Protein AF-A0AAW1N6E1-F1 (afdb_monomer_lite)

Sequence (497 aa):
MKSKTLNSHNKKETKKPHMIPLLSLAVIASFSLALWTISILDWEDRVTIYRGLLLSAYGAVFFTSSYSLINHVTQRTNYGLKLCKKYKLSTADVLDTSNKIVSAVQALLSCLTGIIIICYSCPRNLLKTSHYISEAYAWFGASYFMYDIWSMYQVYYHATQSNMQQNGEYDIWSMYQVYYHATQSNMQQNGELKIKKTKDKESAGKFWYYIKTNPVIVGHHLFIGLFGFSVIVYLRGGLGDCVFGYVYLMEASTPFVSLRGILARMNLKTSRLYVANGLLMLAVFFLCRIAMFPYVMYLYAAATDLDYVSALISLPRGCKATMAILVLPQVYWFYLMMKGATKILKFRMVSSTTTPLRVIARERRIILARCITDRANLFSELYEKHKTRLQIVLVNIGTHLPHIVDVKWDTDYIVKTSGIDEVGGPIFRITLFVENFNDTKQENEIDKIDFSCTCQELQDLVYRLKEAARHCQKIAEDLVYRLKEAARHCQKIAVGH

pLDDT: mean 74.98, std 19.35, range [26.73, 97.69]

Structure (mmCIF, N/CA/C/O backbone):
data_AF-A0AAW1N6E1-F1
#
_entry.id   AF-A0AAW1N6E1-F1
#
loop_
_atom_site.group_PDB
_atom_site.id
_atom_site.type_symbol
_atom_site.label_atom_id
_atom_site.label_alt_id
_atom_site.label_comp_id
_atom_site.label_asym_id
_atom_site.label_entity_id
_atom_site.label_seq_id
_atom_site.pdbx_PDB_ins_code
_atom_site.Cartn_x
_atom_site.Cartn_y
_atom_site.Cartn_z
_atom_site.occupancy
_atom_site.B_iso_or_equiv
_atom_site.auth_seq_id
_atom_site.auth_comp_id
_atom_site.auth_asym_id
_atom_site.auth_atom_id
_atom_site.pdbx_PDB_model_num
ATOM 1 N N . MET A 1 1 ? -4.036 -0.907 53.930 1.00 34.44 1 MET A N 1
ATOM 2 C CA . MET A 1 1 ? -2.744 -0.254 53.594 1.00 34.44 1 MET A CA 1
ATOM 3 C C . MET A 1 1 ? -2.036 -0.877 52.364 1.00 34.44 1 MET A C 1
ATOM 5 O O . MET A 1 1 ? -0.816 -0.886 52.300 1.00 34.44 1 MET A O 1
ATOM 9 N N . LYS A 1 2 ? -2.776 -1.339 51.336 1.00 31.19 2 LYS A N 1
ATOM 10 C CA . LYS A 1 2 ? -2.249 -1.990 50.108 1.00 31.19 2 LYS A CA 1
ATOM 11 C C . LYS A 1 2 ? -2.831 -1.360 48.820 1.00 31.19 2 LYS A C 1
ATOM 13 O O . LYS A 1 2 ? -3.234 -2.048 47.899 1.00 31.19 2 LYS A O 1
ATOM 18 N N . SER A 1 3 ? -2.907 -0.026 48.772 1.00 29.36 3 SER A N 1
ATOM 19 C CA . SER A 1 3 ? -3.454 0.732 47.622 1.00 29.36 3 SER A CA 1
ATOM 20 C C . SER A 1 3 ? -2.514 1.844 47.120 1.00 29.36 3 SER A C 1
ATOM 22 O O . SER A 1 3 ? -2.945 2.769 46.433 1.00 29.36 3 SER A O 1
ATOM 24 N N . LYS A 1 4 ? -1.221 1.803 47.475 1.00 28.48 4 LYS A N 1
ATOM 25 C CA . LYS A 1 4 ? -0.250 2.854 47.103 1.00 28.48 4 LYS A CA 1
ATOM 26 C C . LYS A 1 4 ? 0.906 2.390 46.208 1.00 28.48 4 LYS A C 1
ATOM 28 O O . LYS A 1 4 ? 1.623 3.239 45.692 1.00 28.48 4 LYS A O 1
ATOM 33 N N . THR A 1 5 ? 1.055 1.094 45.937 1.00 30.64 5 THR A N 1
ATOM 34 C CA . THR A 1 5 ? 2.189 0.556 45.159 1.00 30.64 5 THR A CA 1
ATOM 35 C C . THR A 1 5 ? 1.916 0.340 43.666 1.00 30.64 5 THR A C 1
ATOM 37 O O . THR A 1 5 ? 2.871 0.271 42.903 1.00 30.64 5 THR A O 1
ATOM 40 N N . LEU A 1 6 ? 0.658 0.334 43.203 1.00 32.00 6 LEU A N 1
ATOM 41 C CA . LEU A 1 6 ? 0.345 0.187 41.766 1.00 32.00 6 LEU A CA 1
ATOM 42 C C . LEU A 1 6 ? 0.338 1.521 40.986 1.00 32.00 6 LEU A C 1
ATOM 44 O O . LEU A 1 6 ? 0.323 1.527 39.760 1.00 32.00 6 LEU A O 1
ATOM 48 N N . ASN A 1 7 ? 0.392 2.660 41.686 1.00 28.31 7 ASN A N 1
ATOM 49 C CA . ASN A 1 7 ? 0.353 3.999 41.080 1.00 28.31 7 ASN A CA 1
ATOM 50 C C . ASN A 1 7 ? 1.732 4.659 40.903 1.00 28.31 7 ASN A C 1
ATOM 52 O O . ASN A 1 7 ? 1.802 5.751 40.342 1.00 28.31 7 ASN A O 1
ATOM 56 N N . SER A 1 8 ? 2.831 4.040 41.353 1.00 26.73 8 SER A N 1
ATOM 57 C CA . SER A 1 8 ? 4.178 4.608 41.171 1.00 26.73 8 SER A CA 1
ATOM 58 C C . SER A 1 8 ? 4.825 4.205 39.842 1.00 26.73 8 SER A C 1
ATOM 60 O O . SER A 1 8 ? 5.627 4.975 39.312 1.00 26.73 8 SER A O 1
ATOM 62 N N . HIS A 1 9 ? 4.438 3.067 39.249 1.00 28.62 9 HIS A N 1
ATOM 63 C CA . HIS A 1 9 ? 5.037 2.614 37.990 1.00 28.62 9 HIS A CA 1
ATOM 64 C C . HIS A 1 9 ? 4.453 3.309 36.749 1.00 28.62 9 HIS A C 1
ATOM 66 O O . HIS A 1 9 ? 5.203 3.617 35.826 1.00 28.62 9 HIS A O 1
ATOM 72 N N . ASN A 1 10 ? 3.168 3.687 36.776 1.00 32.19 10 ASN A N 1
ATOM 73 C CA . ASN A 1 10 ? 2.524 4.475 35.710 1.00 32.19 10 ASN A CA 1
ATOM 74 C C . ASN A 1 10 ? 2.802 5.989 35.787 1.00 32.19 10 ASN A C 1
ATOM 76 O O . ASN A 1 10 ? 2.516 6.716 34.839 1.00 32.19 10 ASN A O 1
ATOM 80 N N . LYS A 1 11 ? 3.386 6.488 36.886 1.00 27.08 11 LYS A N 1
ATOM 81 C CA . LYS A 1 11 ? 3.707 7.919 37.061 1.00 27.08 11 LYS A CA 1
ATOM 82 C C . LYS A 1 11 ? 5.102 8.321 36.566 1.00 27.08 11 LYS A C 1
ATOM 84 O O . LYS A 1 11 ? 5.419 9.507 36.573 1.00 27.08 11 LYS A O 1
ATOM 89 N N . LYS A 1 12 ? 5.940 7.367 36.134 1.00 28.39 12 LYS A N 1
ATOM 90 C CA . LYS A 1 12 ? 7.288 7.654 35.599 1.00 28.39 12 LYS A CA 1
ATOM 91 C C . LYS A 1 12 ? 7.353 7.825 34.075 1.00 28.39 12 LYS A C 1
ATOM 93 O O . LYS A 1 12 ? 8.326 8.393 33.596 1.00 28.39 12 LYS A O 1
ATOM 98 N N . GLU A 1 13 ? 6.322 7.449 33.315 1.00 37.06 13 GLU A N 1
ATOM 99 C CA . GLU A 1 13 ? 6.255 7.743 31.865 1.00 37.06 13 GLU A CA 1
ATOM 100 C C . GLU A 1 13 ? 5.520 9.050 31.524 1.00 37.06 13 GLU A C 1
ATOM 102 O O . GLU A 1 13 ? 5.548 9.534 30.385 1.00 37.06 13 GLU A O 1
ATOM 107 N N . THR A 1 14 ? 4.904 9.681 32.520 1.00 38.25 14 THR A N 1
ATOM 108 C CA . THR A 1 14 ? 4.248 10.982 32.399 1.00 38.25 14 THR A CA 1
ATOM 109 C C . THR A 1 14 ? 5.269 12.110 32.568 1.00 38.25 14 THR A C 1
ATOM 111 O O . THR A 1 14 ? 5.311 12.721 33.630 1.00 38.25 14 THR A O 1
ATOM 114 N N . LYS A 1 15 ? 6.125 12.332 31.553 1.00 38.97 15 LYS A N 1
ATOM 115 C CA . LYS A 1 15 ? 6.832 13.598 31.204 1.00 38.97 15 LYS A CA 1
ATOM 116 C C . LYS A 1 15 ? 8.021 13.320 30.260 1.00 38.97 15 LYS A C 1
ATOM 118 O O . LYS A 1 15 ? 9.174 13.319 30.668 1.00 38.97 15 LYS A O 1
ATOM 123 N N . LYS A 1 16 ? 7.757 13.151 28.963 1.00 48.53 16 LYS A N 1
ATOM 124 C CA . LYS A 1 16 ? 8.719 13.553 27.917 1.00 48.53 16 LYS A CA 1
ATOM 125 C C . LYS A 1 16 ? 7.979 14.383 26.863 1.00 48.53 16 LYS A C 1
ATOM 127 O O . LYS A 1 16 ? 7.584 13.838 25.834 1.00 48.53 16 LYS A O 1
ATOM 132 N N . PRO A 1 17 ? 7.743 15.684 27.123 1.00 51.78 17 PRO A N 1
ATOM 133 C CA . PRO A 1 17 ? 7.100 16.598 26.171 1.00 51.78 17 PRO A CA 1
ATOM 134 C C . PRO A 1 17 ? 7.901 16.808 24.867 1.00 51.78 17 PRO A C 1
ATOM 136 O O . PRO A 1 17 ? 7.392 17.415 23.933 1.00 51.78 17 PRO A O 1
ATOM 139 N N . HIS A 1 18 ? 9.116 16.254 24.761 1.00 62.38 18 HIS A N 1
ATOM 140 C CA . HIS A 1 18 ? 10.031 16.446 23.631 1.00 62.38 18 HIS A CA 1
ATOM 141 C C . HIS A 1 18 ? 9.981 15.356 22.540 1.00 62.38 18 HIS A C 1
ATOM 143 O O . HIS A 1 18 ? 10.676 15.483 21.538 1.00 62.38 18 HIS A O 1
ATOM 149 N N . MET A 1 19 ? 9.180 14.290 22.684 1.00 83.56 19 MET A N 1
ATOM 150 C CA . MET A 1 19 ? 9.214 13.172 21.718 1.00 83.56 19 MET A CA 1
ATOM 151 C C . MET A 1 19 ? 8.565 13.494 20.365 1.00 83.56 19 MET A C 1
ATOM 153 O O . MET A 1 19 ? 9.080 13.073 19.339 1.00 83.56 19 MET A O 1
ATOM 157 N N . ILE A 1 20 ? 7.459 14.245 20.340 1.00 88.75 20 ILE A N 1
ATOM 158 C CA . ILE A 1 20 ? 6.781 14.625 19.085 1.00 88.75 20 ILE A CA 1
ATOM 159 C C . ILE A 1 20 ? 7.682 15.503 18.199 1.00 88.75 20 ILE A C 1
ATOM 161 O O . ILE A 1 20 ? 7.894 15.118 17.054 1.00 88.75 20 ILE A O 1
ATOM 165 N N . PRO A 1 21 ? 8.257 16.627 18.681 1.00 92.38 21 PRO A N 1
ATOM 166 C CA . PRO A 1 21 ? 9.131 17.448 17.842 1.00 92.38 21 PRO A CA 1
ATOM 167 C C . PRO A 1 21 ? 10.388 16.695 17.388 1.00 92.38 21 PRO A C 1
ATOM 169 O O . PRO A 1 21 ? 10.804 16.864 16.247 1.00 92.38 21 PRO A O 1
ATOM 172 N N . LEU A 1 22 ? 10.948 15.814 18.228 1.00 93.31 22 LEU A N 1
ATOM 173 C CA . LEU A 1 22 ? 12.079 14.964 17.847 1.00 93.31 22 LEU A CA 1
ATOM 174 C C . LEU A 1 22 ? 11.717 13.993 16.711 1.00 93.31 22 LEU A C 1
ATOM 176 O O . LEU A 1 22 ? 12.474 13.862 15.756 1.00 93.31 22 LEU A O 1
ATOM 180 N N . LEU A 1 23 ? 10.560 13.333 16.796 1.00 94.25 23 LEU A N 1
ATOM 181 C CA . LEU A 1 23 ? 10.088 12.417 15.755 1.00 94.25 23 LEU A CA 1
ATOM 182 C C . LEU A 1 23 ? 9.748 13.162 14.459 1.00 94.25 23 LEU A C 1
ATOM 184 O O . LEU A 1 23 ? 10.099 12.688 13.384 1.00 94.25 23 LEU A O 1
ATOM 188 N N . SER A 1 24 ? 9.134 14.345 14.546 1.00 94.38 24 SER A N 1
ATOM 189 C CA . SER A 1 24 ? 8.905 15.206 13.380 1.00 94.38 24 SER A CA 1
ATOM 190 C C . SER A 1 24 ? 10.219 15.603 12.710 1.00 94.38 24 SER A C 1
ATOM 192 O O . SER A 1 24 ? 10.336 15.510 11.490 1.00 94.38 24 SER A O 1
ATOM 194 N N . LEU A 1 25 ? 11.227 15.988 13.502 1.00 96.00 25 LEU A N 1
ATOM 195 C CA . LEU A 1 25 ? 12.557 16.298 12.989 1.00 96.00 25 LEU A CA 1
ATOM 196 C C . LEU A 1 25 ? 13.197 15.072 12.331 1.00 96.00 25 LEU A C 1
ATOM 198 O O . LEU A 1 25 ? 13.748 15.206 11.248 1.00 96.00 25 LEU A O 1
ATOM 202 N N . ALA A 1 26 ? 13.088 13.884 12.932 1.00 96.19 26 ALA A N 1
ATOM 203 C CA . ALA A 1 26 ? 13.631 12.652 12.362 1.00 96.19 26 ALA A CA 1
ATOM 204 C C . ALA A 1 26 ? 12.989 12.301 11.009 1.00 96.19 26 ALA A C 1
ATOM 206 O O . ALA A 1 26 ? 13.700 11.936 10.075 1.00 96.19 26 ALA A O 1
ATOM 207 N N . VAL A 1 27 ? 11.667 12.460 10.873 1.00 96.88 27 VAL A N 1
ATOM 208 C CA . VAL A 1 27 ? 10.945 12.244 9.605 1.00 96.88 27 VAL A CA 1
ATOM 209 C C . VAL A 1 27 ? 11.418 13.227 8.533 1.00 96.88 27 VAL A C 1
ATOM 211 O O . VAL A 1 27 ? 11.771 12.808 7.434 1.00 96.88 27 VAL A O 1
ATOM 214 N N . ILE A 1 28 ? 11.478 14.522 8.854 1.00 96.81 28 ILE A N 1
ATOM 215 C CA . ILE A 1 28 ? 11.897 15.553 7.894 1.00 96.81 28 ILE A CA 1
ATOM 216 C C . ILE A 1 28 ? 13.371 15.372 7.523 1.00 96.81 28 ILE A C 1
ATOM 218 O O . ILE A 1 28 ? 13.709 15.362 6.345 1.00 96.81 28 ILE A O 1
ATOM 222 N N . ALA A 1 29 ? 14.249 15.187 8.510 1.00 97.31 29 ALA A N 1
ATOM 223 C CA . ALA A 1 29 ? 15.683 15.053 8.290 1.00 97.31 29 ALA A CA 1
ATOM 224 C C . ALA A 1 29 ? 16.021 13.809 7.462 1.00 97.31 29 ALA A C 1
ATOM 226 O O . ALA A 1 29 ? 16.778 13.916 6.504 1.00 97.31 29 ALA A O 1
ATOM 227 N N . SER A 1 30 ? 15.441 12.647 7.783 1.00 97.50 30 SER A N 1
ATOM 228 C CA . SER A 1 30 ? 15.689 11.414 7.019 1.00 97.50 30 SER A CA 1
ATOM 229 C C . SER A 1 30 ? 15.229 11.531 5.565 1.00 97.50 30 SER A C 1
ATOM 231 O O . SER A 1 30 ? 15.962 11.127 4.666 1.00 97.50 30 SER A O 1
ATOM 233 N N . PHE A 1 31 ? 14.069 12.144 5.310 1.00 96.88 31 PHE A N 1
ATOM 234 C CA . PHE A 1 31 ? 13.586 12.363 3.947 1.00 96.88 31 PHE A CA 1
ATOM 235 C C . PHE A 1 31 ? 14.439 13.385 3.179 1.00 96.88 31 PHE A C 1
ATOM 237 O O . PHE A 1 31 ? 14.839 13.128 2.045 1.00 96.88 31 PHE A O 1
ATOM 244 N N . SER A 1 32 ? 14.788 14.513 3.804 1.00 96.69 32 SER A N 1
ATOM 245 C CA . SER A 1 32 ? 15.644 15.535 3.189 1.00 96.69 32 SER A CA 1
ATOM 246 C C . SER A 1 32 ? 17.049 15.014 2.886 1.00 96.69 32 SER A C 1
ATOM 248 O O . SER A 1 32 ? 17.581 15.290 1.814 1.00 96.69 32 SER A O 1
ATOM 250 N N . LEU A 1 33 ? 17.644 14.223 3.786 1.00 96.62 33 LEU A N 1
ATOM 251 C CA . LEU A 1 33 ? 18.942 13.583 3.556 1.00 96.62 33 LEU A CA 1
ATOM 252 C C . LEU A 1 33 ? 18.878 12.555 2.422 1.00 96.62 33 LEU A C 1
ATOM 254 O O . LEU A 1 33 ? 19.814 12.476 1.627 1.00 96.62 33 LEU A O 1
ATOM 258 N N . ALA A 1 34 ? 17.774 11.811 2.299 1.00 96.00 34 ALA A N 1
ATOM 259 C CA . ALA A 1 34 ? 17.569 10.905 1.174 1.00 96.00 34 ALA A CA 1
ATOM 260 C C . ALA A 1 34 ? 17.526 11.666 -0.164 1.00 96.00 34 ALA A C 1
ATOM 262 O O . ALA A 1 34 ? 18.226 11.278 -1.097 1.00 96.00 34 ALA A O 1
ATOM 263 N N . LEU A 1 35 ? 16.787 12.782 -0.237 1.00 95.19 35 LEU A N 1
ATOM 264 C CA . LEU A 1 35 ? 16.742 13.645 -1.426 1.00 95.19 35 LEU A CA 1
ATOM 265 C C . LEU A 1 35 ? 18.104 14.274 -1.748 1.00 95.19 35 LEU A C 1
ATOM 267 O O . LEU A 1 35 ? 18.510 14.313 -2.906 1.00 95.19 35 LEU A O 1
ATOM 271 N N . TRP A 1 36 ? 18.836 14.721 -0.729 1.00 95.25 36 TRP A N 1
ATOM 272 C CA . TRP A 1 36 ? 20.176 15.284 -0.897 1.00 95.25 36 TRP A CA 1
ATOM 273 C C . TRP A 1 36 ? 21.192 14.246 -1.394 1.00 95.25 36 TRP A C 1
ATOM 275 O O . TRP A 1 36 ? 22.023 14.537 -2.247 1.00 95.25 36 TRP A O 1
ATOM 285 N N . THR A 1 37 ? 21.088 12.998 -0.932 1.00 93.50 37 THR A N 1
ATOM 286 C CA . THR A 1 37 ? 21.975 11.901 -1.364 1.00 93.50 37 THR A CA 1
ATOM 287 C C . THR A 1 37 ? 21.857 11.616 -2.865 1.00 93.50 37 THR A C 1
ATOM 289 O O . THR A 1 37 ? 22.822 11.167 -3.487 1.00 93.50 37 THR A O 1
ATOM 292 N N . ILE A 1 38 ? 20.686 11.878 -3.453 1.00 93.94 38 ILE A N 1
ATOM 293 C CA . ILE A 1 38 ? 20.410 11.632 -4.874 1.00 93.94 38 ILE A CA 1
ATOM 294 C C . ILE A 1 38 ? 20.464 12.891 -5.741 1.00 93.94 38 ILE A C 1
ATOM 296 O O . ILE A 1 38 ? 20.442 12.765 -6.957 1.00 93.94 38 ILE A O 1
ATOM 300 N N . SER A 1 39 ? 20.566 14.093 -5.165 1.00 90.88 39 SER A N 1
ATOM 301 C CA . SER A 1 39 ? 20.558 15.343 -5.942 1.00 90.88 39 SER A CA 1
ATOM 302 C C . SER A 1 39 ? 21.818 15.560 -6.782 1.00 90.88 39 SER A C 1
ATOM 304 O O . SER A 1 39 ? 21.849 16.465 -7.606 1.00 90.88 39 SER A O 1
ATOM 306 N N . ILE A 1 40 ? 22.867 14.774 -6.535 1.00 88.81 40 ILE A N 1
ATOM 307 C CA . ILE A 1 40 ? 24.144 14.822 -7.259 1.00 88.81 40 ILE A CA 1
ATOM 308 C C . ILE A 1 40 ? 24.218 13.800 -8.408 1.00 88.81 40 ILE A C 1
ATOM 310 O O . ILE A 1 40 ? 25.267 13.666 -9.026 1.00 88.81 40 ILE A O 1
ATOM 314 N N . LEU A 1 41 ? 23.160 13.012 -8.623 1.00 89.31 41 LEU A N 1
ATOM 315 C CA . LEU A 1 41 ? 23.089 12.023 -9.699 1.00 89.31 41 LEU A CA 1
ATOM 316 C C . LEU A 1 41 ? 22.550 12.673 -10.971 1.00 89.31 41 LEU A C 1
ATOM 318 O O . LEU A 1 41 ? 21.547 13.389 -10.920 1.00 89.31 41 LEU A O 1
ATOM 322 N N . ASP A 1 42 ? 23.165 12.354 -12.104 1.00 87.38 42 ASP A N 1
ATOM 323 C CA . ASP A 1 42 ? 22.588 12.637 -13.410 1.00 87.38 42 ASP A CA 1
ATOM 324 C C . ASP A 1 42 ? 21.428 11.676 -13.704 1.00 87.38 42 ASP A C 1
ATOM 326 O O . ASP A 1 42 ? 21.286 10.608 -13.104 1.00 87.38 42 ASP A O 1
ATOM 330 N N . TRP A 1 43 ? 20.558 12.060 -14.639 1.00 83.25 43 TRP A N 1
ATOM 331 C CA . TRP A 1 43 ? 19.275 11.393 -14.885 1.00 83.25 43 TRP A CA 1
ATOM 332 C C . TRP A 1 43 ? 19.379 9.876 -15.086 1.00 83.25 43 TRP A C 1
ATOM 334 O O . TRP A 1 43 ? 18.572 9.142 -14.515 1.00 83.25 43 TRP A O 1
ATOM 344 N N . GLU A 1 44 ? 20.375 9.402 -15.837 1.00 83.81 44 GLU A N 1
ATOM 345 C CA . GLU A 1 44 ? 20.553 7.980 -16.170 1.00 83.81 44 GLU A CA 1
ATOM 346 C C . GLU A 1 44 ? 21.579 7.257 -15.275 1.00 83.81 44 GLU A C 1
ATOM 348 O O . GLU A 1 44 ? 21.840 6.066 -15.476 1.00 83.81 44 GLU A O 1
ATOM 353 N N . ASP A 1 45 ? 22.124 7.936 -14.259 1.00 86.94 45 ASP A N 1
ATOM 354 C CA . ASP A 1 45 ? 23.122 7.356 -13.362 1.00 86.94 45 ASP A CA 1
ATOM 355 C C . ASP A 1 45 ? 22.578 6.166 -12.563 1.00 86.94 45 ASP A C 1
ATOM 357 O O . ASP A 1 45 ? 21.394 6.065 -12.215 1.00 86.94 45 ASP A O 1
ATOM 361 N N . ARG A 1 46 ? 23.496 5.262 -12.212 1.00 87.19 46 ARG A N 1
ATOM 362 C CA . ARG A 1 46 ? 23.228 4.135 -11.314 1.00 87.19 46 ARG A CA 1
ATOM 363 C C . ARG A 1 46 ? 23.459 4.550 -9.870 1.00 87.19 46 ARG A C 1
ATOM 365 O O . ARG A 1 46 ? 24.405 5.273 -9.547 1.00 87.19 46 ARG A O 1
ATOM 372 N N . VAL A 1 47 ? 22.631 4.035 -8.970 1.00 90.06 47 VAL A N 1
ATOM 373 C CA . VAL A 1 47 ? 22.817 4.258 -7.539 1.00 90.06 47 VAL A CA 1
ATOM 374 C C . VAL A 1 47 ? 23.876 3.282 -7.043 1.00 90.06 47 VAL A C 1
ATOM 376 O O . VAL A 1 47 ? 23.697 2.066 -7.064 1.00 90.06 47 VAL A O 1
ATOM 379 N N . THR A 1 48 ? 25.006 3.812 -6.577 1.00 91.44 48 THR A N 1
ATOM 380 C CA . THR A 1 48 ? 26.062 2.978 -5.992 1.00 91.44 48 THR A CA 1
ATOM 381 C C . THR A 1 48 ? 25.547 2.243 -4.755 1.00 91.44 48 THR A C 1
ATOM 383 O O . THR A 1 48 ? 24.710 2.766 -4.019 1.00 91.44 48 THR A O 1
ATOM 386 N N . ILE A 1 49 ? 26.091 1.054 -4.469 1.00 90.94 49 ILE A N 1
ATOM 387 C CA . ILE A 1 49 ? 25.687 0.246 -3.301 1.00 90.94 49 ILE A CA 1
ATOM 388 C C . ILE A 1 49 ? 25.788 1.062 -2.004 1.00 90.94 49 ILE A C 1
ATOM 390 O O . ILE A 1 49 ? 24.894 0.998 -1.168 1.00 90.94 49 ILE A O 1
ATOM 394 N N . TYR A 1 50 ? 26.832 1.884 -1.855 1.00 93.19 50 TYR A N 1
ATOM 395 C CA . TYR A 1 50 ? 26.994 2.757 -0.691 1.00 93.19 50 TYR A CA 1
ATOM 396 C C . TYR A 1 50 ? 25.836 3.758 -0.537 1.00 93.19 50 TYR A C 1
ATOM 398 O O . TYR A 1 50 ? 25.234 3.845 0.534 1.00 93.19 50 TYR A O 1
ATOM 406 N N . ARG A 1 51 ? 25.474 4.478 -1.612 1.00 93.81 51 ARG A N 1
ATOM 407 C CA . ARG A 1 51 ? 24.323 5.400 -1.600 1.00 93.81 51 ARG A CA 1
ATOM 408 C C . ARG A 1 51 ? 23.012 4.644 -1.378 1.00 93.81 51 ARG A C 1
ATOM 410 O O . ARG A 1 51 ? 22.168 5.116 -0.628 1.00 93.81 51 ARG A O 1
ATOM 417 N N . GLY A 1 52 ? 22.870 3.458 -1.965 1.00 93.81 52 GLY A N 1
ATOM 418 C CA . GLY A 1 52 ? 21.725 2.572 -1.762 1.00 93.81 52 GLY A CA 1
ATOM 419 C C . GLY A 1 52 ? 21.533 2.166 -0.298 1.00 93.81 52 GLY A C 1
ATOM 420 O O . GLY A 1 52 ? 20.444 2.321 0.249 1.00 93.81 52 GLY A O 1
ATOM 421 N N . LEU A 1 53 ? 22.602 1.740 0.379 1.00 94.44 53 LEU A N 1
ATOM 422 C CA . LEU A 1 53 ? 22.562 1.395 1.804 1.00 94.44 53 LEU A CA 1
ATOM 423 C C . LEU A 1 53 ? 22.205 2.602 2.683 1.00 94.44 53 LEU A C 1
ATOM 425 O O . LEU A 1 53 ? 21.414 2.460 3.618 1.00 94.44 53 LEU A O 1
ATOM 429 N N . LEU A 1 54 ? 22.726 3.794 2.367 1.00 96.31 54 LEU A N 1
ATOM 430 C CA . LEU A 1 54 ? 22.324 5.034 3.041 1.00 96.31 54 LEU A CA 1
ATOM 431 C C . LEU A 1 54 ? 20.835 5.330 2.835 1.00 96.31 54 LEU A C 1
ATOM 433 O O . LEU A 1 54 ? 20.131 5.612 3.802 1.00 96.31 54 LEU A O 1
ATOM 437 N N . LEU A 1 55 ? 20.330 5.204 1.605 1.00 96.31 55 LEU A N 1
ATOM 438 C CA . LEU A 1 55 ? 18.911 5.387 1.291 1.00 96.31 55 LEU A CA 1
ATOM 439 C C . LEU A 1 55 ? 18.021 4.401 2.055 1.00 96.31 55 LEU A C 1
ATOM 441 O O . LEU A 1 55 ? 16.998 4.816 2.599 1.00 96.31 55 LEU A O 1
ATOM 445 N N . SER A 1 56 ? 18.417 3.131 2.171 1.00 95.56 56 SER A N 1
ATOM 446 C CA . SER A 1 56 ? 17.706 2.159 3.009 1.00 95.56 56 SER A CA 1
ATOM 447 C C . SER A 1 56 ? 17.731 2.527 4.491 1.00 95.56 56 SER A C 1
ATOM 449 O O . SER A 1 56 ? 16.713 2.375 5.166 1.00 95.56 56 SER A O 1
ATOM 451 N N . ALA A 1 57 ? 18.854 3.035 5.009 1.00 96.56 57 ALA A N 1
ATOM 452 C CA . ALA A 1 57 ? 18.948 3.494 6.394 1.00 96.56 57 ALA A CA 1
ATOM 453 C C . ALA A 1 57 ? 18.037 4.707 6.650 1.00 96.56 57 ALA A C 1
ATOM 455 O O . ALA A 1 57 ? 17.290 4.725 7.632 1.00 96.56 57 ALA A O 1
ATOM 456 N N . TYR A 1 58 ? 18.032 5.690 5.744 1.00 97.50 58 TYR A N 1
ATOM 457 C CA . TYR A 1 58 ? 17.128 6.838 5.813 1.00 97.50 58 TYR A CA 1
ATOM 458 C C . TYR A 1 58 ? 15.662 6.417 5.708 1.00 97.50 58 TYR A C 1
ATOM 460 O O . TYR A 1 58 ? 14.848 6.886 6.499 1.00 97.50 58 TYR A O 1
ATOM 468 N N . GLY A 1 59 ? 15.328 5.488 4.809 1.00 97.06 59 GLY A N 1
ATOM 469 C CA . GLY A 1 59 ? 13.989 4.908 4.712 1.00 97.06 59 GLY A CA 1
ATOM 470 C C . GLY A 1 59 ? 13.559 4.221 6.011 1.00 97.06 59 GLY A C 1
ATOM 471 O O . GLY A 1 59 ? 12.470 4.489 6.522 1.00 97.06 59 GLY A O 1
ATOM 472 N N . ALA A 1 60 ? 14.435 3.415 6.620 1.00 96.19 60 ALA A N 1
ATOM 473 C CA . ALA A 1 60 ? 14.136 2.726 7.873 1.00 96.19 60 ALA A CA 1
ATOM 474 C C . ALA A 1 60 ? 13.815 3.716 9.003 1.00 96.19 60 ALA A C 1
ATOM 476 O O . ALA A 1 60 ? 12.834 3.531 9.729 1.00 96.19 60 ALA A O 1
ATOM 477 N N . VAL A 1 61 ? 14.592 4.799 9.119 1.00 96.94 61 VAL A N 1
ATOM 478 C CA . VAL A 1 61 ? 14.321 5.890 10.069 1.00 96.94 61 VAL A CA 1
ATOM 479 C C . VAL A 1 61 ? 13.016 6.604 9.720 1.00 96.94 61 VAL A C 1
ATOM 481 O O . VAL A 1 61 ? 12.206 6.847 10.614 1.00 96.94 61 VAL A O 1
ATOM 484 N N . PHE A 1 62 ? 12.775 6.897 8.443 1.00 97.69 62 PHE A N 1
ATOM 485 C CA . PHE A 1 62 ? 11.587 7.602 7.970 1.00 97.69 62 PHE A CA 1
ATOM 486 C C . PHE A 1 62 ? 10.292 6.852 8.310 1.00 97.69 62 PHE A C 1
ATOM 488 O O . PHE A 1 62 ? 9.405 7.426 8.947 1.00 97.69 62 PHE A O 1
ATOM 495 N N . PHE A 1 63 ? 10.174 5.570 7.947 1.00 96.81 63 PHE A N 1
ATOM 496 C CA . PHE A 1 63 ? 8.941 4.800 8.157 1.00 96.81 63 PHE A CA 1
ATOM 497 C C . PHE A 1 63 ? 8.682 4.507 9.642 1.00 96.81 63 PHE A C 1
ATOM 499 O O . PHE A 1 63 ? 7.569 4.720 10.132 1.00 96.81 63 PHE A O 1
ATOM 506 N N . THR A 1 64 ? 9.713 4.108 10.396 1.00 95.44 64 THR A N 1
ATOM 507 C CA . THR A 1 64 ? 9.579 3.825 11.839 1.00 95.44 64 THR A CA 1
ATOM 508 C C . THR A 1 64 ? 9.278 5.087 12.653 1.00 95.44 64 THR A C 1
ATOM 510 O O . THR A 1 64 ? 8.432 5.055 13.559 1.00 95.44 64 THR A O 1
ATOM 513 N N . SER A 1 65 ? 9.902 6.220 12.309 1.00 95.81 65 SER A N 1
ATOM 514 C CA . SER A 1 65 ? 9.631 7.512 12.951 1.00 95.81 65 SER A CA 1
ATOM 515 C C . SER A 1 65 ? 8.254 8.044 12.575 1.00 95.81 65 SER A C 1
ATOM 517 O O . SER A 1 65 ? 7.555 8.536 13.455 1.00 95.81 65 SER A O 1
ATOM 519 N N . SER A 1 66 ? 7.814 7.884 11.322 1.00 96.31 66 SER A N 1
ATOM 520 C CA . SER A 1 66 ? 6.468 8.283 10.879 1.00 96.31 66 SER A CA 1
ATOM 521 C C . SER A 1 66 ? 5.383 7.527 11.642 1.00 96.31 66 SER A C 1
ATOM 523 O O . SER A 1 66 ? 4.468 8.134 12.196 1.00 96.31 66 SER A O 1
ATOM 525 N N . TYR A 1 67 ? 5.523 6.206 11.758 1.00 95.19 67 TYR A N 1
ATOM 526 C CA . TYR A 1 67 ? 4.619 5.373 12.549 1.00 95.19 67 TYR A CA 1
ATOM 527 C C . TYR A 1 67 ? 4.557 5.809 14.012 1.00 95.19 67 TYR A C 1
ATOM 529 O O . TYR A 1 67 ? 3.479 6.004 14.579 1.00 95.19 67 TYR A O 1
ATOM 537 N N . SER A 1 68 ? 5.729 5.990 14.623 1.00 93.88 68 SER A N 1
ATOM 538 C CA . SER A 1 68 ? 5.844 6.409 16.018 1.00 93.88 68 SER A CA 1
ATOM 539 C C . SER A 1 68 ? 5.252 7.802 16.225 1.00 93.88 68 SER A C 1
ATOM 541 O O . SER A 1 68 ? 4.531 8.021 17.196 1.00 93.88 68 SER A O 1
ATOM 543 N N . LEU A 1 69 ? 5.489 8.728 15.295 1.00 94.50 69 LEU A N 1
ATOM 544 C CA . LEU A 1 69 ? 4.951 10.083 15.320 1.00 94.50 69 LEU A CA 1
ATOM 545 C C . LEU A 1 69 ? 3.423 10.062 15.298 1.00 94.50 69 LEU A C 1
ATOM 547 O O . LEU A 1 69 ? 2.803 10.662 16.173 1.00 94.50 69 LEU A O 1
ATOM 551 N N . ILE A 1 70 ? 2.813 9.330 14.361 1.00 93.94 70 ILE A N 1
ATOM 552 C CA . ILE A 1 70 ? 1.351 9.229 14.245 1.00 93.94 70 ILE A CA 1
ATOM 553 C C . ILE A 1 70 ? 0.751 8.615 15.516 1.00 93.94 70 ILE A C 1
ATOM 555 O O . ILE A 1 70 ? -0.235 9.135 16.049 1.00 93.94 70 ILE A O 1
ATOM 559 N N . ASN A 1 71 ? 1.375 7.568 16.062 1.00 92.12 71 ASN A N 1
ATOM 560 C CA . ASN A 1 71 ? 0.952 6.955 17.321 1.00 92.12 71 ASN A CA 1
ATOM 561 C C . ASN A 1 71 ? 1.041 7.932 18.499 1.00 92.12 71 ASN A C 1
ATOM 563 O O . ASN A 1 71 ? 0.077 8.085 19.250 1.00 92.12 71 ASN A O 1
ATOM 567 N N . HIS A 1 72 ? 2.165 8.636 18.649 1.00 90.44 72 HIS A N 1
ATOM 568 C CA . HIS A 1 72 ? 2.356 9.614 19.717 1.00 90.44 72 HIS A CA 1
ATOM 569 C C . HIS A 1 72 ? 1.397 10.797 19.593 1.00 90.44 72 HIS A C 1
ATOM 571 O O . HIS A 1 72 ? 0.826 11.223 20.596 1.00 90.44 72 HIS A O 1
ATOM 577 N N . VAL A 1 73 ? 1.173 11.304 18.381 1.00 90.94 73 VAL A N 1
ATOM 578 C CA . VAL A 1 73 ? 0.201 12.370 18.127 1.00 90.94 73 VAL A CA 1
ATOM 579 C C . VAL A 1 73 ? -1.200 11.896 18.507 1.00 90.94 73 VAL A C 1
ATOM 581 O O . VAL A 1 73 ? -1.895 12.578 19.260 1.00 90.94 73 VAL A O 1
ATOM 584 N N . THR A 1 74 ? -1.597 10.698 18.081 1.00 89.50 74 THR A N 1
ATOM 585 C CA . THR A 1 74 ? -2.940 10.159 18.336 1.00 89.50 74 THR A CA 1
ATOM 586 C C . THR A 1 74 ? -3.174 9.845 19.817 1.00 89.50 74 THR A C 1
ATOM 588 O O . THR A 1 74 ? -4.247 10.123 20.346 1.00 89.50 74 THR A O 1
ATOM 591 N N . GLN A 1 75 ? -2.175 9.312 20.523 1.00 87.06 75 GLN A N 1
ATOM 592 C CA . GLN A 1 75 ? -2.336 8.859 21.909 1.00 87.06 75 GLN A CA 1
ATOM 593 C C . GLN A 1 75 ? -1.969 9.911 22.963 1.00 87.06 75 GLN A C 1
ATOM 595 O O . GLN A 1 75 ? -2.420 9.799 24.100 1.00 87.06 75 GLN A O 1
ATOM 600 N N . ARG A 1 76 ? -1.147 10.920 22.637 1.00 85.50 76 ARG A N 1
ATOM 601 C CA . ARG A 1 76 ? -0.650 11.895 23.630 1.00 85.50 76 ARG A CA 1
ATOM 602 C C . ARG A 1 76 ? -1.146 13.321 23.438 1.00 85.50 76 ARG A C 1
ATOM 604 O O . ARG A 1 76 ? -1.009 14.117 24.363 1.00 85.50 76 ARG A O 1
ATOM 611 N N . THR A 1 77 ? -1.723 13.668 22.289 1.00 88.19 77 THR A N 1
ATOM 612 C CA . THR A 1 77 ? -2.312 15.004 22.110 1.00 88.19 77 THR A CA 1
ATOM 613 C C . THR A 1 77 ? -3.764 15.035 22.570 1.00 88.19 77 THR A C 1
ATOM 615 O O . THR A 1 77 ? -4.504 14.058 22.444 1.00 88.19 77 THR A O 1
ATOM 618 N N . ASN A 1 78 ? -4.212 16.196 23.053 1.00 85.62 78 ASN A N 1
ATOM 619 C CA . ASN A 1 78 ? -5.610 16.402 23.439 1.00 85.62 78 ASN A CA 1
ATOM 620 C C . ASN A 1 78 ? -6.574 16.158 22.268 1.00 85.62 78 ASN A C 1
ATOM 622 O O . ASN A 1 78 ? -7.675 15.649 22.470 1.00 85.62 78 ASN A O 1
ATOM 626 N N . TYR A 1 79 ? -6.164 16.506 21.045 1.00 85.94 79 TYR A N 1
ATOM 627 C CA . TYR A 1 79 ? -6.953 16.260 19.841 1.00 85.94 79 TYR A CA 1
ATOM 628 C C . TYR A 1 79 ? -7.060 14.762 19.531 1.00 85.94 79 TYR A C 1
ATOM 630 O O . TYR A 1 79 ? -8.168 14.254 19.358 1.00 85.94 79 TYR A O 1
ATOM 638 N N . GLY A 1 80 ? -5.935 14.041 19.542 1.00 86.69 80 GLY A N 1
ATOM 639 C CA . GLY A 1 80 ? -5.907 12.597 19.317 1.00 86.69 80 GLY A CA 1
ATOM 640 C C . GLY A 1 80 ? -6.725 11.827 20.357 1.00 86.69 80 GLY A C 1
ATOM 641 O O . GLY A 1 80 ? -7.576 11.013 20.005 1.00 86.69 80 GLY A O 1
ATOM 642 N N . LEU A 1 81 ? -6.597 12.181 21.637 1.00 87.62 81 LEU A N 1
ATOM 643 C CA . LEU A 1 81 ? -7.399 11.585 22.709 1.00 87.62 81 LEU A CA 1
ATOM 644 C C . LEU A 1 81 ? -8.902 11.858 22.546 1.00 87.62 81 LEU A C 1
ATOM 646 O O . LEU A 1 81 ? -9.719 10.967 22.793 1.00 87.62 81 LEU A O 1
ATOM 650 N N . LYS A 1 82 ? -9.289 13.065 22.107 1.00 89.75 82 LYS A N 1
ATOM 651 C CA . LYS A 1 82 ? -10.688 13.377 21.765 1.00 89.75 82 LYS A CA 1
ATOM 652 C C . LYS A 1 82 ? -11.179 12.520 20.597 1.00 89.75 82 LYS A C 1
ATOM 654 O O . LYS A 1 82 ? -12.303 12.026 20.654 1.00 89.75 82 LYS A O 1
ATOM 659 N N . LEU A 1 83 ? -10.349 12.312 19.575 1.00 89.00 83 LEU A N 1
ATOM 660 C CA . LEU A 1 83 ? -10.668 11.471 18.421 1.00 89.00 83 LEU A CA 1
ATOM 661 C C . LEU A 1 83 ? -10.888 10.007 18.834 1.00 89.00 83 LEU A C 1
ATOM 663 O O . LEU A 1 83 ? -11.926 9.432 18.505 1.00 89.00 83 LEU A O 1
ATOM 667 N N . CYS A 1 84 ? -9.968 9.438 19.618 1.00 88.88 84 CYS A N 1
ATOM 668 C CA . CYS A 1 84 ? -10.069 8.068 20.124 1.00 88.88 84 CYS A CA 1
ATOM 669 C C . CYS A 1 84 ? -11.334 7.865 20.962 1.00 88.88 84 CYS A C 1
ATOM 671 O O . CYS A 1 84 ? -12.045 6.879 20.772 1.00 88.88 84 CYS A O 1
ATOM 673 N N . LYS A 1 85 ? -11.670 8.828 21.832 1.00 89.06 85 LYS A N 1
ATOM 674 C CA . LYS A 1 85 ? -12.910 8.793 22.622 1.00 89.06 85 LYS A CA 1
ATOM 675 C C . LYS A 1 85 ? -14.159 8.903 21.746 1.00 89.06 85 LYS A C 1
ATOM 677 O O . LYS A 1 85 ? -15.101 8.144 21.946 1.00 89.06 85 LYS A O 1
ATOM 682 N N . LYS A 1 86 ? -14.164 9.811 20.762 1.00 89.62 86 LYS A N 1
ATOM 683 C CA . LYS A 1 86 ? -15.302 10.034 19.854 1.00 89.62 86 LYS A CA 1
ATOM 684 C C . LYS A 1 86 ? -15.663 8.776 19.064 1.00 89.62 86 LYS A C 1
ATOM 686 O O . LYS A 1 86 ? -16.844 8.480 18.912 1.00 89.62 86 LYS A O 1
ATOM 691 N N . TYR A 1 87 ? -14.661 8.046 18.580 1.00 86.94 87 TYR A N 1
ATOM 692 C CA . TYR A 1 87 ? -14.858 6.862 17.740 1.00 86.94 87 TYR A CA 1
ATOM 693 C C . TYR A 1 87 ? -14.684 5.528 18.480 1.00 86.94 87 TYR A C 1
ATOM 695 O O . TYR A 1 87 ? -14.773 4.481 17.845 1.00 86.94 87 TYR A O 1
ATOM 703 N N . LYS A 1 88 ? -14.492 5.558 19.809 1.00 85.00 88 LYS A N 1
ATOM 704 C CA . LYS A 1 88 ? -14.279 4.381 20.674 1.00 85.00 88 LYS A CA 1
ATOM 705 C C . LYS A 1 88 ? -13.172 3.450 20.155 1.00 85.00 88 LYS A C 1
ATOM 707 O O . LYS A 1 88 ? -13.349 2.237 20.111 1.00 85.00 88 LYS A O 1
ATOM 712 N N . LEU A 1 89 ? -12.049 4.030 19.736 1.00 83.56 89 LEU A N 1
ATOM 713 C CA . LEU A 1 89 ? -10.932 3.279 19.157 1.00 83.56 89 LEU A CA 1
ATOM 714 C C . LEU A 1 89 ? -10.140 2.556 20.253 1.00 83.56 89 LEU A C 1
ATOM 716 O O . LEU A 1 89 ? -9.762 3.176 21.250 1.00 83.56 89 LEU A O 1
ATOM 720 N N . SER A 1 90 ? -9.864 1.266 20.051 1.00 82.38 90 SER A N 1
ATOM 721 C CA . SER A 1 90 ? -8.931 0.510 20.892 1.00 82.38 90 SER A CA 1
ATOM 722 C C . SER A 1 90 ? -7.474 0.855 20.558 1.00 82.38 90 SER A C 1
ATOM 724 O O . SER A 1 90 ? -7.180 1.440 19.513 1.00 82.38 90 SER A O 1
ATOM 726 N N . THR A 1 91 ? -6.531 0.448 21.413 1.00 83.56 91 THR A N 1
ATOM 727 C CA . THR A 1 91 ? -5.094 0.584 21.118 1.00 83.56 91 THR A CA 1
ATOM 728 C C . THR A 1 91 ? -4.727 -0.118 19.810 1.00 83.56 91 THR A C 1
ATOM 730 O O . THR A 1 91 ? -4.000 0.452 19.002 1.00 83.56 91 THR A O 1
ATOM 733 N N . ALA A 1 92 ? -5.279 -1.308 19.558 1.00 78.62 92 ALA A N 1
ATOM 734 C CA . ALA A 1 92 ? -5.053 -2.040 18.317 1.00 78.62 92 ALA A CA 1
ATOM 735 C C . ALA A 1 92 ? -5.591 -1.284 17.090 1.00 78.62 92 ALA A C 1
ATOM 737 O O . ALA A 1 92 ? -4.916 -1.232 16.066 1.00 78.62 92 ALA A O 1
ATOM 738 N N . ASP A 1 93 ? -6.756 -0.634 17.202 1.00 84.75 93 ASP A N 1
ATOM 739 C CA . ASP A 1 93 ? -7.318 0.168 16.106 1.00 84.75 93 ASP A CA 1
ATOM 740 C C . ASP A 1 93 ? -6.470 1.413 15.808 1.00 84.75 93 ASP A C 1
ATOM 742 O O . ASP A 1 93 ? -6.350 1.814 14.649 1.00 84.75 93 ASP A O 1
ATOM 746 N N . VAL A 1 94 ? -5.859 2.024 16.831 1.00 89.00 94 VAL A N 1
ATOM 747 C CA . VAL A 1 94 ? -4.932 3.153 16.650 1.00 89.00 94 VAL A CA 1
ATOM 748 C C . VAL A 1 94 ? -3.666 2.700 15.927 1.00 89.00 94 VAL A C 1
ATOM 750 O O . VAL A 1 94 ? -3.273 3.344 14.959 1.00 89.00 94 VAL A O 1
ATOM 753 N N . LEU A 1 95 ? -3.061 1.582 16.340 1.00 87.62 95 LEU A N 1
ATOM 754 C CA . LEU A 1 95 ? -1.876 1.031 15.671 1.00 87.62 95 LEU A CA 1
ATOM 755 C C . LEU A 1 95 ? -2.187 0.639 14.216 1.00 87.62 95 LEU A C 1
ATOM 757 O O . LEU A 1 95 ? -1.409 0.952 13.318 1.00 87.62 95 LEU A O 1
ATOM 761 N N . ASP A 1 96 ? -3.355 0.033 13.966 1.00 86.81 96 ASP A N 1
ATOM 762 C CA . ASP A 1 96 ? -3.822 -0.329 12.620 1.00 86.81 96 ASP A CA 1
ATOM 763 C C . ASP A 1 96 ? -4.031 0.908 11.736 1.00 86.81 96 ASP A C 1
ATOM 765 O O . ASP A 1 96 ? -3.673 0.918 10.556 1.00 86.81 96 ASP A O 1
ATOM 769 N N . THR A 1 97 ? -4.581 1.975 12.320 1.00 89.12 97 THR A N 1
ATOM 770 C CA . THR A 1 97 ? -4.777 3.264 11.648 1.00 89.12 97 THR A CA 1
ATOM 771 C C . THR A 1 97 ? -3.439 3.904 11.301 1.00 89.12 97 THR A C 1
ATOM 773 O O . THR A 1 97 ? -3.242 4.316 10.159 1.00 89.12 97 THR A O 1
ATOM 776 N N . SER A 1 98 ? -2.497 3.938 12.245 1.00 93.25 98 SER A N 1
ATOM 777 C CA . SER A 1 98 ? -1.146 4.450 12.011 1.00 93.25 98 SER A CA 1
ATOM 778 C C . SER A 1 98 ? -0.429 3.670 10.916 1.00 93.25 98 SER A C 1
ATOM 780 O O . SER A 1 98 ? 0.161 4.288 10.033 1.00 93.25 98 SER A O 1
ATOM 782 N N . ASN A 1 99 ? -0.537 2.336 10.915 1.00 91.19 99 ASN A N 1
ATOM 783 C CA . ASN A 1 99 ? 0.062 1.514 9.866 1.00 91.19 99 ASN A CA 1
ATOM 784 C C . ASN A 1 99 ? -0.494 1.864 8.479 1.00 91.19 99 ASN A C 1
ATOM 786 O O . ASN A 1 99 ? 0.251 2.110 7.536 1.00 91.19 99 ASN A O 1
ATOM 790 N N . LYS A 1 100 ? -1.822 1.978 8.367 1.00 92.12 100 LYS A N 1
ATOM 791 C CA . LYS A 1 100 ? -2.503 2.338 7.113 1.00 92.12 100 LYS A CA 1
ATOM 792 C C . LYS A 1 100 ? -2.138 3.733 6.608 1.00 92.12 100 LYS A C 1
ATOM 794 O O . LYS A 1 100 ? -2.078 3.935 5.398 1.00 92.12 100 LYS A O 1
ATOM 799 N N . ILE A 1 101 ? -1.886 4.685 7.508 1.00 95.31 101 ILE A N 1
ATOM 800 C CA . ILE A 1 101 ? -1.417 6.026 7.133 1.00 95.31 101 ILE A CA 1
ATOM 801 C C . ILE A 1 101 ? 0.007 5.956 6.573 1.00 95.31 101 ILE A C 1
ATOM 803 O O . ILE A 1 101 ? 0.253 6.516 5.508 1.00 95.31 101 ILE A O 1
ATOM 807 N N . VAL A 1 102 ? 0.931 5.248 7.233 1.00 95.81 102 VAL A N 1
ATOM 808 C CA . VAL A 1 102 ? 2.310 5.093 6.729 1.00 95.81 102 VAL A CA 1
ATOM 809 C C . VAL A 1 102 ? 2.327 4.351 5.391 1.00 95.81 102 VAL A C 1
ATOM 811 O O . VAL A 1 102 ? 3.010 4.785 4.467 1.00 95.81 102 VAL A O 1
ATOM 814 N N . SER A 1 103 ? 1.507 3.309 5.247 1.00 93.81 103 SER A N 1
ATOM 815 C CA . SER A 1 103 ? 1.295 2.601 3.979 1.00 93.81 103 SER A CA 1
ATOM 816 C C . SER A 1 103 ? 0.784 3.529 2.869 1.00 93.81 103 SER A C 1
ATOM 818 O O . SER A 1 103 ? 1.305 3.522 1.757 1.00 93.81 103 SER A O 1
ATOM 820 N N . ALA A 1 104 ? -0.172 4.417 3.168 1.00 95.50 104 ALA A N 1
ATOM 821 C CA . ALA A 1 104 ? -0.638 5.410 2.200 1.00 95.50 104 ALA A CA 1
ATOM 822 C C . ALA A 1 104 ? 0.468 6.404 1.795 1.00 95.50 104 ALA A C 1
ATOM 824 O O . ALA A 1 104 ? 0.559 6.762 0.624 1.00 95.50 104 ALA A O 1
ATOM 825 N N . VAL A 1 105 ? 1.325 6.829 2.732 1.00 96.50 105 VAL A N 1
ATOM 826 C CA . VAL A 1 105 ? 2.484 7.692 2.431 1.00 96.50 105 VAL A CA 1
ATOM 827 C C . VAL A 1 105 ? 3.484 6.968 1.532 1.00 96.50 105 VAL A C 1
ATOM 829 O O . VAL A 1 105 ? 3.911 7.535 0.528 1.00 96.50 105 VAL A O 1
ATOM 832 N N . GLN A 1 106 ? 3.826 5.714 1.842 1.00 95.75 106 GLN A N 1
ATOM 833 C CA . GLN A 1 106 ? 4.708 4.906 0.997 1.00 95.75 106 GLN A CA 1
ATOM 834 C C . GLN A 1 106 ? 4.149 4.784 -0.421 1.00 95.75 106 GLN A C 1
ATOM 836 O O . GLN A 1 106 ? 4.880 5.015 -1.385 1.00 95.75 106 GLN A O 1
ATOM 841 N N . ALA A 1 107 ? 2.857 4.492 -0.543 1.00 95.38 107 ALA A N 1
ATOM 842 C CA . ALA A 1 107 ? 2.193 4.353 -1.824 1.00 95.38 107 ALA A CA 1
ATOM 843 C C . ALA A 1 107 ? 2.220 5.644 -2.653 1.00 95.38 107 ALA A C 1
ATOM 845 O O . ALA A 1 107 ? 2.478 5.596 -3.854 1.00 95.38 107 ALA A O 1
ATOM 846 N N . LEU A 1 108 ? 2.015 6.806 -2.024 1.00 96.62 108 LEU A N 1
ATOM 847 C CA . LEU A 1 108 ? 2.116 8.101 -2.703 1.00 96.62 108 LEU A CA 1
ATOM 848 C C . LEU A 1 108 ? 3.537 8.371 -3.214 1.00 96.62 108 LEU A C 1
ATOM 850 O O . LEU A 1 108 ? 3.689 8.834 -4.343 1.00 96.62 108 LEU A O 1
ATOM 854 N N . LEU A 1 109 ? 4.567 8.038 -2.428 1.00 96.69 109 LEU A N 1
ATOM 855 C CA . LEU A 1 109 ? 5.963 8.155 -2.863 1.00 96.69 109 LEU A CA 1
ATOM 856 C C . LEU A 1 109 ? 6.268 7.211 -4.036 1.00 96.69 109 LEU A C 1
ATOM 858 O O . LEU A 1 109 ? 6.869 7.641 -5.015 1.00 96.69 109 LEU A O 1
ATOM 862 N N . SER A 1 110 ? 5.788 5.963 -3.977 1.00 95.50 110 SER A N 1
ATOM 863 C CA . SER A 1 110 ? 5.895 4.993 -5.079 1.00 95.50 110 SER A CA 1
ATOM 864 C C . SER A 1 110 ? 5.263 5.541 -6.353 1.00 95.50 110 SER A C 1
ATOM 866 O O . SER A 1 110 ? 5.882 5.545 -7.412 1.00 95.50 110 SER A O 1
ATOM 868 N N . CYS A 1 111 ? 4.043 6.071 -6.252 1.00 96.12 111 CYS A N 1
ATOM 869 C CA . CYS A 1 111 ? 3.334 6.626 -7.400 1.00 96.12 111 CYS A CA 1
ATOM 870 C C . CYS A 1 111 ? 4.061 7.822 -7.998 1.00 96.12 111 CYS A C 1
ATOM 872 O O . CYS A 1 111 ? 4.168 7.913 -9.216 1.00 96.12 111 CYS A O 1
ATOM 874 N N . LEU A 1 112 ? 4.577 8.722 -7.158 1.00 96.62 112 LEU A N 1
ATOM 875 C CA . LEU A 1 112 ? 5.343 9.873 -7.618 1.00 96.62 112 LEU A CA 1
ATOM 876 C C . LEU A 1 112 ? 6.590 9.427 -8.392 1.00 96.62 112 LEU A C 1
ATOM 878 O O . LEU A 1 112 ? 6.814 9.903 -9.503 1.00 96.62 112 LEU A O 1
ATOM 882 N N . THR A 1 113 ? 7.342 8.465 -7.854 1.00 95.44 113 THR A N 1
ATOM 883 C CA . THR A 1 113 ? 8.473 7.840 -8.550 1.00 95.44 113 THR A CA 1
ATOM 884 C C . THR A 1 113 ? 8.040 7.241 -9.890 1.00 95.44 113 THR A C 1
ATOM 886 O O . THR A 1 113 ? 8.672 7.507 -10.910 1.00 95.44 113 THR A O 1
ATOM 889 N N . GLY A 1 114 ? 6.934 6.492 -9.919 1.00 95.25 114 GLY A N 1
ATOM 890 C CA . GLY A 1 114 ? 6.392 5.902 -11.143 1.00 95.25 114 GLY A CA 1
ATOM 891 C C . GLY A 1 114 ? 6.039 6.941 -12.209 1.00 95.25 114 GLY A C 1
ATOM 892 O O . GLY A 1 114 ? 6.431 6.789 -13.364 1.00 95.25 114 GLY A O 1
ATOM 893 N N . ILE A 1 115 ? 5.370 8.031 -11.822 1.00 96.12 115 ILE A N 1
ATOM 894 C CA . ILE A 1 115 ? 5.012 9.136 -12.725 1.00 96.12 115 ILE A CA 1
ATOM 895 C C . ILE A 1 115 ? 6.268 9.798 -13.296 1.00 96.12 115 ILE A C 1
ATOM 897 O O . ILE A 1 115 ? 6.340 10.006 -14.504 1.00 96.12 115 ILE A O 1
ATOM 901 N N . ILE A 1 116 ? 7.269 10.092 -12.459 1.00 94.81 116 ILE A N 1
ATOM 902 C CA . ILE A 1 116 ? 8.530 10.705 -12.904 1.00 94.81 116 ILE A CA 1
ATOM 903 C C . ILE A 1 116 ? 9.217 9.812 -13.945 1.00 94.81 116 ILE A C 1
ATOM 905 O O . ILE A 1 116 ? 9.589 10.284 -15.020 1.00 94.81 116 ILE A O 1
ATOM 909 N N . ILE A 1 117 ? 9.319 8.510 -13.664 1.00 93.31 117 ILE A N 1
ATOM 910 C CA . ILE A 1 117 ? 9.922 7.535 -14.577 1.00 93.31 117 ILE A CA 1
ATOM 911 C C . ILE A 1 117 ? 9.150 7.455 -15.892 1.00 93.31 117 ILE A C 1
ATOM 913 O O . ILE A 1 117 ? 9.778 7.449 -16.948 1.00 93.31 117 ILE A O 1
ATOM 917 N N . ILE A 1 118 ? 7.815 7.395 -15.848 1.00 93.38 118 ILE A N 1
ATOM 918 C CA . ILE A 1 118 ? 6.974 7.285 -17.046 1.00 93.38 118 ILE A CA 1
ATOM 919 C C . ILE A 1 118 ? 7.120 8.530 -17.920 1.00 93.38 118 ILE A C 1
ATOM 921 O O . ILE A 1 118 ? 7.390 8.407 -19.113 1.00 93.38 118 ILE A O 1
ATOM 925 N N . CYS A 1 119 ? 6.996 9.721 -17.330 1.00 93.50 119 CYS A N 1
ATOM 926 C CA . CYS A 1 119 ? 7.110 10.989 -18.048 1.00 93.50 119 CYS A CA 1
ATOM 927 C C . CYS A 1 119 ? 8.500 11.188 -18.664 1.00 93.50 119 CYS A C 1
ATOM 929 O O . CYS A 1 119 ? 8.623 11.809 -19.716 1.00 93.50 119 CYS A O 1
ATOM 931 N N . TYR A 1 120 ? 9.548 10.663 -18.025 1.00 91.25 120 TYR A N 1
ATOM 932 C CA . TYR A 1 120 ? 10.913 10.786 -18.523 1.00 91.25 120 TYR A CA 1
ATOM 933 C C . TYR A 1 120 ? 11.284 9.692 -19.537 1.00 91.25 120 TYR A C 1
ATOM 935 O O . TYR A 1 120 ? 11.797 9.986 -20.616 1.00 91.25 120 TYR A O 1
ATOM 943 N N . SER A 1 121 ? 11.039 8.427 -19.208 1.00 89.88 121 SER A N 1
ATOM 944 C CA . SER A 1 121 ? 11.619 7.284 -19.925 1.00 89.88 121 SER A CA 1
ATOM 945 C C . SER A 1 121 ? 10.775 6.852 -21.120 1.00 89.88 121 SER A C 1
ATOM 947 O O . SER A 1 121 ? 11.322 6.557 -22.181 1.00 89.88 121 SER A O 1
ATOM 949 N N . CYS A 1 122 ? 9.444 6.842 -20.978 1.00 88.44 122 CYS A N 1
ATOM 950 C CA . CYS A 1 122 ? 8.556 6.309 -22.011 1.00 88.44 122 CYS A CA 1
ATOM 951 C C . CYS A 1 122 ? 8.580 7.110 -23.331 1.00 88.44 122 CYS A C 1
ATOM 953 O O . CYS A 1 122 ? 8.597 6.466 -24.378 1.00 88.44 122 CYS A O 1
ATOM 955 N N . PRO A 1 123 ? 8.630 8.463 -23.338 1.00 88.38 123 PRO A N 1
ATOM 956 C CA . PRO A 1 123 ? 8.698 9.233 -24.586 1.00 88.38 123 PRO A CA 1
ATOM 957 C C . PRO A 1 123 ? 10.045 9.141 -25.311 1.00 88.38 123 PRO A C 1
ATOM 959 O O . PRO A 1 123 ? 10.109 9.415 -26.503 1.00 88.38 123 PRO A O 1
ATOM 962 N N . ARG A 1 124 ? 11.127 8.813 -24.593 1.00 88.12 124 ARG A N 1
ATOM 963 C CA . ARG A 1 124 ? 12.487 8.764 -25.149 1.00 88.12 124 ARG A CA 1
ATOM 964 C C . ARG A 1 124 ? 12.763 7.411 -25.784 1.00 88.12 124 ARG A C 1
ATOM 966 O O . ARG A 1 124 ? 12.907 7.296 -26.995 1.00 88.12 124 ARG A O 1
ATOM 973 N N . ASN A 1 125 ? 12.835 6.379 -24.955 1.00 85.44 125 ASN A N 1
ATOM 974 C CA . ASN A 1 125 ? 12.973 5.009 -25.407 1.00 85.44 125 ASN A CA 1
ATOM 975 C C . ASN A 1 125 ? 12.451 4.077 -24.318 1.00 85.44 125 ASN A C 1
ATOM 977 O O . ASN A 1 125 ? 13.110 3.857 -23.300 1.00 85.44 125 ASN A O 1
ATOM 981 N N . LEU A 1 126 ? 11.282 3.489 -24.568 1.00 84.81 126 LEU A N 1
ATOM 982 C CA . LEU A 1 126 ? 10.620 2.580 -23.636 1.00 84.81 126 LEU A CA 1
ATOM 983 C C . LEU A 1 126 ? 11.518 1.412 -23.198 1.00 84.81 126 LEU A C 1
ATOM 985 O O . LEU A 1 126 ? 11.431 0.982 -22.050 1.00 84.81 126 LEU A O 1
ATOM 989 N N . LEU A 1 127 ? 12.376 0.913 -24.095 1.00 83.94 127 LEU A N 1
ATOM 990 C CA . LEU A 1 127 ? 13.174 -0.298 -23.893 1.00 83.94 127 LEU A CA 1
ATOM 991 C C . LEU A 1 127 ? 14.560 -0.046 -23.299 1.00 83.94 127 LEU A C 1
ATOM 993 O O . LEU A 1 127 ? 15.169 -1.005 -22.833 1.00 83.94 127 LEU A O 1
ATOM 997 N N . LYS A 1 128 ? 15.076 1.189 -23.336 1.00 84.44 128 LYS A N 1
ATOM 998 C CA . LYS A 1 128 ? 16.474 1.486 -22.965 1.00 84.44 128 LYS A CA 1
ATOM 999 C C . LYS A 1 128 ? 16.646 2.664 -22.009 1.00 84.44 128 LYS A C 1
ATOM 1001 O O . LYS A 1 128 ? 17.591 2.660 -21.225 1.00 84.44 128 LYS A O 1
ATOM 1006 N N . THR A 1 129 ? 15.771 3.670 -22.056 1.00 87.25 129 THR A N 1
ATOM 1007 C CA . THR A 1 129 ? 15.939 4.860 -21.213 1.00 87.25 129 THR A CA 1
ATOM 1008 C C . THR A 1 129 ? 15.703 4.504 -19.755 1.00 87.25 129 THR A C 1
ATOM 1010 O O . THR A 1 129 ? 14.695 3.889 -19.395 1.00 87.25 129 THR A O 1
ATOM 1013 N N . SER A 1 130 ? 16.656 4.908 -18.927 1.00 87.56 130 SER A N 1
ATOM 1014 C CA . SER A 1 130 ? 16.675 4.632 -17.498 1.00 87.56 130 SER A CA 1
ATOM 1015 C C . SER A 1 130 ? 16.573 5.939 -16.715 1.00 87.56 130 SER A C 1
ATOM 1017 O O . SER A 1 130 ? 16.912 7.000 -17.226 1.00 87.56 130 SER A O 1
ATOM 1019 N N . HIS A 1 131 ? 16.144 5.870 -15.460 1.00 90.06 131 HIS A N 1
ATOM 1020 C CA . HIS A 1 131 ? 16.173 6.998 -14.541 1.00 90.06 131 HIS A CA 1
ATOM 1021 C C . HIS A 1 131 ? 16.667 6.550 -13.161 1.00 90.06 131 HIS A C 1
ATOM 1023 O O . HIS A 1 131 ? 16.190 5.549 -12.617 1.00 90.06 131 HIS A O 1
ATOM 1029 N N . TYR A 1 132 ? 17.604 7.289 -12.557 1.00 91.00 132 TYR A N 1
ATOM 1030 C CA . TYR A 1 132 ? 18.175 6.966 -11.237 1.00 91.00 132 TYR A CA 1
ATOM 1031 C C . TYR A 1 132 ? 17.119 6.823 -10.125 1.00 91.00 132 TYR A C 1
ATOM 1033 O O . TYR A 1 132 ? 17.314 6.073 -9.168 1.00 91.00 132 TYR A O 1
ATOM 1041 N N . ILE A 1 133 ? 15.980 7.523 -10.239 1.00 92.19 133 ILE A N 1
ATOM 1042 C CA . ILE A 1 133 ? 14.935 7.554 -9.209 1.00 92.19 133 ILE A CA 1
ATOM 1043 C C . ILE A 1 133 ? 14.263 6.188 -9.023 1.00 92.19 133 ILE A C 1
ATOM 1045 O O . ILE A 1 133 ? 13.786 5.887 -7.931 1.00 92.19 133 ILE A O 1
ATOM 1049 N N . SER A 1 134 ? 14.283 5.343 -10.061 1.00 90.94 134 SER A N 1
ATOM 1050 C CA . SER A 1 134 ? 13.799 3.960 -10.011 1.00 90.94 134 SER A CA 1
ATOM 1051 C C . SER A 1 134 ? 14.593 3.137 -8.993 1.00 90.94 134 SER A C 1
ATOM 1053 O O . SER A 1 134 ? 14.003 2.539 -8.091 1.00 90.94 134 SER A O 1
ATOM 1055 N N . GLU A 1 135 ? 15.928 3.182 -9.062 1.00 91.31 135 GLU A N 1
ATOM 1056 C CA . GLU A 1 135 ? 16.814 2.513 -8.102 1.00 91.31 135 GLU A CA 1
ATOM 1057 C C . GLU A 1 135 ? 16.818 3.207 -6.741 1.00 91.31 135 GLU A C 1
ATOM 1059 O O . GLU A 1 135 ? 16.754 2.543 -5.706 1.00 91.31 135 GLU A O 1
ATOM 1064 N N . ALA A 1 136 ? 16.874 4.541 -6.722 1.00 93.69 136 ALA A N 1
ATOM 1065 C C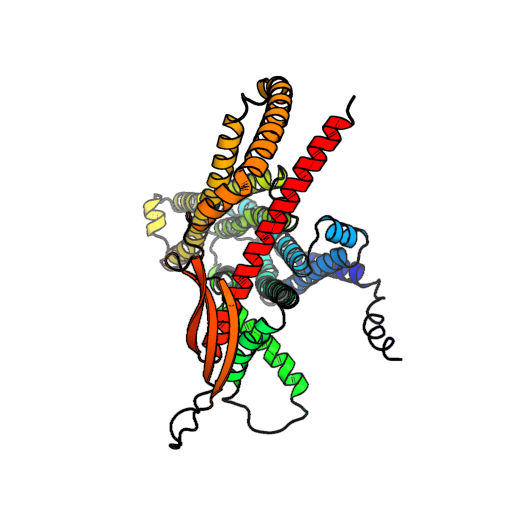A . ALA A 1 136 ? 16.934 5.300 -5.478 1.00 93.69 136 ALA A CA 1
ATOM 1066 C C . ALA A 1 136 ? 15.713 5.018 -4.595 1.00 93.69 136 ALA A C 1
ATOM 1068 O O . ALA A 1 136 ? 15.845 4.768 -3.394 1.00 93.69 136 ALA A O 1
ATOM 1069 N N . TYR A 1 137 ? 14.522 4.998 -5.199 1.00 94.75 137 TYR A N 1
ATOM 1070 C CA . TYR A 1 137 ? 13.305 4.656 -4.481 1.00 94.75 137 TYR A CA 1
ATOM 1071 C C . TYR A 1 137 ? 13.234 3.168 -4.127 1.00 94.75 137 TYR A C 1
ATOM 1073 O O . TYR A 1 137 ? 12.763 2.857 -3.039 1.00 94.75 137 TYR A O 1
ATOM 1081 N N . ALA A 1 138 ? 13.736 2.252 -4.964 1.00 92.88 138 ALA A N 1
ATOM 1082 C CA . ALA A 1 138 ? 13.802 0.834 -4.601 1.00 92.88 138 ALA A CA 1
ATOM 1083 C C . ALA A 1 138 ? 14.627 0.620 -3.319 1.00 92.88 138 ALA A C 1
ATOM 1085 O O . ALA A 1 138 ? 14.175 -0.068 -2.406 1.00 92.88 138 ALA A O 1
ATOM 1086 N N . TRP A 1 139 ? 15.790 1.271 -3.202 1.00 94.25 139 TRP A N 1
ATOM 1087 C CA . TRP A 1 139 ? 16.620 1.235 -1.992 1.00 94.25 139 TRP A CA 1
ATOM 1088 C C . TRP A 1 139 ? 15.944 1.889 -0.784 1.00 94.25 139 TRP A C 1
ATOM 1090 O O . TRP A 1 139 ? 15.932 1.313 0.307 1.00 94.25 139 TRP A O 1
ATOM 1100 N N . PHE A 1 140 ? 15.349 3.070 -0.958 1.00 95.50 140 PHE A N 1
ATOM 1101 C CA . PHE A 1 140 ? 14.630 3.755 0.118 1.00 95.50 140 PHE A CA 1
ATOM 1102 C C . PHE A 1 140 ? 13.417 2.937 0.603 1.00 95.50 140 PHE A C 1
ATOM 1104 O O . PHE A 1 140 ? 13.253 2.679 1.798 1.00 95.50 140 PHE A O 1
ATOM 1111 N N . GLY A 1 141 ? 12.594 2.474 -0.338 1.00 92.75 141 GLY A N 1
ATOM 1112 C CA . GLY A 1 141 ? 11.366 1.714 -0.127 1.00 92.75 141 GLY A CA 1
ATOM 1113 C C . GLY A 1 141 ? 11.580 0.278 0.349 1.00 92.75 141 GLY A C 1
ATOM 1114 O O . GLY A 1 141 ? 10.704 -0.255 1.020 1.00 92.75 141 GLY A O 1
ATOM 1115 N N . ALA A 1 142 ? 12.738 -0.346 0.110 1.00 91.44 142 ALA A N 1
ATOM 1116 C CA . ALA A 1 142 ? 13.034 -1.693 0.617 1.00 91.44 142 ALA A CA 1
ATOM 1117 C C . ALA A 1 142 ? 12.839 -1.800 2.142 1.00 91.44 142 ALA A C 1
ATOM 1119 O O . ALA A 1 142 ? 12.299 -2.783 2.654 1.00 91.44 142 ALA A O 1
ATOM 1120 N N . SER A 1 143 ? 13.210 -0.744 2.870 1.00 93.12 143 SER A N 1
ATOM 1121 C CA . SER A 1 143 ? 13.049 -0.665 4.325 1.00 93.12 143 SER A CA 1
ATOM 1122 C C . SER A 1 143 ? 11.583 -0.658 4.789 1.00 93.12 143 SER A C 1
ATOM 1124 O O . SER A 1 143 ? 11.289 -1.149 5.882 1.00 93.12 143 SER A O 1
ATOM 1126 N N . TYR A 1 144 ? 10.654 -0.169 3.956 1.00 94.19 144 TYR A N 1
ATOM 1127 C CA . TYR A 1 144 ? 9.222 -0.166 4.255 1.00 94.19 144 TYR A CA 1
ATOM 1128 C C . TYR A 1 144 ? 8.686 -1.584 4.419 1.00 94.19 144 TYR A C 1
ATOM 1130 O O . TYR A 1 144 ? 7.973 -1.842 5.379 1.00 94.19 144 TYR A O 1
ATOM 1138 N N . PHE A 1 145 ? 9.052 -2.518 3.536 1.00 90.25 145 PHE A N 1
ATOM 1139 C CA . PHE A 1 145 ? 8.512 -3.882 3.580 1.00 90.25 145 PHE A CA 1
ATOM 1140 C C . PHE A 1 145 ? 8.881 -4.611 4.877 1.00 90.25 145 PHE A C 1
ATOM 1142 O O . PHE A 1 145 ? 8.070 -5.358 5.421 1.00 90.25 145 PHE A O 1
ATOM 1149 N N . MET A 1 146 ? 10.079 -4.354 5.413 1.00 87.50 146 MET A N 1
ATOM 1150 C CA . MET A 1 146 ? 10.489 -4.881 6.719 1.00 87.50 146 MET A CA 1
ATOM 1151 C C . MET A 1 146 ? 9.733 -4.202 7.865 1.00 87.50 146 MET A C 1
ATOM 1153 O O . MET A 1 146 ? 9.262 -4.872 8.786 1.00 87.50 146 MET A O 1
ATOM 1157 N N . TYR A 1 147 ? 9.590 -2.875 7.795 1.00 92.12 147 TYR A N 1
ATOM 1158 C CA . TYR A 1 147 ? 8.800 -2.105 8.751 1.00 92.12 147 TYR A CA 1
ATOM 1159 C C . TYR A 1 147 ? 7.331 -2.568 8.793 1.00 92.12 147 TYR A C 1
ATOM 1161 O O . TYR A 1 147 ? 6.797 -2.737 9.887 1.00 92.12 147 TYR A O 1
ATOM 1169 N N . ASP A 1 148 ? 6.703 -2.812 7.641 1.00 90.94 148 ASP A N 1
ATOM 1170 C CA . ASP A 1 148 ? 5.274 -3.130 7.531 1.00 90.94 148 ASP A CA 1
ATOM 1171 C C . ASP A 1 148 ? 4.964 -4.516 8.119 1.00 90.94 148 ASP A C 1
ATOM 1173 O O . ASP A 1 148 ? 3.997 -4.695 8.854 1.00 90.94 148 ASP A O 1
ATOM 1177 N N . ILE A 1 149 ? 5.852 -5.501 7.923 1.00 88.31 149 ILE A N 1
ATOM 1178 C CA . ILE A 1 149 ? 5.739 -6.807 8.598 1.00 88.31 149 ILE A CA 1
ATOM 1179 C C . ILE A 1 149 ? 5.783 -6.629 10.123 1.00 88.31 149 ILE A C 1
ATOM 1181 O O . ILE A 1 149 ? 4.988 -7.231 10.853 1.00 88.31 149 ILE A O 1
ATOM 1185 N N . TRP A 1 150 ? 6.697 -5.790 10.621 1.00 90.88 150 TRP A N 1
ATOM 1186 C CA . TRP A 1 150 ? 6.810 -5.518 12.051 1.00 90.88 150 TRP A CA 1
ATOM 1187 C C . TRP A 1 150 ? 5.579 -4.786 12.605 1.00 90.88 150 TRP A C 1
ATOM 1189 O O . TRP A 1 150 ? 5.042 -5.196 13.636 1.00 90.88 150 TRP A O 1
ATOM 1199 N N . SER A 1 151 ? 5.099 -3.732 11.944 1.00 89.19 151 SER A N 1
ATOM 1200 C CA . SER A 1 151 ? 3.940 -2.955 12.399 1.00 89.19 151 SER A CA 1
ATOM 1201 C C . SER A 1 151 ? 2.647 -3.772 12.334 1.00 89.19 151 SER A C 1
ATOM 1203 O O . SER A 1 151 ? 1.852 -3.729 13.275 1.00 89.19 151 SER A O 1
ATOM 1205 N N . MET A 1 152 ? 2.453 -4.588 11.295 1.00 86.31 152 MET A N 1
ATOM 1206 C CA . MET A 1 152 ? 1.335 -5.527 11.206 1.00 86.31 152 MET A CA 1
ATOM 1207 C C . MET A 1 152 ? 1.359 -6.561 12.336 1.00 86.31 152 MET A C 1
ATOM 1209 O O . MET A 1 152 ? 0.310 -6.863 12.914 1.00 86.31 152 MET A O 1
ATOM 1213 N N . TYR A 1 153 ? 2.542 -7.060 12.709 1.00 86.81 153 TYR A N 1
ATOM 1214 C CA . TYR A 1 153 ? 2.690 -7.919 13.883 1.00 86.81 153 TYR A CA 1
ATOM 1215 C C . TYR A 1 153 ? 2.312 -7.190 15.181 1.00 86.81 153 TYR A C 1
ATOM 1217 O O . TYR A 1 153 ? 1.601 -7.762 16.008 1.00 86.81 153 TYR A O 1
ATOM 1225 N N . GLN A 1 154 ? 2.703 -5.920 15.357 1.00 85.56 154 GLN A N 1
ATOM 1226 C CA . GLN A 1 154 ? 2.291 -5.130 16.530 1.00 85.56 154 GLN A CA 1
ATOM 1227 C C . GLN A 1 154 ? 0.763 -5.000 16.623 1.00 85.56 154 GLN A C 1
ATOM 1229 O O . GLN A 1 154 ? 0.191 -5.155 17.704 1.00 85.56 154 GLN A O 1
ATOM 1234 N N . VAL A 1 155 ? 0.084 -4.770 15.494 1.00 84.06 155 VAL A N 1
ATOM 1235 C CA . VAL A 1 155 ? -1.387 -4.728 15.436 1.00 84.06 155 VAL A CA 1
ATOM 1236 C C . VAL A 1 155 ? -1.987 -6.076 15.834 1.00 84.06 155 VAL A C 1
ATOM 1238 O O . VAL A 1 155 ? -2.883 -6.113 16.677 1.00 84.06 155 VAL A O 1
ATOM 1241 N N . TYR A 1 156 ? -1.480 -7.179 15.274 1.00 81.69 156 TYR A N 1
ATOM 1242 C CA . TYR A 1 156 ? -1.931 -8.533 15.604 1.00 81.69 156 TYR A CA 1
ATOM 1243 C C . TYR A 1 156 ? -1.763 -8.841 17.096 1.00 81.69 156 TYR A C 1
ATOM 1245 O O . TYR A 1 156 ? -2.705 -9.299 17.747 1.00 81.69 156 TYR A O 1
ATOM 1253 N N . TYR A 1 157 ? -0.591 -8.539 17.654 1.00 82.81 157 TYR A N 1
ATOM 1254 C CA . TYR A 1 157 ? -0.273 -8.777 19.056 1.00 82.81 157 TYR A CA 1
ATOM 1255 C C . TYR A 1 157 ? -1.239 -8.030 19.986 1.00 82.81 157 TYR A C 1
ATOM 1257 O O . TYR A 1 157 ? -1.865 -8.637 20.857 1.00 82.81 157 TYR A O 1
ATOM 1265 N N . HIS A 1 158 ? -1.432 -6.727 19.761 1.00 79.50 158 HIS A N 1
ATOM 1266 C CA . HIS A 1 158 ? -2.314 -5.916 20.599 1.00 79.50 158 HIS A CA 1
ATOM 1267 C C . HIS A 1 158 ? -3.800 -6.240 20.409 1.00 79.50 158 HIS A C 1
ATOM 1269 O O . HIS A 1 158 ? -4.544 -6.194 21.387 1.00 79.50 158 HIS A O 1
ATOM 1275 N N . ALA A 1 159 ? -4.234 -6.596 19.196 1.00 74.25 159 ALA A N 1
ATOM 1276 C CA . ALA A 1 159 ? -5.605 -7.041 18.942 1.00 74.25 159 ALA A CA 1
ATOM 1277 C C . ALA A 1 159 ? -5.907 -8.357 19.672 1.00 74.25 159 ALA A C 1
ATOM 1279 O O . ALA A 1 159 ? -6.949 -8.500 20.315 1.00 74.25 159 ALA A O 1
ATOM 1280 N N . THR A 1 160 ? -4.959 -9.295 19.627 1.00 72.31 160 THR A N 1
ATOM 1281 C CA . THR A 1 160 ? -5.051 -10.571 20.343 1.00 72.31 160 THR A CA 1
ATOM 1282 C C . THR A 1 160 ? -5.112 -10.325 21.849 1.00 72.31 160 THR A C 1
ATOM 1284 O O . THR A 1 160 ? -6.000 -10.840 22.522 1.00 72.31 160 THR A O 1
ATOM 1287 N N . GLN A 1 161 ? -4.261 -9.443 22.378 1.00 70.94 161 GLN A N 1
ATOM 1288 C CA . GLN A 1 161 ? -4.247 -9.128 23.805 1.00 70.94 161 GLN A CA 1
ATOM 1289 C C . GLN A 1 161 ? -5.524 -8.418 24.288 1.00 70.94 161 GLN A C 1
ATOM 1291 O O . GLN A 1 161 ? -6.006 -8.712 25.383 1.00 70.94 161 GLN A O 1
ATOM 1296 N N . SER A 1 162 ? -6.115 -7.527 23.483 1.00 67.44 162 SER A N 1
ATOM 1297 C CA . SER A 1 162 ? -7.409 -6.918 23.823 1.00 67.44 162 SER A CA 1
ATOM 1298 C C . SER A 1 162 ? -8.551 -7.933 23.823 1.00 67.44 162 SER A C 1
ATOM 1300 O O . SER A 1 162 ? -9.420 -7.869 24.691 1.00 67.44 162 SER A O 1
ATOM 1302 N N . ASN A 1 163 ? -8.529 -8.896 22.896 1.00 60.81 163 ASN A N 1
ATOM 1303 C CA . ASN A 1 163 ? -9.514 -9.976 22.858 1.00 60.81 163 ASN A CA 1
ATOM 1304 C C . ASN A 1 163 ? -9.353 -10.917 24.064 1.00 60.81 163 ASN A C 1
ATOM 1306 O O . ASN A 1 163 ? -10.350 -11.298 24.670 1.00 60.81 163 ASN A O 1
ATOM 1310 N N . MET A 1 164 ? -8.113 -11.211 24.475 1.00 61.00 164 MET A N 1
ATOM 1311 C CA . MET A 1 164 ? -7.805 -11.996 25.679 1.00 61.00 164 MET A CA 1
ATOM 1312 C C . MET A 1 164 ? -8.329 -11.327 26.958 1.00 61.00 164 MET A C 1
ATOM 1314 O O . MET A 1 164 ? -8.926 -11.985 27.805 1.00 61.00 164 MET A O 1
ATOM 1318 N N . GLN A 1 165 ? -8.164 -10.006 27.097 1.00 58.09 165 GLN A N 1
ATOM 1319 C CA . GLN A 1 165 ? -8.680 -9.268 28.258 1.00 58.09 165 GLN A CA 1
ATOM 1320 C C . GLN A 1 165 ? -10.213 -9.232 28.320 1.00 58.09 165 GLN A C 1
ATOM 1322 O O . GLN A 1 165 ? -10.767 -9.165 29.414 1.00 58.09 165 GLN A O 1
ATOM 1327 N N . GLN A 1 166 ? -10.901 -9.281 27.174 1.00 53.44 166 GLN A N 1
ATOM 1328 C CA . GLN A 1 166 ? -12.367 -9.323 27.124 1.00 53.44 166 GLN A CA 1
ATOM 1329 C C . GLN A 1 166 ? -12.945 -10.734 27.312 1.00 53.44 166 GLN A C 1
ATOM 1331 O O . GLN A 1 166 ? -14.031 -10.861 27.872 1.00 53.44 166 GLN A O 1
ATOM 1336 N N . ASN A 1 167 ? -12.235 -11.784 26.882 1.00 47.62 167 ASN A N 1
ATOM 1337 C CA . ASN A 1 167 ? -12.727 -13.169 26.899 1.00 47.62 167 ASN A CA 1
ATOM 1338 C C . ASN A 1 167 ? -12.233 -14.016 28.093 1.00 47.62 167 ASN A C 1
ATOM 1340 O O . ASN A 1 167 ? -12.695 -15.146 28.262 1.00 47.62 167 ASN A O 1
ATOM 1344 N N . GLY A 1 168 ? -11.356 -13.475 28.947 1.00 50.03 168 GLY A N 1
ATOM 1345 C CA . GLY A 1 168 ? -10.818 -14.150 30.133 1.00 50.03 168 GLY A CA 1
ATOM 1346 C C . GLY A 1 168 ? -9.632 -15.083 29.842 1.00 50.03 168 GLY A C 1
ATOM 1347 O O . GLY A 1 168 ? -9.386 -15.477 28.706 1.00 50.03 168 GLY A O 1
ATOM 1348 N N . GLU A 1 169 ? -8.908 -15.452 30.905 1.00 44.84 169 GLU A N 1
ATOM 1349 C CA . GLU A 1 169 ? -7.621 -16.187 30.962 1.00 44.84 169 GLU A CA 1
ATOM 1350 C C . GLU A 1 169 ? -7.575 -17.546 30.218 1.00 44.84 169 GLU A C 1
ATOM 1352 O O . GLU A 1 169 ? -6.510 -18.127 30.036 1.00 44.84 169 GLU A O 1
ATOM 1357 N N . TYR A 1 170 ? -8.711 -18.040 29.721 1.00 46.50 170 TYR A N 1
ATOM 1358 C CA . TYR A 1 170 ? -8.842 -19.332 29.038 1.00 46.50 170 TYR A CA 1
ATOM 1359 C C . TYR A 1 170 ? -8.109 -19.418 27.688 1.00 46.50 170 TYR A C 1
ATOM 1361 O O . TYR A 1 170 ? -7.658 -20.497 27.317 1.00 46.50 170 TYR A O 1
ATOM 1369 N N . ASP A 1 171 ? -7.942 -18.301 26.972 1.00 49.31 171 ASP A N 1
ATOM 1370 C CA . ASP A 1 171 ? -7.245 -18.273 25.669 1.00 49.31 171 ASP A CA 1
ATOM 1371 C C . ASP A 1 171 ? -5.705 -18.295 25.821 1.00 49.31 171 ASP A C 1
ATOM 1373 O O . ASP A 1 171 ? -4.952 -18.489 24.868 1.00 49.31 171 ASP A O 1
ATOM 1377 N N . ILE A 1 172 ? -5.215 -18.099 27.053 1.00 47.94 172 ILE A N 1
ATOM 1378 C CA . ILE A 1 172 ? -3.789 -18.168 27.388 1.00 47.94 172 ILE A CA 1
ATOM 1379 C C . ILE A 1 172 ? -3.340 -19.631 27.448 1.00 47.94 172 ILE A C 1
ATOM 1381 O O . ILE A 1 172 ? -2.290 -19.947 26.899 1.00 47.94 172 ILE A O 1
ATOM 1385 N N . TRP A 1 173 ? -4.129 -20.529 28.048 1.00 45.97 173 TRP A N 1
ATOM 1386 C CA . TRP A 1 173 ? -3.752 -21.938 28.243 1.00 45.97 173 TRP A CA 1
ATOM 1387 C C . TRP A 1 173 ? -3.586 -22.712 26.928 1.00 45.97 173 TRP A C 1
ATOM 1389 O O . TRP A 1 173 ? -2.621 -23.457 26.783 1.00 45.97 173 TRP A O 1
ATOM 1399 N N . SER A 1 174 ? -4.450 -22.470 25.939 1.00 49.50 174 SER A N 1
ATOM 1400 C CA . SER A 1 174 ? -4.399 -23.108 24.614 1.00 49.50 174 SER A CA 1
ATOM 1401 C C . SER A 1 174 ? -3.154 -22.699 23.812 1.00 49.50 174 SER A C 1
ATOM 1403 O O . SER A 1 174 ? -2.454 -23.548 23.260 1.00 49.50 174 SER A O 1
ATOM 1405 N N . MET A 1 175 ? -2.815 -21.406 23.796 1.00 51.56 175 MET A N 1
ATOM 1406 C CA . MET A 1 175 ? -1.593 -20.907 23.154 1.00 51.56 175 MET A CA 1
ATOM 1407 C C . MET A 1 175 ? -0.327 -21.317 23.930 1.00 51.56 175 MET A C 1
ATOM 1409 O O . MET A 1 175 ? 0.678 -21.688 23.317 1.00 51.56 175 MET A O 1
ATOM 1413 N N . TYR A 1 176 ? -0.364 -21.276 25.270 1.00 48.28 176 TYR A N 1
ATOM 1414 C CA . TYR A 1 176 ? 0.754 -21.705 26.117 1.00 48.28 176 TYR A CA 1
ATOM 1415 C C . TYR A 1 176 ? 1.022 -23.206 25.994 1.00 48.28 176 TYR A C 1
ATOM 1417 O O . TYR A 1 176 ? 2.190 -23.567 25.926 1.00 48.28 176 TYR A O 1
ATOM 1425 N N . GLN A 1 177 ? 0.005 -24.070 25.898 1.00 47.22 177 GLN A N 1
ATOM 1426 C CA . GLN A 1 177 ? 0.185 -25.518 25.724 1.00 47.22 177 GLN A CA 1
ATOM 1427 C C . GLN A 1 177 ? 0.896 -25.864 24.414 1.00 47.22 177 GLN A C 1
ATOM 1429 O O . GLN A 1 177 ? 1.855 -26.632 24.432 1.00 47.22 177 GLN A O 1
ATOM 1434 N N . VAL A 1 178 ? 0.499 -25.257 23.291 1.00 50.38 178 VAL A N 1
ATOM 1435 C CA . VAL A 1 178 ? 1.153 -25.498 21.990 1.00 50.38 178 VAL A CA 1
ATOM 1436 C C . VAL A 1 178 ? 2.622 -25.054 22.016 1.00 50.38 178 VAL A C 1
ATOM 1438 O O . VAL A 1 178 ? 3.495 -25.740 21.484 1.00 50.38 178 VAL A O 1
ATOM 1441 N N . TYR A 1 179 ? 2.923 -23.931 22.676 1.00 42.06 179 TYR A N 1
ATOM 1442 C CA . TYR A 1 179 ? 4.292 -23.429 22.818 1.00 42.06 179 TYR A CA 1
ATOM 1443 C C . TYR A 1 179 ? 5.135 -24.238 23.828 1.00 42.06 179 TYR A C 1
ATOM 1445 O O . TYR A 1 179 ? 6.304 -24.522 23.552 1.00 42.06 179 TYR A O 1
ATOM 1453 N N . TYR A 1 180 ? 4.563 -24.653 24.967 1.00 39.75 180 TYR A N 1
ATOM 1454 C CA . TYR A 1 180 ? 5.244 -25.455 25.997 1.00 39.75 180 TYR A CA 1
ATOM 1455 C C . TYR A 1 180 ? 5.554 -26.879 25.520 1.00 39.75 180 TYR A C 1
ATOM 1457 O O . TYR A 1 180 ? 6.664 -27.358 25.750 1.00 39.75 180 TYR A O 1
ATOM 1465 N N . HIS A 1 181 ? 4.642 -27.532 24.790 1.00 40.84 181 HIS A N 1
ATOM 1466 C CA . HIS A 1 181 ? 4.913 -28.850 24.202 1.00 40.84 181 HIS A CA 1
ATOM 1467 C C . HIS A 1 181 ? 6.027 -28.794 23.144 1.00 40.84 181 HIS A C 1
ATOM 1469 O O . HIS A 1 181 ? 6.868 -29.686 23.089 1.00 40.84 181 HIS A O 1
ATOM 1475 N N . ALA A 1 182 ? 6.112 -27.712 22.361 1.00 39.62 182 ALA A N 1
ATOM 1476 C CA . ALA A 1 182 ? 7.183 -27.528 21.379 1.00 39.62 182 ALA A CA 1
ATOM 1477 C C . ALA A 1 182 ? 8.562 -27.222 22.005 1.00 39.62 182 ALA A C 1
ATOM 1479 O O . ALA A 1 182 ? 9.586 -27.390 21.344 1.00 39.62 182 ALA A O 1
ATOM 1480 N N . THR A 1 183 ? 8.612 -26.763 23.263 1.00 36.22 183 THR A N 1
ATOM 1481 C CA . THR A 1 183 ? 9.857 -26.372 23.956 1.00 36.22 183 THR A CA 1
ATOM 1482 C C . THR A 1 183 ? 10.324 -27.360 25.030 1.00 36.22 183 THR A C 1
ATOM 1484 O O . THR A 1 183 ? 11.475 -27.267 25.466 1.00 36.22 183 THR A O 1
ATOM 1487 N N . GLN A 1 184 ? 9.502 -28.346 25.409 1.00 37.06 184 GLN A N 1
ATOM 1488 C CA . GLN A 1 184 ? 9.885 -29.407 26.350 1.00 37.06 184 GLN A CA 1
ATOM 1489 C C . GLN A 1 184 ? 10.953 -30.373 25.811 1.00 37.06 184 GLN A C 1
ATOM 1491 O O . GLN A 1 184 ? 11.621 -31.027 26.605 1.00 37.06 184 GLN A O 1
ATOM 1496 N N . SER A 1 185 ? 11.209 -30.403 24.501 1.00 33.78 185 SER A N 1
ATOM 1497 C CA . SER A 1 185 ? 12.269 -31.240 23.919 1.00 33.78 185 SER A CA 1
ATOM 1498 C C . SER A 1 185 ? 13.697 -30.725 24.161 1.00 33.78 185 SER A C 1
ATOM 1500 O O . SER A 1 185 ? 14.639 -31.363 23.704 1.00 33.78 185 SER A O 1
ATOM 1502 N N . ASN A 1 186 ? 13.902 -29.582 24.842 1.00 37.97 186 ASN A N 1
ATOM 1503 C CA . ASN A 1 186 ? 15.227 -28.942 24.864 1.00 37.97 186 ASN A CA 1
ATOM 1504 C C . ASN A 1 186 ? 15.625 -28.146 26.125 1.00 37.97 186 ASN A C 1
ATOM 1506 O O . ASN A 1 186 ? 16.496 -27.276 26.051 1.00 37.97 186 ASN A O 1
ATOM 1510 N N . MET A 1 187 ? 15.040 -28.396 27.302 1.00 33.25 187 MET A N 1
ATOM 1511 C CA . MET A 1 187 ? 15.525 -27.748 28.534 1.00 33.25 187 MET A CA 1
ATOM 1512 C C . MET A 1 187 ? 15.529 -28.666 29.756 1.00 33.25 187 MET A C 1
ATOM 1514 O O . MET A 1 187 ? 14.663 -28.570 30.620 1.00 33.25 187 MET A O 1
ATOM 1518 N N . GLN A 1 188 ? 16.608 -29.434 29.901 1.00 35.62 188 GLN A N 1
ATOM 1519 C CA . GLN A 1 188 ? 17.170 -29.722 31.219 1.00 35.62 188 GLN A CA 1
ATOM 1520 C C . GLN A 1 188 ? 18.347 -28.773 31.506 1.00 35.62 188 GLN A C 1
ATOM 1522 O O . GLN A 1 188 ? 19.127 -28.426 30.627 1.00 35.62 188 GLN A O 1
ATOM 1527 N N . GLN A 1 189 ? 18.420 -28.371 32.776 1.00 33.47 189 GLN A N 1
ATOM 1528 C CA . GLN A 1 189 ? 19.478 -27.649 33.494 1.00 33.47 189 GLN A CA 1
ATOM 1529 C C . GLN A 1 189 ? 19.522 -26.105 33.532 1.00 33.47 189 GLN A C 1
ATOM 1531 O O . GLN A 1 189 ? 19.454 -25.377 32.540 1.00 33.47 189 GLN A O 1
ATOM 1536 N N . ASN A 1 190 ? 19.666 -25.683 34.792 1.00 33.34 190 ASN A N 1
ATOM 1537 C CA . ASN A 1 190 ? 20.082 -24.440 35.436 1.00 33.34 190 ASN A CA 1
ATOM 1538 C C . ASN A 1 190 ? 19.276 -23.146 35.265 1.00 33.34 190 ASN A C 1
ATOM 1540 O O . ASN A 1 190 ? 18.908 -22.710 34.170 1.00 33.34 190 ASN A O 1
ATOM 1544 N N . GLY A 1 191 ? 18.969 -22.590 36.442 1.00 42.94 191 GLY A N 1
ATOM 1545 C CA . GLY A 1 191 ? 18.051 -21.500 36.717 1.00 42.94 191 GLY A CA 1
ATOM 1546 C C . GLY A 1 191 ? 18.722 -20.141 36.904 1.00 42.94 191 GLY A C 1
ATOM 1547 O O . GLY A 1 191 ? 19.932 -19.977 36.800 1.00 42.94 191 GLY A O 1
ATOM 1548 N N . GLU A 1 192 ? 17.848 -19.164 37.118 1.00 39.22 192 GLU A N 1
ATOM 1549 C CA . GLU A 1 192 ? 18.077 -17.752 37.458 1.00 39.22 192 GLU A CA 1
ATOM 1550 C C . GLU A 1 192 ? 18.618 -16.803 36.374 1.00 39.22 192 GLU A C 1
ATOM 1552 O O . GLU A 1 192 ? 18.122 -15.682 36.294 1.00 39.22 192 GLU A O 1
ATOM 1557 N N . LEU A 1 193 ? 19.427 -17.235 35.395 1.00 37.69 193 LEU A N 1
ATOM 1558 C CA . LEU A 1 193 ? 19.675 -16.411 34.184 1.00 37.69 193 LEU A CA 1
ATOM 1559 C C . LEU A 1 193 ? 18.554 -16.507 33.121 1.00 37.69 193 LEU A C 1
ATOM 1561 O O . LEU A 1 193 ? 18.587 -15.834 32.085 1.00 37.69 193 LEU A O 1
ATOM 1565 N N . LYS A 1 194 ? 17.548 -17.361 33.350 1.00 39.09 194 LYS A N 1
ATOM 1566 C CA . LYS A 1 194 ? 16.542 -17.744 32.345 1.00 39.09 194 LYS A CA 1
ATOM 1567 C C . LYS A 1 194 ? 15.346 -16.806 32.219 1.00 39.09 194 LYS A C 1
ATOM 1569 O O . LYS A 1 194 ? 14.703 -16.864 31.178 1.00 39.09 194 LYS A O 1
ATOM 1574 N N . ILE A 1 195 ? 15.051 -15.927 33.180 1.00 42.56 195 ILE A N 1
ATOM 1575 C CA . ILE A 1 195 ? 13.806 -15.123 33.158 1.00 42.56 195 ILE A CA 1
ATOM 1576 C C . ILE A 1 195 ? 13.819 -14.061 32.040 1.00 42.56 195 ILE A C 1
ATOM 1578 O O . ILE A 1 195 ? 12.802 -13.808 31.396 1.00 42.56 195 ILE A O 1
ATOM 1582 N N . LYS A 1 196 ? 14.988 -13.483 31.727 1.00 33.91 196 LYS A N 1
ATOM 1583 C CA . LYS A 1 196 ? 15.120 -12.532 30.608 1.00 33.91 196 LYS A CA 1
ATOM 1584 C C . LYS A 1 196 ? 15.113 -13.253 29.250 1.00 33.91 196 LYS A C 1
ATOM 1586 O O . LYS A 1 196 ? 14.370 -12.870 28.356 1.00 33.91 196 LYS A O 1
ATOM 1591 N N . LYS A 1 197 ? 15.832 -14.383 29.148 1.00 37.88 197 LYS A N 1
ATOM 1592 C CA . LYS A 1 197 ? 15.844 -15.246 27.949 1.00 37.88 197 LYS A CA 1
ATOM 1593 C C . LYS A 1 197 ? 14.488 -15.901 27.646 1.00 37.88 197 LYS A C 1
ATOM 1595 O O . LYS A 1 197 ? 14.222 -16.192 26.485 1.00 37.88 197 LYS A O 1
ATOM 1600 N N . THR A 1 198 ? 13.639 -16.154 28.645 1.00 44.97 198 THR A N 1
ATOM 1601 C CA . THR A 1 198 ? 12.304 -16.751 28.438 1.00 44.97 198 THR A CA 1
ATOM 1602 C C . THR A 1 198 ? 11.304 -15.751 27.877 1.00 44.97 198 THR A C 1
ATOM 1604 O O . THR A 1 198 ? 10.596 -16.120 26.948 1.00 44.97 198 THR A O 1
ATOM 1607 N N . LYS A 1 199 ? 11.304 -14.485 28.321 1.00 44.28 199 LYS A N 1
ATOM 1608 C CA . LYS A 1 199 ? 10.456 -13.438 27.714 1.00 44.28 199 LYS A CA 1
ATOM 1609 C C . LYS A 1 199 ? 10.811 -13.153 26.254 1.00 44.28 199 LYS A C 1
ATOM 1611 O O . LYS A 1 199 ? 9.913 -13.029 25.423 1.00 44.28 199 LYS A O 1
ATOM 1616 N N . ASP A 1 200 ? 12.102 -13.105 25.928 1.00 47.69 200 ASP A N 1
ATOM 1617 C CA . ASP A 1 200 ? 12.550 -12.876 24.549 1.00 47.69 200 ASP A CA 1
ATOM 1618 C C . ASP A 1 200 ? 12.223 -14.079 23.646 1.00 47.69 200 ASP A C 1
ATOM 1620 O O . ASP A 1 200 ? 11.763 -13.900 22.517 1.00 47.69 200 ASP A O 1
ATOM 1624 N N . LYS A 1 201 ? 12.364 -15.313 24.161 1.00 45.84 201 LYS A N 1
ATOM 1625 C CA . LYS A 1 201 ? 11.943 -16.535 23.452 1.00 45.84 201 LYS A CA 1
ATOM 1626 C C . LYS A 1 201 ? 10.422 -16.625 23.273 1.00 45.84 201 LYS A C 1
ATOM 1628 O O . LYS A 1 201 ? 9.976 -17.008 22.198 1.00 45.84 201 LYS A O 1
ATOM 1633 N N . GLU A 1 202 ? 9.635 -16.231 24.273 1.00 57.53 202 GLU A N 1
ATOM 1634 C CA . GLU A 1 202 ? 8.166 -16.200 24.205 1.00 57.53 202 GLU A CA 1
ATOM 1635 C C . GLU A 1 202 ? 7.674 -15.188 23.154 1.00 57.53 202 GLU A C 1
ATOM 1637 O O . GLU A 1 202 ? 6.794 -15.494 22.349 1.00 57.53 202 GLU A O 1
ATOM 1642 N N . SER A 1 203 ? 8.285 -13.998 23.110 1.00 57.44 203 SER A N 1
ATOM 1643 C CA . SER A 1 203 ? 8.003 -12.982 22.087 1.00 57.44 203 SER A CA 1
ATOM 1644 C C . SER A 1 203 ? 8.384 -13.464 20.682 1.00 57.44 203 SER A C 1
ATOM 1646 O O . SER A 1 203 ? 7.601 -13.321 19.740 1.00 57.44 203 SER A O 1
ATOM 1648 N N . ALA A 1 204 ? 9.546 -14.114 20.543 1.00 61.84 204 ALA A N 1
ATOM 1649 C CA . ALA A 1 204 ? 9.969 -14.710 19.279 1.00 61.84 204 ALA A CA 1
ATOM 1650 C C . ALA A 1 204 ? 9.005 -15.822 18.824 1.00 61.84 204 ALA A C 1
ATOM 1652 O O . ALA A 1 204 ? 8.631 -15.868 17.654 1.00 61.84 204 ALA A O 1
ATOM 1653 N N . GLY A 1 205 ? 8.537 -16.674 19.743 1.00 73.25 205 GLY A N 1
ATOM 1654 C CA . GLY A 1 205 ? 7.550 -17.721 19.463 1.00 73.25 205 GLY A CA 1
ATOM 1655 C C . GLY A 1 205 ? 6.234 -17.174 18.901 1.00 73.25 205 GLY A C 1
ATOM 1656 O O . GLY A 1 205 ? 5.727 -17.688 17.902 1.00 73.25 205 GLY A O 1
ATOM 1657 N N . LYS A 1 206 ? 5.720 -16.080 19.481 1.00 78.19 206 LYS A N 1
ATOM 1658 C CA . LYS A 1 206 ? 4.502 -15.394 19.006 1.00 78.19 206 LYS A CA 1
ATOM 1659 C C . LYS A 1 206 ? 4.669 -14.807 17.603 1.00 78.19 206 LYS A C 1
ATOM 1661 O O . LYS A 1 206 ? 3.749 -14.888 16.790 1.00 78.19 206 LYS A O 1
ATOM 1666 N N . PHE A 1 207 ? 5.842 -14.258 17.295 1.00 79.69 207 PHE A N 1
ATOM 1667 C CA . PHE A 1 207 ? 6.150 -13.736 15.963 1.00 79.69 207 PHE A CA 1
ATOM 1668 C C . PHE A 1 207 ? 6.187 -14.839 14.895 1.00 79.69 207 PHE A C 1
ATOM 1670 O O . PHE A 1 207 ? 5.553 -14.713 13.847 1.00 79.69 207 PHE A O 1
ATOM 1677 N N . TRP A 1 208 ? 6.855 -15.962 15.172 1.00 78.75 208 TRP A N 1
ATOM 1678 C CA . TRP A 1 208 ? 6.878 -17.104 14.251 1.00 78.75 208 TRP A CA 1
ATOM 1679 C C . TRP A 1 208 ? 5.491 -17.712 14.037 1.00 78.75 208 TRP A C 1
ATOM 1681 O O . TRP A 1 208 ? 5.152 -18.096 12.916 1.00 78.75 208 TRP A O 1
ATOM 1691 N N . TYR A 1 209 ? 4.668 -17.757 15.088 1.00 75.88 209 TYR A N 1
ATOM 1692 C CA . TYR A 1 209 ? 3.271 -18.166 14.975 1.00 75.88 209 TYR A CA 1
ATOM 1693 C C . TYR A 1 209 ? 2.479 -17.232 14.048 1.00 75.88 209 TYR A C 1
ATOM 1695 O O . TYR A 1 209 ? 1.764 -17.703 13.162 1.00 75.88 209 TYR A O 1
ATOM 1703 N N . TYR A 1 210 ? 2.656 -15.914 14.184 1.00 78.75 210 TYR A N 1
ATOM 1704 C CA . TYR A 1 210 ? 2.036 -14.927 13.296 1.00 78.75 210 TYR A CA 1
ATOM 1705 C C . TYR A 1 210 ? 2.421 -15.142 11.824 1.00 78.75 210 TYR A C 1
ATOM 1707 O O . TYR A 1 210 ? 1.530 -15.170 10.970 1.00 78.75 210 TYR A O 1
ATOM 1715 N N . ILE A 1 211 ? 3.713 -15.360 11.537 1.00 83.19 211 ILE A N 1
ATOM 1716 C CA . ILE A 1 211 ? 4.207 -15.631 10.176 1.00 83.19 211 ILE A CA 1
ATOM 1717 C C . ILE A 1 211 ? 3.543 -16.882 9.591 1.00 83.19 211 ILE A C 1
ATOM 1719 O O . ILE A 1 211 ? 3.051 -16.843 8.465 1.00 83.19 211 ILE A O 1
ATOM 1723 N N . LYS A 1 212 ? 3.492 -17.981 10.355 1.00 77.69 212 LYS A N 1
ATOM 1724 C CA . LYS A 1 212 ? 2.881 -19.241 9.898 1.00 77.69 212 LYS A CA 1
ATOM 1725 C C . LYS A 1 212 ? 1.372 -19.128 9.685 1.00 77.69 212 LYS A C 1
ATOM 1727 O O . LYS A 1 212 ? 0.840 -19.766 8.785 1.00 77.69 212 LYS A O 1
ATOM 1732 N N . THR A 1 213 ? 0.694 -18.317 10.495 1.00 75.69 213 THR A N 1
ATOM 1733 C CA . THR A 1 213 ? -0.767 -18.154 10.443 1.00 75.69 213 THR A CA 1
ATOM 1734 C C . THR A 1 213 ? -1.207 -17.223 9.310 1.00 75.69 213 THR A C 1
ATOM 1736 O O . THR A 1 213 ? -2.292 -17.391 8.760 1.00 75.69 213 THR A O 1
ATOM 1739 N N . ASN A 1 214 ? -0.367 -16.257 8.915 1.00 76.00 214 ASN A N 1
ATOM 1740 C CA . ASN A 1 214 ? -0.689 -15.261 7.887 1.00 76.00 214 ASN A CA 1
ATOM 1741 C C . ASN A 1 214 ? 0.277 -15.317 6.679 1.00 76.00 214 ASN A C 1
ATOM 1743 O O . ASN A 1 214 ? 0.872 -14.297 6.317 1.00 76.00 214 ASN A O 1
ATOM 1747 N N . PRO A 1 215 ? 0.432 -16.475 6.007 1.00 76.69 215 PRO A N 1
ATOM 1748 C CA . PRO A 1 215 ? 1.485 -16.675 5.011 1.00 76.69 215 PRO A CA 1
ATOM 1749 C C . PRO A 1 215 ? 1.274 -15.854 3.734 1.00 76.69 215 PRO A C 1
ATOM 1751 O O . PRO A 1 215 ? 2.243 -15.408 3.130 1.00 76.69 215 PRO A O 1
ATOM 1754 N N . VAL A 1 216 ? 0.023 -15.603 3.329 1.00 77.19 216 VAL A N 1
ATOM 1755 C CA . VAL A 1 216 ? -0.284 -14.872 2.086 1.00 77.19 216 VAL A CA 1
ATOM 1756 C C . VAL A 1 216 ? 0.181 -13.418 2.166 1.00 77.19 216 VAL A C 1
ATOM 1758 O O . VAL A 1 216 ? 0.811 -12.917 1.237 1.00 77.19 216 VAL A O 1
ATOM 1761 N N . ILE A 1 217 ? -0.108 -12.737 3.279 1.00 75.38 217 ILE A N 1
ATOM 1762 C CA . ILE A 1 217 ? 0.232 -11.320 3.428 1.00 75.38 217 ILE A CA 1
ATOM 1763 C C . ILE A 1 217 ? 1.727 -11.136 3.679 1.00 75.38 217 ILE A C 1
ATOM 1765 O O . ILE A 1 217 ? 2.340 -10.294 3.034 1.00 75.38 217 ILE A O 1
ATOM 1769 N N . VAL A 1 218 ? 2.343 -11.968 4.525 1.00 81.19 218 VAL A N 1
ATOM 1770 C CA . VAL A 1 218 ? 3.792 -11.907 4.776 1.00 81.19 218 VAL A CA 1
ATOM 1771 C C . VAL A 1 218 ? 4.570 -12.286 3.516 1.00 81.19 218 VAL A C 1
ATOM 1773 O O . VAL A 1 218 ? 5.489 -11.571 3.124 1.00 81.19 218 VAL A O 1
ATOM 1776 N N . GLY A 1 219 ? 4.158 -13.356 2.831 1.00 80.44 219 GLY A N 1
ATOM 1777 C CA . GLY A 1 219 ? 4.771 -13.803 1.583 1.00 80.44 219 GLY A CA 1
ATOM 1778 C C . GLY A 1 219 ? 4.728 -12.738 0.490 1.00 80.44 219 GLY A C 1
ATOM 1779 O O . GLY A 1 219 ? 5.726 -12.533 -0.188 1.00 80.44 219 GLY A O 1
ATOM 1780 N N . HIS A 1 220 ? 3.622 -11.998 0.363 1.00 82.56 220 HIS A N 1
ATOM 1781 C CA . HIS A 1 220 ? 3.516 -10.877 -0.573 1.00 82.56 220 HIS A CA 1
ATOM 1782 C C . HIS A 1 220 ? 4.532 -9.760 -0.284 1.00 82.56 220 HIS A C 1
ATOM 1784 O O . HIS A 1 220 ? 5.224 -9.320 -1.200 1.00 82.56 220 HIS A O 1
ATOM 1790 N N . HIS A 1 221 ? 4.663 -9.333 0.977 1.00 82.94 221 HIS A N 1
ATOM 1791 C CA . HIS A 1 221 ? 5.596 -8.263 1.355 1.00 82.94 221 HIS A CA 1
ATOM 1792 C C . HIS A 1 221 ? 7.059 -8.708 1.225 1.00 82.94 221 HIS A C 1
ATOM 1794 O O . HIS A 1 221 ? 7.896 -7.923 0.785 1.00 82.94 221 HIS A O 1
ATOM 1800 N N . LEU A 1 222 ? 7.366 -9.974 1.535 1.00 85.44 222 LEU A N 1
ATOM 1801 C CA . LEU A 1 222 ? 8.698 -10.547 1.319 1.00 85.44 222 LEU A CA 1
ATOM 1802 C C . LEU A 1 222 ? 9.021 -10.710 -0.168 1.00 85.44 222 LEU A C 1
ATOM 1804 O O . LEU A 1 222 ? 10.129 -10.386 -0.583 1.00 85.44 222 LEU A O 1
ATOM 1808 N N . PHE A 1 223 ? 8.069 -11.177 -0.979 1.00 83.19 223 PHE A N 1
ATOM 1809 C CA . PHE A 1 223 ? 8.263 -11.332 -2.418 1.00 83.19 223 PHE A CA 1
ATOM 1810 C C . PHE A 1 223 ? 8.504 -9.977 -3.082 1.00 83.19 223 PHE A C 1
ATOM 1812 O O . PHE A 1 223 ? 9.524 -9.800 -3.737 1.00 83.19 223 PHE A O 1
ATOM 1819 N N . ILE A 1 224 ? 7.629 -8.988 -2.875 1.00 81.00 224 ILE A N 1
ATOM 1820 C CA . ILE A 1 224 ? 7.819 -7.661 -3.478 1.00 81.00 224 ILE A CA 1
ATOM 1821 C C . ILE A 1 224 ? 9.100 -7.005 -2.953 1.00 81.00 224 ILE A C 1
ATOM 1823 O O . ILE A 1 224 ? 9.889 -6.496 -3.748 1.00 81.00 224 ILE A O 1
ATOM 1827 N N . GLY A 1 225 ? 9.337 -7.068 -1.640 1.00 81.62 225 GLY A N 1
ATOM 1828 C CA . GLY A 1 225 ? 10.493 -6.438 -1.011 1.00 81.62 225 GLY A CA 1
ATOM 1829 C C . GLY A 1 225 ? 11.837 -7.056 -1.398 1.00 81.62 225 GLY A C 1
ATOM 1830 O O . GLY A 1 225 ? 12.802 -6.318 -1.539 1.00 81.62 225 GLY A O 1
ATOM 1831 N N . LEU A 1 226 ? 11.924 -8.377 -1.591 1.00 84.50 226 LEU A N 1
ATOM 1832 C CA . LEU A 1 226 ? 13.181 -9.055 -1.939 1.00 84.50 226 LEU A CA 1
ATOM 1833 C C . LEU A 1 226 ? 13.320 -9.262 -3.444 1.00 84.50 226 LEU A C 1
ATOM 1835 O O . LEU A 1 226 ? 14.297 -8.819 -4.037 1.00 84.50 226 LEU A O 1
ATOM 1839 N N . PHE A 1 227 ? 12.336 -9.898 -4.082 1.00 84.88 227 PHE A N 1
ATOM 1840 C CA . PHE A 1 227 ? 12.401 -10.191 -5.511 1.00 84.88 227 PHE A CA 1
ATOM 1841 C C . PHE A 1 227 ? 12.276 -8.915 -6.348 1.00 84.88 227 PHE A C 1
ATOM 1843 O O . PHE A 1 227 ? 13.089 -8.702 -7.243 1.00 84.88 227 PHE A O 1
ATOM 1850 N N . GLY A 1 228 ? 11.324 -8.030 -6.029 1.00 83.94 228 GLY A N 1
ATOM 1851 C CA . GLY A 1 228 ? 11.167 -6.752 -6.736 1.00 83.94 228 GLY A CA 1
ATOM 1852 C C . GLY A 1 228 ? 12.410 -5.867 -6.624 1.00 83.94 228 GLY A C 1
ATOM 1853 O O . GLY A 1 228 ? 12.889 -5.338 -7.626 1.00 83.94 228 GLY A O 1
ATOM 1854 N N . PHE A 1 229 ? 12.996 -5.788 -5.427 1.00 87.75 229 PHE A N 1
ATOM 1855 C CA . PHE A 1 229 ? 14.257 -5.085 -5.199 1.00 87.75 229 PHE A CA 1
ATOM 1856 C C . PHE A 1 229 ? 15.417 -5.686 -6.006 1.00 87.75 229 PHE A C 1
ATOM 1858 O O . PHE A 1 229 ? 16.111 -4.960 -6.719 1.00 87.75 229 PHE A O 1
ATOM 1865 N N . SER A 1 230 ? 15.607 -7.010 -5.962 1.00 85.50 230 SER A N 1
ATOM 1866 C CA . SER A 1 230 ? 16.655 -7.682 -6.737 1.00 85.50 230 SER A CA 1
ATOM 1867 C C . SER A 1 230 ? 16.489 -7.475 -8.243 1.00 85.50 230 SER A C 1
ATOM 1869 O O . SER A 1 230 ? 17.482 -7.265 -8.936 1.00 85.50 230 SER A O 1
ATOM 1871 N N . VAL A 1 231 ? 15.256 -7.482 -8.757 1.00 83.25 231 VAL A N 1
ATOM 1872 C CA . VAL A 1 231 ? 14.977 -7.218 -10.176 1.00 83.25 231 VAL A CA 1
ATOM 1873 C C . VAL A 1 231 ? 15.414 -5.802 -10.561 1.00 83.25 231 VAL A C 1
ATOM 1875 O O . VAL A 1 231 ? 16.117 -5.634 -11.554 1.00 83.25 231 VAL A O 1
ATOM 1878 N N . ILE A 1 232 ? 15.063 -4.791 -9.765 1.00 83.25 232 ILE A N 1
ATOM 1879 C CA . ILE A 1 232 ? 15.384 -3.391 -10.083 1.00 83.25 232 ILE A CA 1
ATOM 1880 C C . ILE A 1 232 ? 16.887 -3.109 -9.949 1.00 83.25 232 ILE A C 1
ATOM 1882 O O . ILE A 1 232 ? 17.446 -2.372 -10.753 1.00 83.25 232 ILE A O 1
ATOM 1886 N N . VAL A 1 233 ? 17.571 -3.706 -8.969 1.00 81.56 233 VAL A N 1
ATOM 1887 C CA . VAL A 1 233 ? 19.001 -3.434 -8.738 1.00 81.56 233 VAL A CA 1
ATOM 1888 C C . VAL A 1 233 ? 19.908 -4.258 -9.659 1.00 81.56 233 VAL A C 1
ATOM 1890 O O . VAL A 1 233 ? 20.857 -3.715 -10.226 1.00 81.56 233 VAL A O 1
ATOM 1893 N N . TYR A 1 234 ? 19.621 -5.552 -9.849 1.00 75.69 234 TYR A N 1
ATOM 1894 C CA . TYR A 1 234 ? 20.482 -6.463 -10.618 1.00 75.69 234 TYR A CA 1
ATOM 1895 C C . TYR A 1 234 ? 20.019 -6.673 -12.061 1.00 75.69 234 TYR A C 1
ATOM 1897 O O . TYR A 1 234 ? 20.837 -6.607 -12.977 1.00 75.69 234 TYR A O 1
ATOM 1905 N N . LEU A 1 235 ? 18.723 -6.920 -12.288 1.00 65.75 235 LEU A N 1
ATOM 1906 C CA . LEU A 1 235 ? 18.200 -7.253 -13.623 1.00 65.75 235 LEU A CA 1
ATOM 1907 C C . LEU A 1 235 ? 17.943 -6.024 -14.498 1.00 65.75 235 LEU A C 1
ATOM 1909 O O . LEU A 1 235 ? 17.696 -6.182 -15.691 1.00 65.75 235 LEU A O 1
ATOM 1913 N N . ARG A 1 236 ? 18.058 -4.809 -13.946 1.00 69.62 236 ARG A N 1
ATOM 1914 C CA . ARG A 1 236 ? 17.947 -3.565 -14.714 1.00 69.62 236 ARG A CA 1
ATOM 1915 C C . ARG A 1 236 ? 18.915 -3.503 -15.883 1.00 69.62 236 ARG A C 1
ATOM 1917 O O . ARG A 1 236 ? 18.493 -2.987 -16.893 1.00 69.62 236 ARG A O 1
ATOM 1924 N N . GLY A 1 237 ? 20.150 -4.013 -15.782 1.00 53.53 237 GLY A N 1
ATOM 1925 C CA . GLY A 1 237 ? 21.033 -4.430 -16.899 1.00 53.53 237 GLY A CA 1
ATOM 1926 C C . GLY A 1 237 ? 21.070 -3.668 -18.249 1.00 53.53 237 GLY A C 1
ATOM 1927 O O . GLY A 1 237 ? 21.546 -4.255 -19.213 1.00 53.53 237 GLY A O 1
ATOM 1928 N N . GLY A 1 238 ? 20.586 -2.423 -18.363 1.00 59.44 238 GLY A N 1
ATOM 1929 C CA . GLY A 1 238 ? 20.361 -1.716 -19.638 1.00 59.44 238 GLY A CA 1
ATOM 1930 C C . GLY A 1 238 ? 18.943 -1.835 -20.241 1.00 59.44 238 GLY A C 1
ATOM 1931 O O . GLY A 1 238 ? 18.728 -1.401 -21.369 1.00 59.44 238 GLY A O 1
ATOM 1932 N N . LEU A 1 239 ? 17.985 -2.420 -19.516 1.00 67.38 239 LEU A N 1
ATOM 1933 C CA . LEU A 1 239 ? 16.551 -2.427 -19.814 1.00 67.38 239 LEU A CA 1
ATOM 1934 C C . LEU A 1 239 ? 15.896 -1.130 -19.314 1.00 67.38 239 LEU A C 1
ATOM 1936 O O . LEU A 1 239 ? 16.200 -0.646 -18.225 1.00 67.38 239 LEU A O 1
ATOM 1940 N N . GLY A 1 240 ? 14.980 -0.583 -20.110 1.00 74.94 240 GLY A N 1
ATOM 1941 C CA . GLY A 1 240 ? 14.319 0.692 -19.850 1.00 74.94 240 GLY A CA 1
ATOM 1942 C C . GLY A 1 240 ? 13.384 0.659 -18.641 1.00 74.94 240 GLY A C 1
ATOM 1943 O O . GLY A 1 240 ? 12.631 -0.293 -18.430 1.00 74.94 240 GLY A O 1
ATOM 1944 N N . ASP A 1 241 ? 13.387 1.743 -17.865 1.00 86.00 241 ASP A N 1
ATOM 1945 C CA . ASP A 1 241 ? 12.627 1.843 -16.615 1.00 86.00 241 ASP A CA 1
ATOM 1946 C C . ASP A 1 241 ? 11.135 2.138 -16.817 1.00 86.00 241 ASP A C 1
ATOM 1948 O O . ASP A 1 241 ? 10.365 2.079 -15.860 1.00 86.00 241 ASP A O 1
ATOM 1952 N N . CYS A 1 242 ? 10.691 2.436 -18.044 1.00 88.94 242 CYS A N 1
ATOM 1953 C CA . CYS A 1 242 ? 9.297 2.793 -18.331 1.00 88.94 242 CYS A CA 1
ATOM 1954 C C . CYS A 1 242 ? 8.308 1.748 -17.773 1.00 88.94 242 CYS A C 1
ATOM 1956 O O . CYS A 1 242 ? 7.347 2.106 -17.092 1.00 88.94 242 CYS A O 1
ATOM 1958 N N . VAL A 1 243 ? 8.585 0.453 -17.974 1.00 88.31 243 VAL A N 1
ATOM 1959 C CA . VAL A 1 243 ? 7.757 -0.648 -17.446 1.00 88.31 243 VAL A CA 1
ATOM 1960 C C . VAL A 1 243 ? 7.749 -0.659 -15.914 1.00 88.31 243 VAL A C 1
ATOM 1962 O O . VAL A 1 243 ? 6.687 -0.801 -15.307 1.00 88.31 243 VAL A O 1
ATOM 1965 N N . PHE A 1 244 ? 8.901 -0.448 -15.271 1.00 88.50 244 PHE A N 1
ATOM 1966 C CA . PHE A 1 244 ? 8.989 -0.359 -13.810 1.00 88.50 244 PHE A CA 1
ATOM 1967 C C . PHE A 1 244 ? 8.226 0.849 -13.257 1.00 88.50 244 PHE A C 1
ATOM 1969 O O . PHE A 1 244 ? 7.595 0.741 -12.207 1.00 88.50 244 PHE A O 1
ATOM 1976 N N . GLY A 1 245 ? 8.188 1.965 -13.989 1.00 91.75 245 GLY A N 1
ATOM 1977 C CA . GLY A 1 245 ? 7.357 3.120 -13.651 1.00 91.75 245 GLY A CA 1
ATOM 1978 C C . GLY A 1 245 ? 5.870 2.766 -13.531 1.00 91.75 245 GLY A C 1
ATOM 1979 O O . GLY A 1 245 ? 5.211 3.162 -12.568 1.00 91.75 245 GLY A O 1
ATOM 1980 N N . TYR A 1 246 ? 5.347 1.941 -14.445 1.00 92.56 246 TYR A N 1
ATOM 1981 C CA . TYR A 1 246 ? 3.971 1.438 -14.358 1.00 92.56 246 TYR A CA 1
ATOM 1982 C C . TYR A 1 246 ? 3.767 0.436 -13.217 1.00 92.56 246 TYR A C 1
ATOM 1984 O O . TYR A 1 246 ? 2.710 0.442 -12.585 1.00 92.56 246 TYR A O 1
ATOM 1992 N N . VAL A 1 247 ? 4.770 -0.389 -12.902 1.00 91.12 247 VAL A N 1
ATOM 1993 C CA . VAL A 1 247 ? 4.719 -1.268 -11.722 1.00 91.12 247 VAL A CA 1
ATOM 1994 C C . VAL A 1 247 ? 4.624 -0.439 -10.436 1.00 91.12 247 VAL A C 1
ATOM 1996 O O . VAL A 1 247 ? 3.809 -0.750 -9.572 1.00 91.12 247 VAL A O 1
ATOM 1999 N N . TYR A 1 248 ? 5.357 0.673 -10.326 1.00 93.19 248 TYR A N 1
ATOM 2000 C CA . TYR A 1 248 ? 5.246 1.587 -9.184 1.00 93.19 248 TYR A CA 1
ATOM 2001 C C . TYR A 1 248 ? 3.866 2.251 -9.054 1.00 93.19 248 TYR A C 1
ATOM 2003 O O . TYR A 1 248 ? 3.401 2.482 -7.932 1.00 93.19 248 TYR A O 1
ATOM 2011 N N . LEU A 1 249 ? 3.179 2.512 -10.175 1.00 94.50 249 LEU A N 1
ATOM 2012 C CA . LEU A 1 249 ? 1.803 3.024 -10.182 1.00 94.50 249 LEU A CA 1
ATOM 2013 C C . LEU A 1 249 ? 0.776 2.032 -9.629 1.00 94.50 249 LEU A C 1
ATOM 2015 O O . LEU A 1 249 ? -0.328 2.450 -9.277 1.00 94.50 249 LEU A O 1
ATOM 2019 N N . MET A 1 250 ? 1.105 0.743 -9.495 1.00 91.12 250 MET A N 1
ATOM 2020 C CA . MET A 1 250 ? 0.198 -0.219 -8.862 1.00 91.12 250 MET A CA 1
ATOM 2021 C C . MET A 1 250 ? -0.163 0.214 -7.435 1.00 91.12 250 MET A C 1
ATOM 2023 O O . MET A 1 250 ? -1.276 -0.033 -6.970 1.00 91.12 250 MET A O 1
ATOM 2027 N N . GLU A 1 251 ? 0.718 0.933 -6.743 1.00 93.00 251 GLU A N 1
ATOM 2028 C CA . GLU A 1 251 ? 0.444 1.446 -5.401 1.00 93.00 251 GLU A CA 1
ATOM 2029 C C . GLU A 1 251 ? -0.581 2.595 -5.359 1.00 93.00 251 GLU A C 1
ATOM 2031 O O . GLU A 1 251 ? -1.092 2.912 -4.289 1.00 93.00 251 GLU A O 1
ATOM 2036 N N . ALA A 1 252 ? -1.016 3.150 -6.497 1.00 94.94 252 ALA A N 1
ATOM 2037 C CA . ALA A 1 252 ? -1.972 4.265 -6.534 1.00 94.94 252 ALA A CA 1
ATOM 2038 C C . ALA A 1 252 ? -3.324 3.936 -5.888 1.00 94.94 252 ALA A C 1
ATOM 2040 O O . ALA A 1 252 ? -4.015 4.822 -5.383 1.00 94.94 252 ALA A O 1
ATOM 2041 N N . SER A 1 253 ? -3.711 2.659 -5.861 1.00 93.31 253 SER A N 1
ATOM 2042 C CA . SER A 1 253 ? -4.935 2.218 -5.189 1.00 93.31 253 SER A CA 1
ATOM 2043 C C . SER A 1 253 ? -4.810 2.152 -3.661 1.00 93.31 253 SER A C 1
ATOM 2045 O O . SER A 1 253 ? -5.822 2.230 -2.961 1.00 93.31 253 SER A O 1
ATOM 2047 N N . THR A 1 254 ? -3.595 1.993 -3.129 1.00 92.00 254 THR A N 1
ATOM 2048 C CA . THR A 1 254 ? -3.320 1.710 -1.711 1.00 92.00 254 THR A CA 1
ATOM 2049 C C . THR A 1 254 ? -3.818 2.808 -0.761 1.00 92.00 254 THR A C 1
ATOM 2051 O O . THR A 1 254 ? -4.462 2.457 0.231 1.00 92.00 254 THR A O 1
ATOM 2054 N N . PRO A 1 255 ? -3.684 4.121 -1.056 1.00 96.19 255 PRO A N 1
ATOM 2055 C CA . PRO A 1 255 ? -4.267 5.175 -0.222 1.00 96.19 255 PRO A CA 1
ATOM 2056 C C . PRO A 1 255 ? -5.781 5.022 -0.028 1.00 96.19 255 PRO A C 1
ATOM 2058 O O . PRO A 1 255 ? -6.289 5.212 1.079 1.00 96.19 255 PRO A O 1
ATOM 2061 N N . PHE A 1 256 ? -6.509 4.603 -1.067 1.00 94.62 256 PHE A N 1
ATOM 2062 C CA . PHE A 1 256 ? -7.959 4.406 -0.996 1.00 94.62 256 PHE A CA 1
ATOM 2063 C C . PHE A 1 256 ? -8.336 3.135 -0.224 1.00 94.62 256 PHE A C 1
ATOM 2065 O O . PHE A 1 256 ? -9.309 3.143 0.539 1.00 94.62 256 PHE A O 1
ATOM 2072 N N . VAL A 1 257 ? -7.556 2.056 -0.370 1.00 89.25 257 VAL A N 1
ATOM 2073 C CA . VAL A 1 257 ? -7.710 0.819 0.419 1.00 89.25 257 VAL A CA 1
ATOM 2074 C C . VAL A 1 257 ? -7.483 1.109 1.908 1.00 89.25 257 VAL A C 1
ATOM 2076 O O . VAL A 1 257 ? -8.326 0.769 2.745 1.00 89.25 257 VAL A O 1
ATOM 2079 N N . SER A 1 258 ? -6.398 1.813 2.233 1.00 91.19 258 SER A N 1
ATOM 2080 C CA . SER A 1 258 ? -6.048 2.237 3.590 1.00 91.19 258 SER A CA 1
ATOM 2081 C C . SER A 1 258 ? -7.111 3.149 4.194 1.00 91.19 258 SER A C 1
ATOM 2083 O O . SER A 1 258 ? -7.615 2.864 5.284 1.00 91.19 258 SER A O 1
ATOM 2085 N N . LEU A 1 259 ? -7.551 4.180 3.465 1.00 91.06 259 LEU A N 1
ATOM 2086 C CA . LEU A 1 259 ? -8.604 5.088 3.924 1.00 91.06 259 LEU A CA 1
ATOM 2087 C C . LEU A 1 259 ? -9.920 4.345 4.189 1.00 91.06 259 LEU A C 1
ATOM 2089 O O . LEU A 1 259 ? -10.579 4.585 5.202 1.00 91.06 259 LEU A O 1
ATOM 2093 N N . ARG A 1 260 ? -10.290 3.383 3.334 1.00 86.88 260 ARG A N 1
ATOM 2094 C CA . ARG A 1 260 ? -11.479 2.547 3.555 1.00 86.88 260 ARG A CA 1
ATOM 2095 C C . ARG A 1 260 ? -11.368 1.750 4.854 1.00 86.88 260 ARG A C 1
ATOM 2097 O O . ARG A 1 260 ? -12.349 1.661 5.596 1.00 86.88 260 ARG A O 1
ATOM 2104 N N . GLY A 1 261 ? -10.197 1.169 5.115 1.00 84.50 261 GLY A N 1
ATOM 2105 C CA . GLY A 1 261 ? -9.900 0.440 6.347 1.00 84.50 261 GLY A CA 1
ATOM 2106 C C . GLY A 1 261 ? -10.026 1.326 7.587 1.00 84.50 261 GLY A C 1
ATOM 2107 O O . GLY A 1 261 ? -10.734 0.963 8.523 1.00 84.50 261 GLY A O 1
ATOM 2108 N N . ILE A 1 262 ? -9.434 2.523 7.556 1.00 87.81 262 ILE A N 1
ATOM 2109 C CA . ILE A 1 262 ? -9.498 3.501 8.654 1.00 87.81 262 ILE A CA 1
ATOM 2110 C C . ILE A 1 262 ? -10.952 3.906 8.938 1.00 87.81 262 ILE A C 1
ATOM 2112 O O . ILE A 1 262 ? -11.427 3.805 10.070 1.00 87.81 262 ILE A O 1
ATOM 2116 N N . LEU A 1 263 ? -11.713 4.275 7.903 1.00 87.75 263 LEU A N 1
ATOM 2117 C CA . LEU A 1 263 ? -13.129 4.632 8.048 1.00 87.75 263 LEU A CA 1
ATOM 2118 C C . LEU A 1 263 ? -13.970 3.468 8.600 1.00 87.75 263 LEU A C 1
ATOM 2120 O O . LEU A 1 263 ? -14.918 3.691 9.355 1.00 87.75 263 LEU A O 1
ATOM 2124 N N . ALA A 1 264 ? -13.628 2.223 8.252 1.00 82.06 264 ALA A N 1
ATOM 2125 C CA . ALA A 1 264 ? -14.288 1.045 8.807 1.00 82.06 264 ALA A CA 1
ATOM 2126 C C . ALA A 1 264 ? -14.026 0.882 10.313 1.00 82.06 264 ALA A C 1
ATOM 2128 O O . ALA A 1 264 ? -14.966 0.538 11.030 1.00 82.06 264 ALA A O 1
ATOM 2129 N N . ARG A 1 265 ? -12.798 1.150 10.784 1.00 80.69 265 ARG A N 1
ATOM 2130 C CA . ARG A 1 265 ? -12.424 1.123 12.212 1.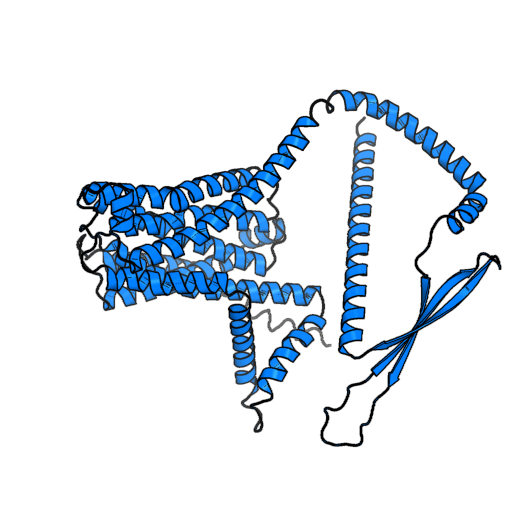00 80.69 265 ARG A CA 1
ATOM 2131 C C . ARG A 1 265 ? -13.078 2.245 13.012 1.00 80.69 265 ARG A C 1
ATOM 2133 O O . ARG A 1 265 ? -13.487 2.036 14.145 1.00 80.69 265 ARG A O 1
ATOM 2140 N N . MET A 1 266 ? -13.292 3.399 12.387 1.00 84.44 266 MET A N 1
ATOM 2141 C CA . MET A 1 266 ? -14.010 4.531 12.984 1.00 84.44 266 MET A CA 1
ATOM 2142 C C . MET A 1 266 ? -15.543 4.363 12.994 1.00 84.44 266 MET A C 1
ATOM 2144 O O . MET A 1 266 ? -16.258 5.317 13.290 1.00 84.44 266 MET A O 1
ATOM 2148 N N . ASN A 1 267 ? -16.078 3.182 12.657 1.00 81.94 267 ASN A N 1
ATOM 2149 C CA . ASN A 1 267 ? -17.520 2.913 12.552 1.00 81.94 267 ASN A CA 1
ATOM 2150 C C . ASN A 1 267 ? -18.263 3.793 11.521 1.00 81.94 267 ASN A C 1
ATOM 2152 O O . ASN A 1 267 ? -19.474 3.986 11.608 1.00 81.94 267 ASN A O 1
ATOM 2156 N N . LEU A 1 268 ? -17.568 4.286 10.489 1.00 84.50 268 LEU A N 1
ATOM 2157 C CA . LEU A 1 268 ? -18.120 5.188 9.466 1.00 84.50 268 LEU A CA 1
ATOM 2158 C C . LEU A 1 268 ? -18.579 4.469 8.184 1.00 84.50 268 LEU A C 1
ATOM 2160 O O . LEU A 1 268 ? -18.684 5.093 7.126 1.00 84.50 268 LEU A O 1
ATOM 2164 N N . LYS A 1 269 ? -18.896 3.168 8.253 1.00 81.12 269 LYS A N 1
ATOM 2165 C CA . LYS A 1 269 ? -19.277 2.339 7.086 1.00 81.12 269 LYS A CA 1
ATOM 2166 C C . LYS A 1 269 ? -20.544 2.819 6.359 1.00 81.12 269 LYS A C 1
ATOM 2168 O O . LYS A 1 269 ? -20.722 2.522 5.182 1.00 81.12 269 LYS A O 1
ATOM 2173 N N . THR A 1 270 ? -21.419 3.559 7.039 1.00 77.62 270 THR A N 1
ATOM 2174 C CA . THR A 1 270 ? -22.665 4.112 6.473 1.00 77.62 270 THR A CA 1
ATOM 2175 C C . THR A 1 270 ? -22.479 5.481 5.814 1.00 77.62 270 THR A C 1
ATOM 2177 O O . THR A 1 270 ? -23.378 5.958 5.120 1.00 77.62 270 THR A O 1
ATOM 2180 N N . SER A 1 271 ? -21.322 6.124 6.004 1.00 87.75 271 SER A N 1
ATOM 2181 C CA . SER A 1 271 ? -21.062 7.472 5.499 1.00 87.75 271 SER A CA 1
ATOM 2182 C C . SER A 1 271 ? -20.964 7.518 3.967 1.00 87.75 271 SER A C 1
ATOM 2184 O O . SER A 1 271 ? -20.522 6.569 3.315 1.00 87.75 271 SER A O 1
ATOM 2186 N N . ARG A 1 272 ? -21.329 8.664 3.370 1.00 89.19 272 ARG A N 1
ATOM 2187 C CA . ARG A 1 272 ? -21.123 8.908 1.929 1.00 89.19 272 ARG A CA 1
ATOM 2188 C C . ARG A 1 272 ? -19.642 8.840 1.557 1.00 89.19 272 ARG A C 1
ATOM 2190 O O . ARG A 1 272 ? -19.326 8.305 0.501 1.00 89.19 272 ARG A O 1
ATOM 2197 N N . LEU A 1 273 ? -18.761 9.309 2.445 1.00 91.00 273 LEU A N 1
ATOM 2198 C CA . LEU A 1 273 ? -17.310 9.259 2.270 1.00 91.00 273 LEU A CA 1
ATOM 2199 C C . LEU A 1 273 ? -16.799 7.819 2.133 1.00 91.00 273 LEU A C 1
ATOM 2201 O O . LEU A 1 273 ? -16.035 7.535 1.218 1.00 91.00 273 LEU A O 1
ATOM 2205 N N . TYR A 1 274 ? -17.271 6.896 2.980 1.00 88.94 274 TYR A N 1
ATOM 2206 C CA . TYR A 1 274 ? -16.905 5.479 2.894 1.00 88.94 274 TYR A CA 1
ATOM 2207 C C . TYR A 1 274 ? -17.279 4.864 1.540 1.00 88.94 274 TYR A C 1
ATOM 2209 O O . TYR A 1 274 ? -16.496 4.114 0.956 1.00 88.94 274 TYR A O 1
ATOM 2217 N N . VAL A 1 275 ? -18.461 5.206 1.018 1.00 89.06 275 VAL A N 1
ATOM 2218 C CA . VAL A 1 275 ? -18.929 4.698 -0.278 1.00 89.06 275 VAL A CA 1
ATOM 2219 C C . VAL A 1 275 ? -18.191 5.350 -1.445 1.00 89.06 275 VAL A C 1
ATOM 2221 O O . VAL A 1 275 ? -17.738 4.631 -2.328 1.00 89.06 275 VAL A O 1
ATOM 2224 N N . ALA A 1 276 ? -18.025 6.675 -1.437 1.00 92.19 276 ALA A N 1
ATOM 2225 C CA . ALA A 1 276 ? -17.303 7.403 -2.481 1.00 92.19 276 ALA A CA 1
ATOM 2226 C C . ALA A 1 276 ? -15.845 6.933 -2.584 1.00 92.19 276 ALA A C 1
ATOM 2228 O O . ALA A 1 276 ? -15.396 6.566 -3.666 1.00 92.19 276 ALA A O 1
ATOM 2229 N N . ASN A 1 277 ? -15.146 6.827 -1.449 1.00 94.19 277 ASN A N 1
ATOM 2230 C CA . ASN A 1 277 ? -13.805 6.253 -1.394 1.00 94.19 277 ASN A CA 1
ATOM 2231 C C . ASN A 1 277 ? -13.790 4.801 -1.894 1.00 94.19 277 ASN A C 1
ATOM 2233 O O . ASN A 1 277 ? -12.886 4.406 -2.614 1.00 94.19 277 ASN A O 1
ATOM 2237 N N . GLY A 1 278 ? -14.804 4.003 -1.550 1.00 90.94 278 GLY A N 1
ATOM 2238 C CA . GLY A 1 278 ? -14.923 2.627 -2.025 1.00 90.94 278 GLY A CA 1
ATOM 2239 C C . GLY A 1 278 ? -15.081 2.490 -3.544 1.00 90.94 278 GLY A C 1
ATOM 2240 O O . GLY A 1 278 ? -14.546 1.539 -4.107 1.00 90.94 278 GLY A O 1
ATOM 2241 N N . LEU A 1 279 ? -15.795 3.415 -4.192 1.00 92.19 279 LEU A N 1
ATOM 2242 C CA . LEU A 1 279 ? -15.931 3.465 -5.652 1.00 92.19 279 LEU A CA 1
ATOM 2243 C C . LEU A 1 279 ? -14.642 3.958 -6.318 1.00 92.19 279 LEU A C 1
ATOM 2245 O O . LEU A 1 279 ? -14.203 3.372 -7.302 1.00 92.19 279 LEU A O 1
ATOM 2249 N N . LEU A 1 280 ? -14.005 4.984 -5.748 1.00 94.69 280 LEU A N 1
ATOM 2250 C CA . LEU A 1 280 ? -12.731 5.502 -6.243 1.00 94.69 280 LEU A CA 1
ATOM 2251 C C . LEU A 1 280 ? -11.612 4.457 -6.126 1.00 94.69 280 LEU A C 1
ATOM 2253 O O . LEU A 1 280 ? -10.880 4.234 -7.084 1.00 94.69 280 LEU A O 1
ATOM 2257 N N . MET A 1 281 ? -11.553 3.738 -5.001 1.00 93.44 281 MET A N 1
ATOM 2258 C CA . MET A 1 281 ? -10.676 2.582 -4.799 1.00 93.44 281 MET A CA 1
ATOM 2259 C C . MET A 1 281 ? -10.846 1.551 -5.919 1.00 93.44 281 MET A C 1
ATOM 2261 O O . MET A 1 281 ? -9.853 1.073 -6.452 1.00 93.44 281 MET A O 1
ATOM 2265 N N . LEU A 1 282 ? -12.088 1.222 -6.293 1.00 93.56 282 LEU A N 1
ATOM 2266 C CA . LEU A 1 282 ? -12.377 0.250 -7.347 1.00 93.56 282 LEU A CA 1
ATOM 2267 C C . LEU A 1 282 ? -11.898 0.734 -8.724 1.00 93.56 282 LEU A C 1
ATOM 2269 O O . LEU A 1 282 ? -11.265 -0.031 -9.449 1.00 93.56 282 LEU A O 1
ATOM 2273 N N . ALA A 1 283 ? -12.173 1.997 -9.061 1.00 95.56 283 ALA A N 1
ATOM 2274 C CA . ALA A 1 283 ? -11.763 2.597 -10.328 1.00 95.56 283 ALA A CA 1
ATOM 2275 C C . ALA A 1 283 ? -10.234 2.652 -10.461 1.00 95.56 283 ALA A C 1
ATOM 2277 O O . ALA A 1 283 ? -9.682 2.179 -11.452 1.00 95.56 283 ALA A O 1
ATOM 2278 N N . VAL A 1 284 ? -9.541 3.160 -9.439 1.00 96.12 284 VAL A N 1
ATOM 2279 C CA . VAL A 1 284 ? -8.075 3.267 -9.445 1.00 96.12 284 VAL A CA 1
ATOM 2280 C C . VAL A 1 284 ? -7.424 1.884 -9.453 1.00 96.12 284 VAL A C 1
ATOM 2282 O O . VAL A 1 284 ? -6.467 1.668 -10.189 1.00 96.12 284 VAL A O 1
ATOM 2285 N N . PHE A 1 285 ? -7.959 0.916 -8.702 1.00 94.75 285 PHE A N 1
ATOM 2286 C CA . PHE A 1 285 ? -7.441 -0.454 -8.721 1.00 94.75 285 PHE A CA 1
ATOM 2287 C C . PHE A 1 285 ? -7.570 -1.090 -10.110 1.00 94.75 285 PHE A C 1
ATOM 2289 O O . PHE A 1 285 ? -6.622 -1.707 -10.591 1.00 94.75 285 PHE A O 1
ATOM 2296 N N . PHE A 1 286 ? -8.710 -0.913 -10.783 1.00 95.81 286 PHE A N 1
ATOM 2297 C CA . PHE A 1 286 ? -8.887 -1.396 -12.151 1.00 95.81 286 PHE A CA 1
ATOM 2298 C C . PHE A 1 286 ? -7.868 -0.766 -13.107 1.00 95.81 286 PHE A C 1
ATOM 2300 O O . PHE A 1 286 ? -7.149 -1.491 -13.793 1.00 95.81 286 PHE A O 1
ATOM 2307 N N . LEU A 1 287 ? -7.765 0.565 -13.118 1.00 95.88 287 LEU A N 1
ATOM 2308 C CA . LEU A 1 287 ? -6.892 1.288 -14.043 1.00 95.88 287 LEU A CA 1
ATOM 2309 C C . LEU A 1 287 ? -5.410 0.960 -13.813 1.00 95.88 287 LEU A C 1
ATOM 2311 O O . LEU A 1 287 ? -4.711 0.585 -14.750 1.00 95.88 287 LEU A O 1
ATOM 2315 N N . CYS A 1 288 ? -4.940 1.046 -12.568 1.00 94.88 288 CYS A N 1
ATOM 2316 C CA . CYS A 1 288 ? -3.515 0.953 -12.248 1.00 94.88 288 CYS A CA 1
ATOM 2317 C C . CYS A 1 288 ? -3.003 -0.482 -12.051 1.00 94.88 288 CYS A C 1
ATOM 2319 O O . CYS A 1 288 ? -1.800 -0.699 -12.158 1.00 94.88 288 CYS A O 1
ATOM 2321 N N . ARG A 1 289 ? -3.870 -1.466 -11.758 1.00 93.62 289 ARG A N 1
ATOM 2322 C CA . ARG A 1 289 ? -3.441 -2.857 -11.487 1.00 93.62 289 ARG A CA 1
ATOM 2323 C C . ARG A 1 289 ? -3.971 -3.903 -12.460 1.00 93.62 289 ARG A C 1
ATOM 2325 O O . ARG A 1 289 ? -3.384 -4.976 -12.522 1.00 93.62 289 ARG A O 1
ATOM 2332 N N . ILE A 1 290 ? -5.057 -3.632 -13.188 1.00 93.75 290 ILE A N 1
ATOM 2333 C CA . ILE A 1 290 ? -5.649 -4.595 -14.133 1.00 93.75 290 ILE A CA 1
ATOM 2334 C C . ILE A 1 290 ? -5.439 -4.129 -15.571 1.00 93.75 290 ILE A C 1
ATOM 2336 O O . ILE A 1 290 ? -4.758 -4.807 -16.331 1.00 93.75 290 ILE A O 1
ATOM 2340 N N . ALA A 1 291 ? -5.974 -2.961 -15.934 1.00 94.62 291 ALA A N 1
ATOM 2341 C CA . ALA A 1 291 ? -5.896 -2.414 -17.290 1.00 94.62 291 ALA A CA 1
ATOM 2342 C C . ALA A 1 291 ? -4.474 -1.981 -17.684 1.00 94.62 291 ALA A C 1
ATOM 2344 O O . ALA A 1 291 ? -4.121 -2.007 -18.862 1.00 94.62 291 ALA A O 1
ATOM 2345 N N . MET A 1 292 ? -3.645 -1.636 -16.695 1.00 94.06 292 MET A N 1
ATOM 2346 C CA . MET A 1 292 ? -2.246 -1.269 -16.899 1.00 94.06 292 MET A CA 1
ATOM 2347 C C . MET A 1 292 ? -1.443 -2.372 -17.606 1.00 94.06 292 MET A C 1
ATOM 2349 O O . MET A 1 292 ? -0.730 -2.066 -18.556 1.00 94.06 292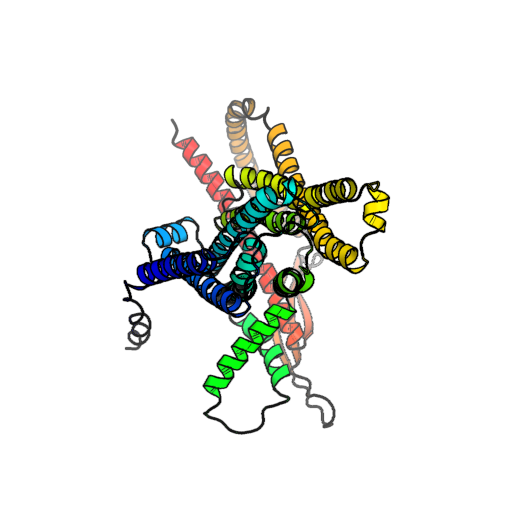 MET A O 1
ATOM 2353 N N . PHE A 1 293 ? -1.572 -3.647 -17.215 1.00 91.44 293 PHE A N 1
ATOM 2354 C CA . PHE A 1 293 ? -0.745 -4.718 -17.792 1.00 91.44 293 PHE A CA 1
ATOM 2355 C C . PHE A 1 293 ? -0.988 -4.922 -19.297 1.00 91.44 293 PHE A C 1
ATOM 2357 O O . PHE A 1 293 ? -0.010 -4.923 -20.048 1.00 91.44 293 PHE A O 1
ATOM 2364 N N . PRO A 1 294 ? -2.244 -5.035 -19.781 1.00 93.00 294 PRO A N 1
ATOM 2365 C CA . PRO A 1 294 ? -2.514 -5.062 -21.212 1.00 93.00 294 PRO A CA 1
ATOM 2366 C C . PRO A 1 294 ? -1.991 -3.831 -21.949 1.00 93.00 294 PRO A C 1
ATOM 2368 O O . PRO A 1 294 ? -1.454 -3.968 -23.044 1.00 93.00 294 PRO A O 1
ATOM 2371 N N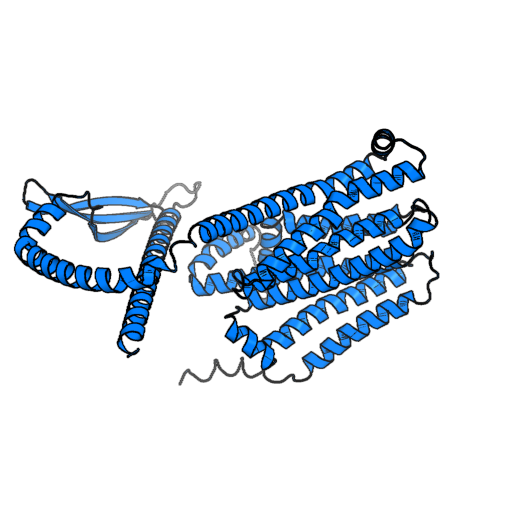 . TYR A 1 295 ? -2.109 -2.647 -21.344 1.00 93.38 295 TYR A N 1
ATOM 2372 C CA . TYR A 1 295 ? -1.644 -1.400 -21.942 1.00 93.38 295 TYR A CA 1
ATOM 2373 C C . TYR A 1 295 ? -0.116 -1.344 -22.079 1.00 93.38 295 TYR A C 1
ATOM 2375 O O . TYR A 1 295 ? 0.395 -1.026 -23.149 1.00 93.38 295 TYR A O 1
ATOM 2383 N N . VAL A 1 296 ? 0.632 -1.723 -21.041 1.00 91.75 296 VAL A N 1
ATOM 2384 C CA . VAL A 1 296 ? 2.100 -1.788 -21.106 1.00 91.75 296 VAL A CA 1
ATOM 2385 C C . VAL A 1 296 ? 2.560 -2.822 -22.135 1.00 91.75 296 VAL A C 1
ATOM 2387 O O . VAL A 1 296 ? 3.504 -2.562 -22.877 1.00 91.75 296 VAL A O 1
ATOM 2390 N N . MET A 1 297 ? 1.864 -3.957 -22.245 1.00 91.25 297 MET A N 1
ATOM 2391 C CA . MET A 1 297 ? 2.144 -4.946 -23.291 1.00 91.25 297 MET A CA 1
ATOM 2392 C C . MET A 1 297 ? 1.874 -4.419 -24.698 1.00 91.25 297 MET A C 1
ATOM 2394 O O . MET A 1 297 ? 2.632 -4.723 -25.614 1.00 91.25 297 MET A O 1
ATOM 2398 N N . TYR A 1 298 ? 0.837 -3.602 -24.872 1.00 92.56 298 TYR A N 1
ATOM 2399 C CA . TYR A 1 298 ? 0.576 -2.922 -26.136 1.00 92.56 298 TYR A CA 1
ATOM 2400 C C . TYR A 1 298 ? 1.704 -1.940 -26.491 1.00 92.56 298 TYR A C 1
ATOM 2402 O O . TYR A 1 298 ? 2.187 -1.948 -27.620 1.00 92.56 298 TYR A O 1
ATOM 2410 N N . LEU A 1 299 ? 2.185 -1.154 -25.521 1.00 91.44 299 LEU A N 1
ATOM 2411 C CA . LEU A 1 299 ? 3.331 -0.262 -25.730 1.00 91.44 299 LEU A CA 1
ATOM 2412 C C . LEU A 1 299 ? 4.611 -1.035 -26.082 1.00 91.44 299 LEU A C 1
ATOM 2414 O O . LEU A 1 299 ? 5.383 -0.595 -26.929 1.00 91.44 299 LEU A O 1
ATOM 2418 N N . TYR A 1 300 ? 4.829 -2.195 -25.459 1.00 90.19 300 TYR A N 1
ATOM 2419 C CA . TYR A 1 300 ? 5.948 -3.079 -25.782 1.00 90.19 300 TYR A CA 1
ATOM 2420 C C . TYR A 1 300 ? 5.844 -3.660 -27.201 1.00 90.19 300 TYR A C 1
ATOM 2422 O O . TYR A 1 300 ? 6.834 -3.663 -27.931 1.00 90.19 300 TYR A O 1
ATOM 2430 N N . ALA A 1 301 ? 4.652 -4.105 -27.611 1.00 92.56 301 ALA A N 1
ATOM 2431 C CA . ALA A 1 301 ? 4.398 -4.609 -28.960 1.00 92.56 301 ALA A CA 1
ATOM 2432 C C . ALA A 1 301 ? 4.694 -3.533 -30.019 1.00 92.56 301 ALA A C 1
ATOM 2434 O O . ALA A 1 301 ? 5.466 -3.771 -30.944 1.00 92.56 301 ALA A O 1
ATOM 2435 N N . ALA A 1 302 ? 4.203 -2.307 -29.802 1.00 91.00 302 ALA A N 1
ATOM 2436 C CA . ALA A 1 302 ? 4.496 -1.162 -30.663 1.00 91.00 302 ALA A CA 1
ATOM 2437 C C . ALA A 1 302 ? 5.995 -0.801 -30.696 1.00 91.00 302 ALA A C 1
ATOM 2439 O O . ALA A 1 302 ? 6.517 -0.430 -31.740 1.00 91.00 302 ALA A O 1
ATOM 2440 N N . ALA A 1 303 ? 6.708 -0.927 -29.571 1.00 88.06 303 ALA A N 1
ATOM 2441 C CA . ALA A 1 303 ? 8.142 -0.634 -29.496 1.00 88.06 303 ALA A CA 1
ATOM 2442 C C . ALA A 1 303 ? 9.039 -1.711 -30.134 1.00 88.06 303 ALA A C 1
ATOM 2444 O O . ALA A 1 303 ? 10.205 -1.438 -30.414 1.00 88.06 303 ALA A O 1
ATOM 2445 N N . THR A 1 304 ? 8.526 -2.929 -30.324 1.00 88.50 304 THR A N 1
ATOM 2446 C CA . THR A 1 304 ? 9.262 -4.064 -30.913 1.00 88.50 304 THR A CA 1
ATOM 2447 C C . THR A 1 304 ? 8.802 -4.418 -32.324 1.00 88.50 304 THR A C 1
ATOM 2449 O O . THR A 1 304 ? 9.346 -5.352 -32.905 1.00 88.50 304 THR A O 1
ATOM 2452 N N . ASP A 1 305 ? 7.845 -3.660 -32.866 1.00 90.81 305 ASP A N 1
ATOM 2453 C CA . ASP A 1 305 ? 7.212 -3.890 -34.170 1.00 90.81 305 ASP A CA 1
ATOM 2454 C C . ASP A 1 305 ? 6.643 -5.315 -34.320 1.00 90.81 305 ASP A C 1
ATOM 2456 O O . ASP A 1 305 ? 6.766 -5.976 -35.349 1.00 90.81 305 ASP A O 1
ATOM 2460 N N . LEU A 1 306 ? 6.037 -5.818 -33.240 1.00 91.62 306 LEU A N 1
ATOM 2461 C CA . LEU A 1 306 ? 5.367 -7.116 -33.193 1.00 91.62 306 LEU A CA 1
ATOM 2462 C C . LEU A 1 306 ? 3.864 -6.923 -33.000 1.00 91.62 306 LEU A C 1
ATOM 2464 O O . LEU A 1 306 ? 3.417 -5.977 -32.349 1.00 91.62 306 LEU A O 1
ATOM 2468 N N . ASP A 1 307 ? 3.063 -7.871 -33.488 1.00 93.50 307 ASP A N 1
ATOM 2469 C CA . ASP A 1 307 ? 1.667 -7.951 -33.067 1.00 93.50 307 ASP A CA 1
ATOM 2470 C C . ASP A 1 307 ? 1.567 -8.312 -31.572 1.00 93.50 307 ASP A C 1
ATOM 2472 O O . ASP A 1 307 ? 2.481 -8.886 -30.974 1.00 93.50 307 ASP A O 1
ATOM 2476 N N . TYR A 1 308 ? 0.436 -7.983 -30.948 1.00 92.31 308 TYR A N 1
ATOM 2477 C CA . TYR A 1 308 ? 0.248 -8.133 -29.502 1.00 92.31 308 TYR A CA 1
ATOM 2478 C C . TYR A 1 308 ? 0.466 -9.570 -28.995 1.00 92.31 308 TYR A C 1
ATOM 2480 O O . TYR A 1 308 ? 1.025 -9.779 -27.915 1.00 92.31 308 TYR A O 1
ATOM 2488 N N . VAL A 1 309 ? 0.015 -10.572 -29.756 1.00 92.06 309 VAL A N 1
ATOM 2489 C CA . VAL A 1 309 ? 0.089 -11.980 -29.345 1.00 92.06 309 VAL A CA 1
ATOM 2490 C C . VAL A 1 309 ? 1.517 -12.489 -29.502 1.00 92.06 309 VAL A C 1
ATOM 2492 O O . VAL A 1 309 ? 2.053 -13.099 -28.574 1.00 92.06 309 VAL A O 1
ATOM 2495 N N . SER A 1 310 ? 2.167 -12.173 -30.622 1.00 92.38 310 SER A N 1
ATOM 2496 C CA . SER A 1 310 ? 3.579 -12.482 -30.846 1.00 92.38 310 SER A CA 1
ATOM 2497 C C . SER A 1 310 ? 4.477 -11.802 -29.818 1.00 92.38 310 SER A C 1
ATOM 2499 O O . SER A 1 310 ? 5.392 -12.444 -29.306 1.00 92.38 310 SER A O 1
ATOM 2501 N N . ALA A 1 311 ? 4.177 -10.561 -29.424 1.00 90.38 311 ALA A N 1
ATOM 2502 C CA . ALA A 1 311 ? 4.890 -9.848 -28.365 1.00 90.38 311 ALA A CA 1
ATOM 2503 C C . ALA A 1 311 ? 4.759 -10.542 -26.995 1.00 90.38 311 ALA A C 1
ATOM 2505 O O . ALA A 1 311 ? 5.714 -10.608 -26.223 1.00 90.38 311 ALA A O 1
ATOM 2506 N N . LEU A 1 312 ? 3.594 -11.117 -26.680 1.00 89.88 312 LEU A N 1
ATOM 2507 C CA . LEU A 1 312 ? 3.410 -11.889 -25.447 1.00 89.88 312 LEU A CA 1
ATOM 2508 C C . LEU A 1 312 ? 4.170 -13.228 -25.486 1.00 89.88 312 LEU A C 1
ATOM 2510 O O . LEU A 1 312 ? 4.706 -13.689 -24.472 1.00 89.88 312 LEU A O 1
ATOM 2514 N N . ILE A 1 313 ? 4.225 -13.871 -26.655 1.00 90.19 313 ILE A N 1
ATOM 2515 C CA . ILE A 1 313 ? 4.928 -15.144 -26.849 1.00 90.19 313 ILE A CA 1
ATOM 2516 C C . ILE A 1 313 ? 6.450 -14.943 -26.864 1.00 90.19 313 ILE A C 1
ATOM 2518 O O . ILE A 1 313 ? 7.159 -15.790 -26.313 1.00 90.19 313 ILE A O 1
ATOM 2522 N N . SER A 1 314 ? 6.945 -13.832 -27.407 1.00 89.12 314 SER A N 1
ATOM 2523 C CA . SER A 1 314 ? 8.377 -13.531 -27.515 1.00 89.12 314 SER A CA 1
ATOM 2524 C C . SER A 1 314 ? 9.045 -13.231 -26.170 1.00 89.12 314 SER A C 1
ATOM 2526 O O . SER A 1 314 ? 10.258 -13.403 -26.039 1.00 89.12 314 SER A O 1
ATOM 2528 N N . LEU A 1 315 ? 8.273 -12.847 -25.145 1.00 87.25 315 LEU A N 1
ATOM 2529 C CA . LEU A 1 315 ? 8.813 -12.565 -23.817 1.00 87.25 315 LEU A CA 1
ATOM 2530 C C . LEU A 1 315 ? 9.595 -13.762 -23.234 1.00 87.25 315 LEU A C 1
ATOM 2532 O O . LEU A 1 315 ? 9.173 -14.916 -23.358 1.00 87.25 315 LEU A O 1
ATOM 2536 N N . PRO A 1 316 ? 10.694 -13.523 -22.498 1.00 87.38 316 PRO A N 1
ATOM 2537 C CA . PRO A 1 316 ? 11.382 -14.577 -21.763 1.00 87.38 316 PRO A CA 1
ATOM 2538 C C . PRO A 1 316 ? 10.458 -15.254 -20.743 1.00 87.38 316 PRO A C 1
ATOM 2540 O O . PRO A 1 316 ? 9.617 -14.605 -20.116 1.00 87.38 316 PRO A O 1
ATOM 2543 N N . ARG A 1 317 ? 10.659 -16.558 -20.501 1.00 87.88 317 ARG A N 1
ATOM 2544 C CA . ARG A 1 317 ? 9.839 -17.340 -19.548 1.00 87.88 317 ARG A CA 1
ATOM 2545 C C . ARG A 1 317 ? 9.773 -16.696 -18.157 1.00 87.88 317 ARG A C 1
ATOM 2547 O O . ARG A 1 317 ? 8.705 -16.669 -17.554 1.00 87.88 317 ARG A O 1
ATOM 2554 N N . GLY A 1 318 ? 10.887 -16.130 -17.684 1.00 83.75 318 GLY A N 1
ATOM 2555 C CA . GLY A 1 318 ? 10.950 -15.421 -16.402 1.00 83.75 318 GLY A CA 1
ATOM 2556 C C . GLY A 1 318 ? 10.073 -14.166 -16.356 1.00 83.75 318 GLY A C 1
ATOM 2557 O O . GLY A 1 318 ? 9.402 -13.934 -15.357 1.00 83.75 318 GLY A O 1
ATOM 2558 N N . CYS A 1 319 ? 10.001 -13.395 -17.446 1.00 83.81 319 CYS A N 1
ATOM 2559 C CA . CYS A 1 319 ? 9.139 -12.214 -17.521 1.00 83.81 319 CYS A CA 1
ATOM 2560 C C . CYS A 1 319 ? 7.655 -12.610 -17.478 1.00 83.81 319 CYS A C 1
ATOM 2562 O O . CYS A 1 319 ? 6.899 -12.063 -16.677 1.00 83.81 319 CYS A O 1
ATOM 2564 N N . LYS A 1 320 ? 7.261 -13.645 -18.237 1.00 88.81 320 LYS A N 1
ATOM 2565 C CA . LYS A 1 320 ? 5.888 -14.183 -18.204 1.00 88.81 320 LYS A CA 1
ATOM 2566 C C . LYS A 1 320 ? 5.498 -14.675 -16.811 1.00 88.81 320 LYS A C 1
ATOM 2568 O O . LYS A 1 320 ? 4.409 -14.364 -16.337 1.00 88.81 320 LYS A O 1
ATOM 2573 N N . ALA A 1 321 ? 6.391 -15.413 -16.146 1.00 88.88 321 ALA A N 1
ATOM 2574 C CA . ALA A 1 321 ? 6.159 -15.908 -14.792 1.00 88.88 321 ALA A CA 1
ATOM 2575 C C . ALA A 1 321 ? 5.991 -14.755 -13.790 1.00 88.88 321 ALA A C 1
ATOM 2577 O O . ALA A 1 321 ? 5.022 -14.740 -13.034 1.00 88.88 321 ALA A O 1
ATOM 2578 N N . THR A 1 322 ? 6.874 -13.752 -13.830 1.00 85.06 322 THR A N 1
ATOM 2579 C CA . THR A 1 322 ? 6.779 -12.558 -12.977 1.00 85.06 322 THR A CA 1
ATOM 2580 C C . THR A 1 322 ? 5.478 -11.796 -13.213 1.00 85.06 322 THR A C 1
ATOM 2582 O O . THR A 1 322 ? 4.783 -11.466 -12.254 1.00 85.06 322 THR A O 1
ATOM 2585 N N . MET A 1 323 ? 5.096 -11.561 -14.471 1.00 87.12 323 MET A N 1
ATOM 2586 C CA . MET A 1 323 ? 3.824 -10.911 -14.797 1.00 87.12 323 MET A CA 1
ATOM 2587 C C . MET A 1 323 ? 2.628 -11.709 -14.272 1.00 87.12 323 MET A C 1
ATOM 2589 O O . MET A 1 323 ? 1.732 -11.126 -13.669 1.00 87.12 323 MET A O 1
ATOM 2593 N N . ALA A 1 324 ? 2.620 -13.034 -14.434 1.00 89.81 324 ALA A N 1
ATOM 2594 C CA . ALA A 1 324 ? 1.544 -13.880 -13.922 1.00 89.81 324 ALA A CA 1
ATOM 2595 C C . ALA A 1 324 ? 1.435 -13.806 -12.389 1.00 89.81 324 ALA A C 1
ATOM 2597 O O . ALA A 1 324 ? 0.339 -13.610 -11.861 1.00 89.81 324 ALA A O 1
ATOM 2598 N N . ILE A 1 325 ? 2.564 -13.890 -11.675 1.00 87.56 325 ILE A N 1
ATOM 2599 C CA . ILE A 1 325 ? 2.615 -13.779 -10.208 1.00 87.56 325 ILE A CA 1
ATOM 2600 C C . ILE A 1 325 ? 2.125 -12.403 -9.738 1.00 87.56 325 ILE A C 1
ATOM 2602 O O . ILE A 1 325 ? 1.465 -12.310 -8.704 1.00 87.56 325 ILE A O 1
ATOM 2606 N N . LEU A 1 326 ? 2.403 -11.339 -10.496 1.00 86.06 326 LEU A N 1
ATOM 2607 C CA . LEU A 1 326 ? 1.939 -9.994 -10.167 1.00 86.06 326 LEU A CA 1
ATOM 2608 C C . LEU A 1 326 ? 0.464 -9.766 -10.509 1.00 86.06 326 LEU A C 1
ATOM 2610 O O . LEU A 1 326 ? -0.199 -9.096 -9.728 1.00 86.06 326 LEU A O 1
ATOM 2614 N N . VAL A 1 327 ? -0.058 -10.304 -11.618 1.00 90.31 327 VAL A N 1
ATOM 2615 C CA . VAL A 1 327 ? -1.427 -10.053 -12.117 1.00 90.31 327 VAL A CA 1
ATOM 2616 C C . VAL A 1 327 ? -2.476 -10.918 -11.422 1.00 90.31 327 VAL A C 1
ATOM 2618 O O . VAL A 1 327 ? -3.524 -10.404 -11.023 1.00 90.31 327 VAL A O 1
ATOM 2621 N N . LEU A 1 328 ? -2.222 -12.223 -11.263 1.00 90.94 328 LEU A N 1
ATOM 2622 C CA . LEU A 1 328 ? -3.228 -13.178 -10.776 1.00 90.94 328 LEU A CA 1
ATOM 2623 C C . LEU A 1 328 ? -3.815 -12.787 -9.407 1.00 90.94 328 LEU A C 1
ATOM 2625 O O . LEU A 1 328 ? -5.046 -12.766 -9.280 1.00 90.94 328 LEU A O 1
ATOM 2629 N N . PRO A 1 329 ? -3.007 -12.395 -8.397 1.00 86.25 329 PRO A N 1
ATOM 2630 C CA . PRO A 1 329 ? -3.553 -11.930 -7.129 1.00 86.25 329 PRO A CA 1
ATOM 2631 C C . PRO A 1 329 ? -4.413 -10.673 -7.290 1.00 86.25 329 PRO A C 1
ATOM 2633 O O . PRO A 1 329 ? -5.444 -10.557 -6.634 1.00 86.25 329 PRO A O 1
ATOM 2636 N N . GLN A 1 330 ? -4.045 -9.742 -8.176 1.00 90.44 330 GLN A N 1
ATOM 2637 C CA . GLN A 1 330 ? -4.798 -8.493 -8.366 1.00 90.44 330 GLN A CA 1
ATOM 2638 C C . GLN A 1 330 ? -6.167 -8.772 -8.976 1.00 90.44 330 GLN A C 1
ATOM 2640 O O . GLN A 1 330 ? -7.157 -8.213 -8.512 1.00 90.44 330 GLN A O 1
ATOM 2645 N N . VAL A 1 331 ? -6.247 -9.671 -9.963 1.00 93.19 331 VAL A N 1
ATOM 2646 C CA . VAL A 1 331 ? -7.523 -10.106 -10.552 1.00 93.19 331 VAL A CA 1
ATOM 2647 C C . VAL A 1 331 ? -8.416 -10.740 -9.483 1.00 93.19 331 VAL A C 1
ATOM 2649 O O . VAL A 1 331 ? -9.595 -10.395 -9.380 1.00 93.19 331 VAL A O 1
ATOM 2652 N N . TYR A 1 332 ? -7.852 -11.605 -8.635 1.00 90.69 332 TYR A N 1
ATOM 2653 C CA . TYR A 1 332 ? -8.579 -12.215 -7.521 1.00 90.69 332 TYR A CA 1
ATOM 2654 C C . TYR A 1 332 ? -9.111 -11.171 -6.524 1.00 90.69 332 TYR A C 1
ATOM 2656 O O . TYR A 1 332 ? -10.300 -11.173 -6.191 1.00 90.69 332 TYR A O 1
ATOM 2664 N N . TRP A 1 333 ? -8.271 -10.229 -6.083 1.00 87.50 333 TRP A N 1
ATOM 2665 C CA . TRP A 1 333 ? -8.693 -9.152 -5.184 1.00 87.50 333 TRP A CA 1
ATOM 2666 C C . TRP A 1 333 ? -9.741 -8.245 -5.828 1.00 87.50 333 TRP A C 1
ATOM 2668 O O . TRP A 1 333 ? -10.713 -7.870 -5.170 1.00 87.50 333 TRP A O 1
ATOM 2678 N N . PHE A 1 334 ? -9.594 -7.930 -7.116 1.00 92.69 334 PHE A N 1
ATOM 2679 C CA . PHE A 1 334 ? -10.572 -7.145 -7.861 1.00 92.69 334 PHE A CA 1
ATOM 2680 C C . PHE A 1 334 ? -11.931 -7.841 -7.913 1.00 92.69 334 PHE A C 1
ATOM 2682 O O . PHE A 1 334 ? -12.950 -7.220 -7.608 1.00 92.69 334 PHE A O 1
ATOM 2689 N N . TYR A 1 335 ? -11.951 -9.149 -8.182 1.00 92.69 335 TYR A N 1
ATOM 2690 C CA . TYR A 1 335 ? -13.166 -9.956 -8.111 1.00 92.69 335 TYR A CA 1
ATOM 2691 C C . TYR A 1 335 ? -13.820 -9.895 -6.719 1.00 92.69 335 TYR A C 1
ATOM 2693 O O . TYR A 1 335 ? -15.025 -9.640 -6.610 1.00 92.69 335 TYR A O 1
ATOM 2701 N N . LEU A 1 336 ? -13.042 -10.046 -5.640 1.00 86.06 336 LEU A N 1
ATOM 2702 C CA . LEU A 1 336 ? -13.560 -9.926 -4.272 1.00 86.06 336 LEU A CA 1
ATOM 2703 C C . LEU A 1 336 ? -14.140 -8.533 -3.986 1.00 86.06 336 LEU A C 1
ATOM 2705 O O . LEU A 1 336 ? -15.208 -8.416 -3.376 1.00 86.06 336 LEU A O 1
ATOM 2709 N N . MET A 1 337 ? -13.478 -7.473 -4.453 1.00 87.12 337 MET A N 1
ATOM 2710 C CA . MET A 1 337 ? -13.953 -6.096 -4.297 1.00 87.12 337 MET A CA 1
ATOM 2711 C C . MET A 1 337 ? -15.247 -5.844 -5.077 1.00 87.12 337 MET A C 1
ATOM 2713 O O . MET A 1 337 ? -16.177 -5.248 -4.527 1.00 87.12 337 MET A O 1
ATOM 2717 N N . MET A 1 338 ? -15.357 -6.360 -6.303 1.00 89.38 338 MET A N 1
ATOM 2718 C CA . MET A 1 338 ? -16.575 -6.300 -7.118 1.00 89.38 338 MET A CA 1
ATOM 2719 C C . MET A 1 338 ? -17.743 -7.041 -6.455 1.00 89.38 338 MET A C 1
ATOM 2721 O O . MET A 1 338 ? -18.853 -6.508 -6.347 1.00 89.38 338 MET A O 1
ATOM 2725 N N . LYS A 1 339 ? -17.499 -8.241 -5.916 1.00 85.50 339 LYS A N 1
ATOM 2726 C CA . LYS A 1 339 ? -18.497 -8.998 -5.142 1.00 85.50 339 LYS A CA 1
ATOM 2727 C C . LYS A 1 339 ? -18.950 -8.229 -3.893 1.00 85.50 339 LYS A C 1
ATOM 2729 O O . LYS A 1 339 ? -20.138 -8.196 -3.569 1.00 85.50 339 LYS A O 1
ATOM 2734 N N . GLY A 1 340 ? -18.025 -7.554 -3.209 1.00 82.38 340 GLY A N 1
ATOM 2735 C CA . GLY A 1 340 ? -18.340 -6.677 -2.080 1.00 82.38 340 GLY A CA 1
ATOM 2736 C C . GLY A 1 340 ? -19.181 -5.456 -2.477 1.00 82.38 340 GLY A C 1
ATOM 2737 O O . GLY A 1 340 ? -20.156 -5.128 -1.797 1.00 82.38 340 GLY A O 1
ATOM 2738 N N . ALA A 1 341 ? -18.840 -4.797 -3.586 1.00 83.50 341 ALA A N 1
ATOM 2739 C CA . ALA A 1 341 ? -19.543 -3.616 -4.085 1.00 83.50 341 ALA A CA 1
ATOM 2740 C C . ALA A 1 341 ? -20.975 -3.940 -4.540 1.00 83.50 341 ALA A C 1
ATOM 2742 O O . ALA A 1 341 ? -21.920 -3.245 -4.158 1.00 83.50 341 ALA A O 1
ATOM 2743 N N . THR A 1 342 ? -21.160 -5.036 -5.279 1.00 84.31 342 THR A N 1
ATOM 2744 C CA . THR A 1 342 ? -22.484 -5.480 -5.751 1.00 84.31 342 THR A CA 1
ATOM 2745 C C . THR A 1 342 ? -23.443 -5.786 -4.599 1.00 84.31 342 THR A C 1
ATOM 2747 O O . THR A 1 342 ? -24.615 -5.420 -4.677 1.00 84.31 342 THR A O 1
ATOM 2750 N N . LYS A 1 343 ? -22.964 -6.360 -3.484 1.00 79.88 343 LYS A N 1
ATOM 2751 C CA . LYS A 1 343 ? -23.779 -6.578 -2.271 1.00 79.88 343 LYS A CA 1
ATOM 2752 C C . LYS A 1 343 ? -24.329 -5.267 -1.694 1.00 79.88 343 LYS A C 1
ATOM 2754 O O . LYS A 1 343 ? -25.492 -5.204 -1.298 1.00 79.88 343 LYS A O 1
ATOM 2759 N N . ILE A 1 344 ? -23.514 -4.212 -1.675 1.00 73.88 344 ILE A N 1
ATOM 2760 C CA . ILE A 1 344 ? -23.900 -2.890 -1.153 1.00 73.88 344 ILE A CA 1
ATOM 2761 C C . ILE A 1 344 ? -24.885 -2.190 -2.101 1.00 73.88 344 ILE A C 1
ATOM 2763 O O . ILE A 1 344 ? -25.866 -1.600 -1.644 1.00 73.88 344 ILE A O 1
ATOM 2767 N N . LEU A 1 345 ? -24.649 -2.271 -3.415 1.00 74.56 345 LEU A N 1
ATOM 2768 C CA . LEU A 1 345 ? -25.517 -1.662 -4.428 1.00 74.56 345 LEU A CA 1
ATOM 2769 C C . LEU A 1 345 ? -26.895 -2.334 -4.483 1.00 74.56 345 LEU A C 1
ATOM 2771 O O . LEU A 1 345 ? -27.904 -1.631 -4.508 1.00 74.56 345 LEU A O 1
ATOM 2775 N N . LYS A 1 346 ? -26.957 -3.672 -4.404 1.00 72.00 346 LYS A N 1
ATOM 2776 C CA . LYS A 1 346 ? -28.226 -4.417 -4.323 1.00 72.00 346 LYS A CA 1
ATOM 2777 C C . LYS A 1 346 ? -29.048 -4.004 -3.099 1.00 72.00 346 LYS A C 1
ATOM 2779 O O . LYS A 1 346 ? -30.232 -3.719 -3.236 1.00 72.00 346 LYS A O 1
ATOM 2784 N N . PHE A 1 347 ? -28.422 -3.882 -1.925 1.00 64.12 347 PHE A N 1
ATOM 2785 C CA . PHE A 1 347 ? -29.109 -3.429 -0.708 1.00 64.12 347 PHE A CA 1
ATOM 2786 C C . PHE A 1 347 ? -29.660 -1.996 -0.840 1.00 64.12 347 PHE A C 1
ATOM 2788 O O . PHE A 1 347 ? -30.785 -1.722 -0.424 1.00 64.12 347 PHE A O 1
ATOM 2795 N N . ARG A 1 348 ? -28.900 -1.080 -1.460 1.00 60.53 348 ARG A N 1
ATOM 2796 C CA . ARG A 1 348 ? -29.349 0.304 -1.696 1.00 60.53 348 ARG A CA 1
ATOM 2797 C C . ARG A 1 348 ? -30.495 0.402 -2.699 1.00 60.53 348 ARG A C 1
ATOM 2799 O O . ARG A 1 348 ? -31.412 1.178 -2.449 1.00 60.53 348 ARG A O 1
ATOM 2806 N N . MET A 1 349 ? -30.470 -0.375 -3.783 1.00 56.81 349 MET A N 1
ATOM 2807 C CA . MET A 1 349 ? -31.575 -0.405 -4.747 1.00 56.81 349 MET A CA 1
ATOM 2808 C C . MET A 1 349 ? -32.864 -0.903 -4.093 1.00 56.81 349 MET A C 1
ATOM 2810 O O . MET A 1 349 ? -33.865 -0.201 -4.174 1.00 56.81 349 MET A O 1
ATOM 2814 N N . VAL A 1 350 ? -32.814 -2.013 -3.343 1.00 55.91 350 VAL A N 1
ATOM 2815 C CA . VAL A 1 350 ? -33.980 -2.549 -2.611 1.00 55.91 350 VAL A CA 1
ATOM 2816 C C . VAL A 1 350 ? -34.555 -1.514 -1.637 1.00 55.91 350 VAL A C 1
ATOM 2818 O O . VAL A 1 350 ? -35.767 -1.307 -1.606 1.00 55.91 350 VAL A O 1
ATOM 2821 N N . SER A 1 351 ? -33.693 -0.801 -0.903 1.00 52.06 351 SER A N 1
ATOM 2822 C CA . SER A 1 351 ? -34.116 0.263 0.018 1.00 52.06 351 SER A CA 1
ATOM 2823 C C . SER A 1 351 ? -34.697 1.492 -0.702 1.00 52.06 351 SER A C 1
ATOM 2825 O O . SER A 1 351 ? -35.603 2.138 -0.177 1.00 52.06 351 SER A O 1
ATOM 2827 N N . SER A 1 352 ? -34.230 1.795 -1.920 1.00 49.84 352 SER A N 1
ATOM 2828 C CA . SER A 1 352 ? -34.739 2.894 -2.749 1.00 49.84 352 SER A CA 1
ATOM 2829 C C . SER A 1 352 ? -36.110 2.578 -3.360 1.00 49.84 352 SER A C 1
ATOM 2831 O O . SER A 1 352 ? -36.979 3.447 -3.355 1.00 49.84 352 SER A O 1
ATOM 2833 N N . THR A 1 353 ? -36.358 1.343 -3.809 1.00 48.47 353 THR A N 1
ATOM 2834 C CA . THR A 1 353 ? -37.670 0.898 -4.327 1.00 48.47 353 THR A CA 1
ATOM 2835 C C . THR A 1 353 ? -38.767 0.829 -3.260 1.00 48.47 353 THR A C 1
ATOM 2837 O O . THR A 1 353 ? -39.941 0.937 -3.589 1.00 48.47 353 THR A O 1
ATOM 2840 N N . THR A 1 354 ? -38.422 0.764 -1.969 1.00 47.56 354 THR A N 1
ATOM 2841 C CA . THR A 1 354 ? -39.387 0.927 -0.859 1.00 47.56 354 THR A CA 1
ATOM 2842 C C . THR A 1 354 ? -39.769 2.390 -0.557 1.00 47.56 354 THR A C 1
ATOM 2844 O O . THR A 1 354 ? -40.451 2.665 0.433 1.00 47.56 354 THR A O 1
ATOM 2847 N N . THR A 1 355 ? -39.363 3.347 -1.400 1.00 44.28 355 THR A N 1
ATOM 2848 C CA . THR A 1 355 ? -39.545 4.796 -1.180 1.00 44.28 355 THR A CA 1
ATOM 2849 C C . THR A 1 355 ? -40.669 5.489 -1.985 1.00 44.28 355 THR A C 1
ATOM 2851 O O . THR A 1 355 ? -40.574 6.698 -2.159 1.00 44.28 355 THR A O 1
ATOM 2854 N N . PRO A 1 356 ? -41.779 4.837 -2.401 1.00 46.44 356 PRO A N 1
ATOM 2855 C CA . PRO A 1 356 ? -43.022 5.564 -2.691 1.00 46.44 356 PRO A CA 1
ATOM 2856 C C . PRO A 1 356 ? -44.064 5.473 -1.556 1.00 46.44 356 PRO A C 1
ATOM 2858 O O . PRO A 1 356 ? -45.113 6.098 -1.632 1.00 46.44 356 PRO A O 1
ATOM 2861 N N . LEU A 1 357 ? -43.784 4.755 -0.459 1.00 43.88 357 LEU A N 1
ATOM 2862 C CA . LEU A 1 357 ? -44.729 4.559 0.659 1.00 43.88 357 LEU A CA 1
ATOM 2863 C C . LEU A 1 357 ? -44.521 5.499 1.862 1.00 43.88 357 LEU A C 1
ATOM 2865 O O . LEU A 1 357 ? -45.233 5.395 2.860 1.00 43.88 357 LEU A O 1
ATOM 2869 N N . ARG A 1 358 ? -43.554 6.426 1.811 1.00 44.56 358 ARG A N 1
ATOM 2870 C CA . ARG A 1 358 ? -43.228 7.290 2.966 1.00 44.56 358 ARG A CA 1
ATOM 2871 C C . ARG A 1 358 ? -44.125 8.521 3.124 1.00 44.56 358 ARG A C 1
ATOM 2873 O O . ARG A 1 358 ? -44.172 9.060 4.224 1.00 44.56 358 ARG A O 1
ATOM 2880 N N . VAL A 1 359 ? -44.866 8.922 2.089 1.00 47.84 359 VAL A N 1
ATOM 2881 C CA . VAL A 1 359 ? -45.785 10.077 2.161 1.00 47.84 359 VAL A CA 1
ATOM 2882 C C . VAL A 1 359 ? -47.190 9.652 2.620 1.00 47.84 359 VAL A C 1
ATOM 2884 O O . VAL A 1 359 ? -47.789 10.325 3.449 1.00 47.84 359 VAL A O 1
ATOM 2887 N N . ILE A 1 360 ? -47.659 8.463 2.226 1.00 44.72 360 ILE A N 1
ATOM 2888 C CA . ILE A 1 360 ? -48.985 7.922 2.605 1.00 44.72 360 ILE A CA 1
ATOM 2889 C C . ILE A 1 360 ? -49.007 7.376 4.056 1.00 44.72 360 ILE A C 1
ATOM 2891 O O . ILE A 1 360 ? -50.057 7.218 4.677 1.00 44.72 360 ILE A O 1
ATOM 2895 N N . ALA A 1 361 ? -47.840 7.114 4.655 1.00 45.66 361 ALA A N 1
ATOM 2896 C CA . ALA A 1 361 ? -47.734 6.503 5.983 1.00 45.66 361 ALA A CA 1
ATOM 2897 C C . ALA A 1 361 ? -47.997 7.458 7.166 1.00 45.66 361 ALA A C 1
ATOM 2899 O O . ALA A 1 361 ? -48.088 6.983 8.298 1.00 45.66 361 ALA A O 1
ATOM 2900 N N . ARG A 1 362 ? -48.091 8.778 6.953 1.00 46.62 362 ARG A N 1
ATOM 2901 C CA . ARG A 1 362 ? -48.263 9.739 8.059 1.00 46.62 362 ARG A CA 1
ATOM 2902 C C . ARG A 1 362 ? -49.712 9.792 8.558 1.00 46.62 362 ARG A C 1
ATOM 2904 O O . ARG A 1 362 ? -49.920 9.802 9.765 1.00 46.62 362 ARG A O 1
ATOM 2911 N N . GLU A 1 363 ? -50.689 9.695 7.656 1.00 46.72 363 GLU A N 1
ATOM 2912 C CA . GLU A 1 363 ? -52.120 9.704 8.005 1.00 46.72 363 GLU A CA 1
ATOM 2913 C C . GLU A 1 363 ? -52.618 8.338 8.502 1.00 46.72 363 GLU A C 1
ATOM 2915 O O . GLU A 1 363 ? -53.348 8.258 9.489 1.00 46.72 363 GLU A O 1
ATOM 2920 N N . ARG A 1 364 ? -52.140 7.227 7.917 1.00 43.09 364 ARG A N 1
ATOM 2921 C CA . ARG A 1 364 ? -52.519 5.876 8.377 1.00 43.09 364 ARG A CA 1
ATOM 2922 C C . ARG A 1 364 ? -51.980 5.518 9.766 1.00 43.09 364 ARG A C 1
ATOM 2924 O O . ARG A 1 364 ? -52.593 4.699 10.440 1.00 43.09 364 ARG A O 1
ATOM 2931 N N . ARG A 1 365 ? -50.871 6.112 10.227 1.00 47.09 365 ARG A N 1
ATOM 2932 C CA . ARG A 1 365 ? -50.275 5.796 11.544 1.00 47.09 365 ARG A CA 1
ATOM 2933 C C . ARG A 1 365 ? -51.115 6.268 12.726 1.00 47.09 365 ARG A C 1
ATOM 2935 O O . ARG A 1 365 ? -51.107 5.593 13.747 1.00 47.09 365 ARG A O 1
ATOM 2942 N N . ILE A 1 366 ? -51.849 7.370 12.587 1.00 52.00 366 ILE A N 1
ATOM 2943 C CA . ILE A 1 366 ? -52.704 7.897 13.662 1.00 52.00 366 ILE A CA 1
ATOM 2944 C C . ILE A 1 366 ? -53.929 6.990 13.850 1.00 52.00 366 ILE A C 1
ATOM 2946 O O . ILE A 1 366 ? -54.278 6.640 14.975 1.00 52.00 366 ILE A O 1
ATOM 2950 N N . ILE A 1 367 ? -54.519 6.521 12.746 1.00 49.72 367 ILE A N 1
ATOM 2951 C CA . ILE A 1 367 ? -55.674 5.611 12.760 1.00 49.72 367 ILE A CA 1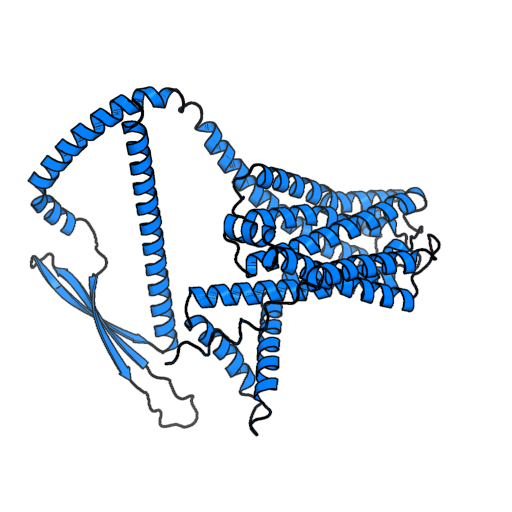
ATOM 2952 C C . ILE A 1 367 ? -55.258 4.200 13.215 1.00 49.72 367 ILE A C 1
ATOM 2954 O O . ILE A 1 367 ? -55.947 3.585 14.029 1.00 49.72 367 ILE A O 1
ATOM 2958 N N . LEU A 1 368 ? -54.103 3.699 12.754 1.00 47.38 368 LEU A N 1
ATOM 2959 C CA . LEU A 1 368 ? -53.600 2.378 13.147 1.00 47.38 368 LEU A CA 1
ATOM 2960 C C . LEU A 1 368 ? -53.169 2.342 14.620 1.00 47.38 368 LEU A C 1
ATOM 2962 O O . LEU A 1 368 ? -53.449 1.361 15.296 1.00 47.38 368 LEU A O 1
ATOM 2966 N N . ALA A 1 369 ? -52.539 3.404 15.138 1.00 52.72 369 ALA A N 1
ATOM 2967 C CA . ALA A 1 369 ? -52.144 3.479 16.546 1.00 52.72 369 ALA A CA 1
ATOM 2968 C C . ALA A 1 369 ? -53.360 3.452 17.483 1.00 52.72 369 ALA A C 1
ATOM 2970 O O . ALA A 1 369 ? -53.327 2.752 18.487 1.00 52.72 369 ALA A O 1
ATOM 2971 N N . ARG A 1 370 ? -54.456 4.135 17.124 1.00 50.56 370 ARG A N 1
ATOM 2972 C CA . ARG A 1 370 ? -55.708 4.109 17.899 1.00 50.56 370 ARG A CA 1
ATOM 2973 C C . ARG A 1 370 ? -56.362 2.721 17.881 1.00 50.56 370 ARG A C 1
ATOM 2975 O O . ARG A 1 370 ? -56.740 2.207 18.924 1.00 50.56 370 ARG A O 1
ATOM 2982 N N . CYS A 1 371 ? -56.388 2.071 16.715 1.00 49.03 371 CYS A N 1
ATOM 2983 C CA . CYS A 1 371 ? -56.952 0.727 16.554 1.00 49.03 371 CYS A CA 1
ATOM 2984 C C . CYS A 1 371 ? -56.108 -0.379 17.230 1.00 49.03 371 CYS A C 1
ATOM 2986 O O . CYS A 1 371 ? -56.653 -1.390 17.671 1.00 49.03 371 CYS A O 1
ATOM 2988 N N . ILE A 1 372 ? -54.785 -0.200 17.336 1.00 55.88 372 ILE A N 1
ATOM 2989 C CA . ILE A 1 372 ? -53.880 -1.144 18.013 1.00 55.88 372 ILE A CA 1
ATOM 2990 C C . ILE A 1 372 ? -54.055 -1.085 19.533 1.00 55.88 372 ILE A C 1
ATOM 2992 O O . ILE A 1 372 ? -54.045 -2.139 20.160 1.00 55.88 372 ILE A O 1
ATOM 2996 N N . THR A 1 373 ? -54.259 0.095 20.125 1.00 54.38 373 THR A N 1
ATOM 2997 C CA . THR A 1 373 ? -54.457 0.226 21.580 1.00 54.38 373 THR A CA 1
ATOM 2998 C C . THR A 1 373 ? -55.766 -0.426 22.036 1.00 54.38 373 THR A C 1
ATOM 3000 O O . THR A 1 373 ? -55.761 -1.178 23.007 1.00 54.38 373 THR A O 1
ATOM 3003 N N . ASP A 1 374 ? -56.860 -0.245 21.288 1.00 55.03 374 ASP A N 1
ATOM 3004 C CA . ASP A 1 374 ? -58.155 -0.861 21.621 1.00 55.03 374 ASP A CA 1
ATOM 3005 C C . ASP A 1 374 ? -58.136 -2.386 21.432 1.00 55.03 374 ASP A C 1
ATOM 3007 O O . ASP A 1 374 ? -58.660 -3.133 22.259 1.00 55.03 374 ASP A O 1
ATOM 3011 N N . ARG A 1 375 ? -57.460 -2.880 20.384 1.00 54.31 375 ARG A N 1
ATOM 3012 C CA . ARG A 1 375 ? -57.265 -4.326 20.186 1.00 54.31 375 ARG A CA 1
ATOM 3013 C C . ARG A 1 375 ? -56.324 -4.937 21.214 1.00 54.31 375 ARG A C 1
ATOM 3015 O O . ARG A 1 375 ? -56.558 -6.073 21.599 1.00 54.31 375 ARG A O 1
ATOM 3022 N N . ALA A 1 376 ? -55.286 -4.220 21.644 1.00 53.69 376 ALA A N 1
ATOM 3023 C CA . ALA A 1 376 ? -54.357 -4.689 22.667 1.00 53.69 376 ALA A CA 1
ATOM 3024 C C . ALA A 1 376 ? -55.051 -4.829 24.025 1.00 53.69 376 ALA A C 1
ATOM 3026 O O . ALA A 1 376 ? -54.847 -5.837 24.689 1.00 53.69 376 ALA A O 1
ATOM 3027 N N . ASN A 1 377 ? -55.926 -3.889 24.393 1.00 55.91 377 ASN A N 1
ATOM 3028 C CA . ASN A 1 377 ? -56.717 -3.983 25.621 1.00 55.91 377 ASN A CA 1
ATOM 3029 C C . ASN A 1 377 ? -57.704 -5.159 25.573 1.00 55.91 377 ASN A C 1
ATOM 3031 O O . ASN A 1 377 ? -57.742 -5.957 26.506 1.00 55.91 377 ASN A O 1
ATOM 3035 N N . LEU A 1 378 ? -58.403 -5.341 24.446 1.00 61.28 378 LEU A N 1
ATOM 3036 C CA . LEU A 1 378 ? -59.295 -6.485 24.233 1.00 61.28 378 LEU A CA 1
ATOM 3037 C C . LEU A 1 378 ? -58.536 -7.826 24.258 1.00 61.28 378 LEU A C 1
ATOM 3039 O O . LEU A 1 378 ? -59.017 -8.808 24.818 1.00 61.28 378 LEU A O 1
ATOM 3043 N N . PHE A 1 379 ? -57.331 -7.874 23.677 1.00 50.59 379 PHE A N 1
ATOM 3044 C CA . PHE A 1 379 ? -56.465 -9.053 23.733 1.00 50.59 379 PHE A CA 1
ATOM 3045 C C . PHE A 1 379 ? -55.944 -9.316 25.143 1.00 50.59 379 PHE A C 1
ATOM 3047 O O . PHE A 1 379 ? -55.863 -10.473 25.530 1.00 50.59 379 PHE A O 1
ATOM 3054 N N . SER A 1 380 ? -55.606 -8.276 25.907 1.00 58.28 380 SER A N 1
ATOM 3055 C CA . SER A 1 380 ? -55.140 -8.406 27.290 1.00 58.28 380 SER A CA 1
ATOM 3056 C C . SER A 1 380 ? -56.250 -8.949 28.194 1.00 58.28 380 SER A C 1
ATOM 3058 O O . SER A 1 380 ? -56.000 -9.850 28.990 1.00 58.28 380 SER A O 1
ATOM 3060 N N . GLU A 1 381 ? -57.491 -8.480 28.020 1.00 69.06 381 GLU A N 1
ATOM 3061 C CA . GLU A 1 381 ? -58.660 -9.015 28.731 1.00 69.06 381 GLU A CA 1
ATOM 3062 C C . GLU A 1 381 ? -58.982 -10.460 28.328 1.00 69.06 381 GLU A C 1
ATOM 3064 O O . GLU A 1 381 ? -59.197 -11.305 29.195 1.00 69.06 381 GLU A O 1
ATOM 3069 N N . LEU A 1 382 ? -58.979 -10.781 27.028 1.00 60.41 382 LEU A N 1
ATOM 3070 C CA . LEU A 1 382 ? -59.199 -12.152 26.544 1.00 60.41 382 LEU A CA 1
ATOM 3071 C C . LEU A 1 382 ? -58.075 -13.107 26.969 1.00 60.41 382 LEU A C 1
ATOM 3073 O O . LEU A 1 382 ? -58.345 -14.264 27.293 1.00 60.41 382 LEU A O 1
ATOM 3077 N N . TYR A 1 383 ? -56.831 -12.625 26.993 1.00 53.56 383 TYR A N 1
ATOM 3078 C CA . TYR A 1 383 ? -55.668 -13.381 27.442 1.00 53.56 383 TYR A CA 1
ATOM 3079 C C . TYR A 1 383 ? -55.746 -13.677 28.936 1.00 53.56 383 TYR A C 1
ATOM 3081 O O . TYR A 1 383 ? -55.649 -14.842 29.301 1.00 53.56 383 TYR A O 1
ATOM 3089 N N . GLU A 1 384 ? -55.992 -12.686 29.799 1.00 63.88 384 GLU A N 1
ATOM 3090 C CA . GLU A 1 384 ? -56.148 -12.935 31.241 1.00 63.88 384 GLU A CA 1
ATOM 3091 C C . GLU A 1 384 ? -57.354 -13.842 31.532 1.00 63.88 384 GLU A C 1
ATOM 3093 O O . GLU A 1 384 ? -57.257 -14.764 32.342 1.00 63.88 384 GLU A O 1
ATOM 3098 N N . LYS A 1 385 ? -58.458 -13.689 30.790 1.00 68.12 385 LYS A N 1
ATOM 3099 C CA . LYS A 1 385 ? -59.651 -14.543 30.918 1.00 68.12 385 LYS A CA 1
ATOM 3100 C C . LYS A 1 385 ? -59.409 -16.004 30.524 1.00 68.12 385 LYS A C 1
ATOM 3102 O O . LYS A 1 385 ? -60.111 -16.897 31.002 1.00 68.12 385 LYS A O 1
ATOM 3107 N N . HIS A 1 386 ? -58.470 -16.275 29.620 1.00 61.31 386 HIS A N 1
ATOM 3108 C CA . HIS A 1 386 ? -58.184 -17.625 29.118 1.00 61.31 386 HIS A CA 1
ATOM 3109 C C . HIS A 1 386 ? -56.772 -18.112 29.449 1.00 61.31 386 HIS A C 1
ATOM 3111 O O . HIS A 1 386 ? -56.360 -19.162 28.960 1.00 61.31 386 HIS A O 1
ATOM 3117 N N . LYS A 1 387 ? -56.063 -17.403 30.328 1.00 59.03 387 LYS A N 1
ATOM 3118 C CA . LYS A 1 387 ? -54.655 -17.606 30.674 1.00 59.03 387 LYS A CA 1
ATOM 3119 C C . LYS A 1 387 ? -54.339 -19.030 31.094 1.00 59.03 387 LYS A C 1
ATOM 3121 O O . LYS A 1 387 ? -53.433 -19.631 30.536 1.00 59.03 387 LYS A O 1
ATOM 3126 N N . THR A 1 388 ? -55.129 -19.602 31.998 1.00 55.28 388 THR A N 1
ATOM 3127 C CA . THR A 1 388 ? -54.920 -20.967 32.500 1.00 55.28 388 THR A CA 1
ATOM 3128 C C . THR A 1 388 ? -55.096 -22.004 31.391 1.00 55.28 388 THR A C 1
ATOM 3130 O O . THR A 1 388 ? -54.310 -22.935 31.263 1.00 55.28 388 THR A O 1
ATOM 3133 N N . ARG A 1 389 ? -56.094 -21.810 30.522 1.00 50.97 389 ARG A N 1
ATOM 3134 C CA . ARG A 1 389 ? -56.384 -22.715 29.403 1.00 50.97 389 ARG A CA 1
ATOM 3135 C C . ARG A 1 389 ? -55.357 -22.569 28.277 1.00 50.97 389 ARG A C 1
ATOM 3137 O O . ARG A 1 389 ? -54.978 -23.565 27.676 1.00 50.97 389 ARG A O 1
ATOM 3144 N N . LEU A 1 390 ? -54.871 -21.352 28.033 1.00 51.97 390 LEU A N 1
ATOM 3145 C CA . LEU A 1 390 ? -53.759 -21.078 27.126 1.00 51.97 390 LEU A CA 1
ATOM 3146 C C . LEU A 1 390 ? -52.451 -21.658 27.661 1.00 51.97 390 LEU A C 1
ATOM 3148 O O . LEU A 1 390 ? -51.734 -22.241 26.872 1.00 51.97 390 LEU A O 1
ATOM 3152 N N . GLN A 1 391 ? -52.164 -21.575 28.963 1.00 54.97 391 GLN A N 1
ATOM 3153 C CA . GLN A 1 391 ? -50.988 -22.198 29.584 1.00 54.97 391 GLN A CA 1
ATOM 3154 C C . GLN A 1 391 ? -51.018 -23.721 29.445 1.00 54.97 391 GLN A C 1
ATOM 3156 O O . GLN A 1 391 ? -50.022 -24.292 29.032 1.00 54.97 391 GLN A O 1
ATOM 3161 N N . ILE A 1 392 ? -52.165 -24.366 29.681 1.00 51.44 392 ILE A N 1
ATOM 3162 C CA . ILE A 1 392 ? -52.333 -25.815 29.470 1.00 51.44 392 ILE A CA 1
ATOM 3163 C C . ILE A 1 392 ? -52.123 -26.184 27.992 1.00 51.44 392 ILE A C 1
ATOM 3165 O O . ILE A 1 392 ? -51.448 -27.156 27.673 1.00 51.44 392 ILE A O 1
ATOM 3169 N N . VAL A 1 393 ? -52.656 -25.383 27.065 1.00 50.44 393 VAL A N 1
ATOM 3170 C CA . VAL A 1 393 ? -52.476 -25.609 25.623 1.00 50.44 393 VAL A CA 1
ATOM 3171 C C . VAL A 1 393 ? -51.048 -25.280 25.159 1.00 50.44 393 VAL A C 1
ATOM 3173 O O . VAL A 1 393 ? -50.547 -25.950 24.270 1.00 50.44 393 VAL A O 1
ATOM 3176 N N . LEU A 1 394 ? -50.364 -24.302 25.759 1.00 49.25 394 LEU A N 1
ATOM 3177 C CA . LEU A 1 394 ? -48.967 -23.944 25.473 1.00 49.25 394 LEU A CA 1
ATOM 3178 C C . LEU A 1 394 ? -47.975 -24.949 26.062 1.00 49.25 394 LEU A C 1
ATOM 3180 O O . LEU A 1 394 ? -46.933 -25.163 25.456 1.00 49.25 394 LEU A O 1
ATOM 3184 N N . VAL A 1 395 ? -48.306 -25.585 27.189 1.00 49.69 395 VAL A N 1
ATOM 3185 C CA . VAL A 1 395 ? -47.576 -26.757 27.696 1.00 49.69 395 VAL A CA 1
ATOM 3186 C C . VAL A 1 395 ? -47.671 -27.910 26.687 1.00 49.69 395 VAL A C 1
ATOM 3188 O O . VAL A 1 395 ? -46.677 -28.584 26.445 1.00 49.69 395 VAL A O 1
ATOM 3191 N N . ASN A 1 396 ? -48.815 -28.054 26.007 1.00 46.34 396 ASN A N 1
ATOM 3192 C CA . ASN A 1 396 ? -49.049 -29.111 25.016 1.00 46.34 396 ASN A CA 1
ATOM 3193 C C . ASN A 1 396 ? -48.601 -28.759 23.579 1.00 46.34 396 ASN A C 1
ATOM 3195 O O . ASN A 1 396 ? -48.512 -29.645 22.729 1.00 46.34 396 ASN A O 1
ATOM 3199 N N . ILE A 1 397 ? -48.340 -27.484 23.261 1.00 47.06 397 ILE A N 1
ATOM 3200 C CA . ILE A 1 397 ? -47.893 -27.033 21.932 1.00 47.06 397 ILE A CA 1
ATOM 3201 C C . ILE A 1 397 ? -46.436 -26.581 22.029 1.00 47.06 397 ILE A C 1
ATOM 3203 O O . ILE A 1 397 ? -46.122 -25.394 22.100 1.00 47.06 397 ILE A O 1
ATOM 3207 N N . GLY A 1 398 ? -45.537 -27.559 21.969 1.00 41.75 398 GLY A N 1
ATOM 3208 C CA . GLY A 1 398 ? -44.131 -27.331 21.670 1.00 41.75 398 GLY A CA 1
ATOM 3209 C C . GLY A 1 398 ? -43.214 -28.244 22.460 1.00 41.75 398 GLY A C 1
ATOM 3210 O O . GLY A 1 398 ? -43.155 -28.177 23.680 1.00 41.75 398 GLY A O 1
ATOM 3211 N N . THR A 1 399 ? -42.441 -29.046 21.735 1.00 49.16 399 THR A N 1
ATOM 3212 C CA . THR A 1 399 ? -41.237 -29.724 22.215 1.00 49.16 399 THR A CA 1
ATOM 3213 C C . THR A 1 399 ? -40.312 -28.703 22.888 1.00 49.16 399 THR A C 1
ATOM 3215 O O . THR A 1 399 ? -39.522 -28.035 22.211 1.00 49.16 399 THR A O 1
ATOM 3218 N N . HIS A 1 400 ? -40.427 -28.520 24.201 1.00 50.69 400 HIS A N 1
ATOM 3219 C CA . HIS A 1 400 ? -39.401 -27.814 24.949 1.00 50.69 400 HIS A CA 1
ATOM 3220 C C . HIS A 1 400 ? -38.164 -28.711 24.957 1.00 50.69 400 HIS A C 1
ATOM 3222 O O . HIS A 1 400 ? -38.261 -29.931 25.091 1.00 50.69 400 HIS A O 1
ATOM 3228 N N . LEU A 1 401 ? -36.994 -28.115 24.726 1.00 53.00 401 LEU A N 1
ATOM 3229 C CA . LEU A 1 401 ? -35.751 -28.832 24.968 1.00 53.00 401 LEU A CA 1
ATOM 3230 C C . LEU A 1 401 ? -35.727 -29.207 26.459 1.00 53.00 401 LEU A C 1
ATOM 3232 O O . LEU A 1 401 ? -36.108 -28.361 27.274 1.00 53.00 401 LEU A O 1
ATOM 3236 N N . PRO A 1 402 ? -35.307 -30.433 26.802 1.00 58.69 402 PRO A N 1
ATOM 3237 C CA . PRO A 1 402 ? -35.300 -30.911 28.177 1.00 58.69 402 PRO A CA 1
ATOM 3238 C C . PRO A 1 402 ? -34.630 -29.891 29.120 1.00 58.69 402 PRO A C 1
ATOM 3240 O O . PRO A 1 402 ? -33.512 -29.433 28.852 1.00 58.69 402 PRO A O 1
ATOM 3243 N N . HIS A 1 403 ? -35.327 -29.464 30.179 1.00 67.00 403 HIS A N 1
ATOM 3244 C CA . HIS A 1 403 ? -34.872 -28.363 31.033 1.00 67.00 403 HIS A CA 1
ATOM 3245 C C . HIS A 1 403 ? -33.883 -28.879 32.083 1.00 67.00 403 HIS A C 1
ATOM 3247 O O . HIS A 1 403 ? -34.254 -29.630 32.978 1.00 67.00 403 HIS A O 1
ATOM 3253 N N . ILE A 1 404 ? -32.609 -28.496 31.981 1.00 75.56 404 ILE A N 1
ATOM 3254 C CA . ILE A 1 404 ? -31.581 -28.941 32.932 1.00 75.56 404 ILE A CA 1
ATOM 3255 C C . ILE A 1 404 ? -31.793 -28.222 34.270 1.00 75.56 404 ILE A C 1
ATOM 3257 O O . ILE A 1 404 ? -31.630 -27.004 34.350 1.00 75.56 404 ILE A O 1
ATOM 3261 N N . VAL A 1 405 ? -32.132 -28.979 35.312 1.00 82.06 405 VAL A N 1
ATOM 3262 C CA . VAL A 1 405 ? -32.424 -28.467 36.662 1.00 82.06 405 VAL A CA 1
ATOM 3263 C C . VAL A 1 405 ? -31.235 -28.569 37.607 1.00 82.06 405 VAL A C 1
ATOM 3265 O O . VAL A 1 405 ? -31.085 -27.726 38.488 1.00 82.06 405 VAL A O 1
ATOM 3268 N N . ASP A 1 406 ? -30.378 -29.573 37.420 1.00 81.25 406 ASP A N 1
ATOM 3269 C CA . ASP A 1 406 ? -29.209 -29.788 38.269 1.00 81.25 406 ASP A CA 1
ATOM 3270 C C . ASP A 1 406 ? -28.080 -30.483 37.496 1.00 81.25 406 ASP A C 1
ATOM 3272 O O . ASP A 1 406 ? -28.301 -31.127 36.467 1.00 81.25 406 ASP A O 1
ATOM 3276 N N . VAL A 1 407 ? -26.851 -30.342 37.988 1.00 85.44 407 VAL A N 1
ATOM 3277 C CA . VAL A 1 407 ? -25.655 -30.963 37.419 1.00 85.44 407 VAL A CA 1
ATOM 3278 C C . VAL A 1 407 ? -24.809 -31.535 38.544 1.00 85.44 407 VAL A C 1
ATOM 3280 O O . VAL A 1 407 ? -24.318 -30.805 39.402 1.00 85.44 407 VAL A O 1
ATOM 3283 N N . LYS A 1 408 ? -24.556 -32.841 38.489 1.00 88.31 408 LYS A N 1
ATOM 3284 C CA . LYS A 1 408 ? -23.601 -33.522 39.363 1.00 88.31 408 LYS A CA 1
ATOM 3285 C C . LYS A 1 408 ? -22.374 -33.922 38.553 1.00 88.31 408 LYS A C 1
ATOM 3287 O O . LYS A 1 408 ? -22.504 -34.391 37.428 1.00 88.31 408 LYS A O 1
ATOM 3292 N N . TRP A 1 409 ? -21.185 -33.760 39.122 1.00 86.00 409 TRP A N 1
ATOM 3293 C CA . TRP A 1 409 ? -19.941 -34.202 38.497 1.00 86.00 409 TRP A CA 1
ATOM 3294 C C . TRP A 1 409 ? -19.049 -34.951 39.485 1.00 86.00 409 TRP A C 1
ATOM 3296 O O . TRP A 1 409 ? -19.090 -34.688 40.687 1.00 86.00 409 TRP A O 1
ATOM 3306 N N . ASP A 1 410 ? -18.225 -35.852 38.958 1.00 83.56 410 ASP A N 1
ATOM 3307 C CA . ASP A 1 410 ? -17.178 -36.565 39.688 1.00 83.56 410 ASP A CA 1
ATOM 3308 C C . ASP A 1 410 ? -15.917 -36.721 38.819 1.00 83.56 410 ASP A C 1
ATOM 3310 O O . ASP A 1 410 ? -15.984 -36.619 37.591 1.00 83.56 410 ASP A O 1
ATOM 3314 N N . THR A 1 411 ? -14.755 -36.912 39.444 1.00 81.62 411 THR A N 1
ATOM 3315 C CA . THR A 1 411 ? -13.461 -37.023 38.751 1.00 81.62 411 THR A CA 1
ATOM 3316 C C . THR A 1 411 ? -12.798 -38.359 39.054 1.00 81.62 411 THR A C 1
ATOM 3318 O O . THR A 1 411 ? -12.353 -38.597 40.174 1.00 81.62 411 THR A O 1
ATOM 3321 N N . ASP A 1 412 ? -12.644 -39.180 38.018 1.00 74.75 412 ASP A N 1
ATOM 3322 C CA . ASP A 1 412 ? -11.961 -40.468 38.078 1.00 74.75 412 ASP A CA 1
ATOM 3323 C C . ASP A 1 412 ? -10.538 -40.365 37.513 1.00 74.75 412 ASP A C 1
ATOM 3325 O O . ASP A 1 412 ? -10.278 -39.668 36.527 1.00 74.75 412 ASP A O 1
ATOM 3329 N N . TYR A 1 413 ? -9.610 -41.124 38.097 1.00 69.88 413 TYR A N 1
ATOM 3330 C CA . TYR A 1 413 ? -8.247 -41.281 37.586 1.00 69.88 413 TYR A CA 1
ATOM 3331 C C . TYR A 1 413 ? -8.003 -42.734 37.184 1.00 69.88 413 TYR A C 1
ATOM 3333 O O . TYR A 1 413 ? -8.181 -43.647 37.990 1.00 69.88 413 TYR A O 1
ATOM 3341 N N . ILE A 1 414 ? -7.545 -42.956 35.950 1.00 61.84 414 ILE A N 1
ATOM 3342 C CA . ILE A 1 414 ? -7.132 -44.287 35.500 1.00 61.84 414 ILE A CA 1
ATOM 3343 C C . ILE A 1 414 ? -5.639 -44.458 35.778 1.00 61.84 414 ILE A C 1
ATOM 3345 O O . ILE A 1 414 ? -4.790 -43.928 35.063 1.00 61.84 414 ILE A O 1
ATOM 3349 N N . VAL A 1 415 ? -5.311 -45.249 36.798 1.00 59.12 415 VAL A N 1
ATOM 3350 C CA . VAL A 1 415 ? -3.931 -45.670 37.064 1.00 59.12 415 VAL A CA 1
ATOM 3351 C C . VAL A 1 415 ? -3.634 -46.915 36.222 1.00 59.12 415 VAL A C 1
ATOM 3353 O O . VAL A 1 415 ? -4.049 -48.018 36.571 1.00 59.12 415 VAL A O 1
ATOM 3356 N N . LYS A 1 416 ? -2.937 -46.753 35.090 1.00 55.94 416 LYS A N 1
ATOM 3357 C CA . LYS A 1 416 ? -2.447 -47.888 34.285 1.00 55.94 416 LYS A CA 1
ATOM 3358 C C . LYS A 1 416 ? -1.132 -48.419 34.861 1.00 55.94 416 LYS A C 1
ATOM 3360 O O . LYS A 1 416 ? -0.222 -47.651 35.150 1.00 55.94 416 LYS A O 1
ATOM 3365 N N . THR A 1 417 ? -1.022 -49.738 35.002 1.00 54.41 417 THR A N 1
ATOM 3366 C CA . THR A 1 417 ? 0.116 -50.418 35.654 1.00 54.41 417 THR A CA 1
ATOM 3367 C C . THR A 1 417 ? 1.288 -50.729 34.708 1.00 54.41 417 THR A C 1
ATOM 3369 O O . THR A 1 417 ? 2.314 -51.233 35.154 1.00 54.41 417 THR A O 1
ATOM 3372 N N . SER A 1 418 ? 1.173 -50.434 33.409 1.00 54.72 418 SER A N 1
ATOM 3373 C CA . SER A 1 418 ? 2.195 -50.717 32.391 1.00 54.72 418 SER A CA 1
ATOM 3374 C C . SER A 1 418 ? 2.893 -49.435 31.923 1.00 54.72 418 SER A C 1
ATOM 3376 O O . SER A 1 418 ? 2.285 -48.601 31.256 1.00 54.72 418 SER A O 1
ATOM 3378 N N . GLY A 1 419 ? 4.179 -49.288 32.251 1.00 56.34 419 GLY A N 1
ATOM 3379 C CA . GLY A 1 419 ? 4.983 -48.073 32.042 1.00 56.34 419 GLY A CA 1
ATOM 3380 C C . GLY A 1 419 ? 5.395 -47.739 30.601 1.00 56.34 419 GLY A C 1
ATOM 3381 O O . GLY A 1 419 ? 6.478 -47.192 30.418 1.00 56.34 419 GLY A O 1
ATOM 3382 N N . ILE A 1 420 ? 4.592 -48.085 29.588 1.00 53.22 420 ILE A N 1
ATOM 3383 C CA . ILE A 1 420 ? 4.907 -47.824 28.167 1.00 53.22 420 ILE A CA 1
ATOM 3384 C C . ILE A 1 420 ? 3.857 -46.936 27.470 1.00 53.22 420 ILE A C 1
ATOM 3386 O O . ILE A 1 420 ? 4.192 -46.292 26.481 1.00 53.22 420 ILE A O 1
ATOM 3390 N N . ASP A 1 421 ? 2.650 -46.780 28.025 1.00 50.41 421 ASP A N 1
ATOM 3391 C CA . ASP A 1 421 ? 1.633 -45.882 27.462 1.00 50.41 421 ASP A CA 1
ATOM 3392 C C . ASP A 1 421 ? 1.480 -44.610 28.307 1.00 50.41 421 ASP A C 1
ATOM 3394 O O . ASP A 1 421 ? 1.511 -44.668 29.539 1.00 50.41 421 ASP A O 1
ATOM 3398 N N . GLU A 1 422 ? 1.295 -43.463 27.644 1.00 51.72 422 GLU A N 1
ATOM 3399 C CA . GLU A 1 422 ? 1.035 -42.167 28.281 1.00 51.72 422 GLU A CA 1
ATOM 3400 C C . GLU A 1 422 ? -0.046 -42.279 29.370 1.00 51.72 422 GLU A C 1
ATOM 3402 O O . GLU A 1 422 ? -1.099 -42.899 29.182 1.00 51.72 422 GLU A O 1
ATOM 3407 N N . VAL A 1 423 ? 0.221 -41.663 30.527 1.00 54.56 423 VAL A N 1
ATOM 3408 C CA . VAL A 1 423 ? -0.716 -41.591 31.653 1.00 54.56 423 VAL A CA 1
ATOM 3409 C C . VAL A 1 423 ? -2.006 -40.933 31.161 1.00 54.56 423 VAL A C 1
ATOM 3411 O O . VAL A 1 423 ? -2.018 -39.745 30.840 1.00 54.56 423 VAL A O 1
ATOM 3414 N N . GLY A 1 424 ? -3.094 -41.704 31.090 1.00 55.91 424 GLY A N 1
ATOM 3415 C CA . GLY A 1 424 ? -4.417 -41.170 30.781 1.00 55.91 424 GLY A CA 1
ATOM 3416 C C . GLY A 1 424 ? -4.791 -40.126 31.831 1.00 55.91 424 GLY A C 1
ATOM 3417 O O . GLY A 1 424 ? -4.773 -40.421 33.025 1.00 55.91 424 GLY A O 1
ATOM 3418 N N . GLY A 1 425 ? -5.060 -38.894 31.398 1.00 65.62 425 GLY A N 1
ATOM 3419 C CA . GLY A 1 425 ? -5.456 -37.800 32.287 1.00 65.62 425 GLY A CA 1
ATOM 3420 C C . GLY A 1 425 ? -6.771 -38.075 33.040 1.00 65.62 425 GLY A C 1
ATOM 3421 O O . GLY A 1 425 ? -7.416 -39.099 32.806 1.00 65.62 425 GLY A O 1
ATOM 3422 N N . PRO A 1 426 ? -7.196 -37.163 33.936 1.00 74.44 426 PRO A N 1
ATOM 3423 C CA . PRO A 1 426 ? -8.458 -37.308 34.660 1.00 74.44 426 PRO A CA 1
ATOM 3424 C C . PRO A 1 426 ? -9.644 -37.427 33.693 1.00 74.44 426 PRO A C 1
ATOM 3426 O O . PRO A 1 426 ? -9.734 -36.677 32.714 1.00 74.44 426 PRO A O 1
ATOM 3429 N N . ILE A 1 427 ? -10.556 -38.353 33.989 1.00 78.94 427 ILE A N 1
ATOM 3430 C CA . ILE A 1 427 ? -11.839 -38.509 33.300 1.00 78.94 427 ILE A CA 1
ATOM 3431 C C . ILE A 1 427 ? -12.919 -37.908 34.190 1.00 78.94 427 ILE A C 1
ATOM 3433 O O . ILE A 1 427 ? -13.051 -38.263 35.358 1.00 78.94 427 ILE A O 1
ATOM 3437 N N . PHE A 1 428 ? -13.708 -37.003 33.629 1.00 81.75 428 PHE A N 1
ATOM 3438 C CA . PHE A 1 428 ? -14.818 -36.369 34.326 1.00 81.75 428 PHE A CA 1
ATOM 3439 C C . PHE A 1 428 ? -16.105 -37.110 33.991 1.00 81.75 428 PHE A C 1
ATOM 3441 O O . PHE A 1 428 ? -16.424 -37.278 32.814 1.00 81.75 428 PHE A O 1
ATOM 3448 N N . ARG A 1 429 ? -16.857 -37.533 35.006 1.00 84.06 429 ARG A N 1
ATOM 3449 C CA . ARG A 1 429 ? -18.224 -38.040 34.840 1.00 84.06 429 ARG A CA 1
ATOM 3450 C C . ARG A 1 429 ? -19.202 -36.939 35.192 1.00 84.06 429 ARG A C 1
ATOM 3452 O O . ARG A 1 429 ? -19.094 -36.354 36.265 1.00 84.06 429 ARG A O 1
ATOM 3459 N N . ILE A 1 430 ? -20.141 -36.661 34.299 1.00 86.88 430 ILE A N 1
ATOM 3460 C CA . ILE A 1 430 ? -21.138 -35.607 34.462 1.00 86.88 430 ILE A CA 1
ATOM 3461 C C . ILE A 1 430 ? -22.525 -36.220 34.305 1.00 86.88 430 ILE A C 1
ATOM 3463 O O . ILE A 1 430 ? -22.809 -36.887 33.313 1.00 86.88 430 ILE A O 1
ATOM 3467 N N . THR A 1 431 ? -23.376 -35.943 35.284 1.00 86.56 431 THR A N 1
ATOM 3468 C CA . THR A 1 431 ? -24.794 -36.286 35.328 1.00 86.56 431 THR A CA 1
ATOM 3469 C C . THR A 1 431 ? -25.600 -34.999 35.246 1.00 86.56 431 THR A C 1
ATOM 3471 O O . THR A 1 431 ? -25.539 -34.164 36.151 1.00 86.56 431 THR A O 1
ATOM 3474 N N . LEU A 1 432 ? -26.368 -34.830 34.176 1.00 84.25 432 LEU A N 1
ATOM 3475 C CA . LEU A 1 432 ? -27.341 -33.749 34.043 1.00 84.25 432 LEU A CA 1
ATOM 3476 C C . LEU A 1 432 ? -28.703 -34.265 34.501 1.00 84.25 432 LEU A C 1
ATOM 3478 O O . LEU A 1 432 ? -29.173 -35.280 33.991 1.00 84.25 432 LEU A O 1
ATOM 3482 N N . PHE A 1 433 ? -29.335 -33.568 35.439 1.00 82.88 433 PHE A N 1
ATOM 3483 C CA . PHE A 1 433 ? -30.722 -33.810 35.821 1.00 82.88 433 PHE A CA 1
ATOM 3484 C C . PHE A 1 433 ? -31.611 -32.915 34.983 1.00 82.88 433 PHE A C 1
ATOM 3486 O O . PHE A 1 433 ? -31.382 -31.706 34.892 1.00 82.88 433 PHE A O 1
ATOM 3493 N N . VAL A 1 434 ? -32.609 -33.514 34.359 1.00 81.50 434 VAL A N 1
ATOM 3494 C CA . VAL A 1 434 ? -33.373 -32.877 33.308 1.00 81.50 434 VAL A CA 1
ATOM 3495 C C . VAL A 1 434 ? -34.850 -33.093 33.563 1.00 81.50 434 VAL A C 1
ATOM 3497 O O . VAL A 1 434 ? -35.301 -34.217 33.729 1.00 81.50 434 VAL A O 1
ATOM 3500 N N . GLU A 1 435 ? -35.592 -32.002 33.631 1.00 77.88 435 GLU A N 1
ATOM 3501 C CA . GLU A 1 435 ? -37.021 -32.006 33.887 1.00 77.88 435 GLU A CA 1
ATOM 3502 C C . GLU A 1 435 ? -37.772 -32.117 32.559 1.00 77.88 435 GLU A C 1
ATOM 3504 O O . GLU A 1 435 ? -37.646 -31.250 31.687 1.00 77.88 435 GLU A O 1
ATOM 3509 N N . ASN A 1 436 ? -38.529 -33.204 32.419 1.00 66.56 436 ASN A N 1
ATOM 3510 C CA . ASN A 1 436 ? -39.412 -33.468 31.294 1.00 66.56 436 ASN A CA 1
ATOM 3511 C C . ASN A 1 436 ? -40.854 -33.556 31.804 1.00 66.56 436 ASN A C 1
ATOM 3513 O O . ASN A 1 436 ? -41.143 -34.198 32.815 1.00 66.56 436 ASN A O 1
ATOM 3517 N N . PHE A 1 437 ? -41.778 -32.909 31.098 1.00 63.62 437 PHE A N 1
ATOM 3518 C CA . PHE A 1 437 ? -43.198 -32.993 31.428 1.00 63.62 437 PHE A CA 1
ATOM 3519 C C . PHE A 1 437 ? -43.770 -34.332 30.943 1.00 63.62 437 PHE A C 1
ATOM 3521 O O . PHE A 1 437 ? -43.735 -34.620 29.745 1.00 63.62 437 PHE A O 1
ATOM 3528 N N . ASN A 1 438 ? -44.293 -35.156 31.855 1.00 63.50 438 ASN A N 1
ATOM 3529 C CA . ASN A 1 438 ? -44.893 -36.438 31.496 1.00 63.50 438 ASN A CA 1
ATOM 3530 C C . ASN A 1 438 ? -46.392 -36.257 31.196 1.00 63.50 438 ASN A C 1
ATOM 3532 O O . ASN A 1 438 ? -47.216 -36.173 32.113 1.00 63.50 438 ASN A O 1
ATOM 3536 N N . ASP A 1 439 ? -46.751 -36.256 29.906 1.00 57.91 439 ASP A N 1
ATOM 3537 C CA . ASP A 1 439 ? -48.129 -36.080 29.405 1.00 57.91 439 ASP A CA 1
ATOM 3538 C C . ASP A 1 439 ? -49.144 -37.057 30.025 1.00 57.91 439 ASP A C 1
ATOM 3540 O O . ASP A 1 439 ? -50.325 -36.738 30.166 1.00 57.91 439 ASP A O 1
ATOM 3544 N N . THR A 1 440 ? -48.694 -38.247 30.431 1.00 60.47 440 THR A N 1
ATOM 3545 C CA . THR A 1 440 ? -49.548 -39.299 31.007 1.00 60.47 440 THR A CA 1
ATOM 3546 C C . THR A 1 440 ? -49.876 -39.083 32.482 1.00 60.47 440 THR A C 1
ATOM 3548 O O . THR A 1 440 ? -50.916 -39.546 32.947 1.00 60.47 440 THR A O 1
ATOM 3551 N N . LYS A 1 441 ? -48.989 -38.417 33.231 1.00 63.59 441 LYS A N 1
ATOM 3552 C CA . LYS A 1 441 ? -49.125 -38.207 34.683 1.00 63.59 441 LYS A CA 1
ATOM 3553 C C . LYS A 1 441 ? -49.446 -36.759 35.059 1.00 63.59 441 LYS A C 1
ATOM 3555 O O . LYS A 1 441 ? -49.752 -36.513 36.217 1.00 63.59 441 LYS A O 1
ATOM 3560 N N . GLN A 1 442 ? -49.409 -35.828 34.098 1.00 60.09 442 GLN A N 1
ATOM 3561 C CA . GLN A 1 442 ? -49.536 -34.381 34.333 1.00 60.09 442 GLN A CA 1
ATOM 3562 C C . GLN A 1 442 ? -48.581 -33.855 35.420 1.00 60.09 442 GLN A C 1
ATOM 3564 O O . GLN A 1 442 ? -48.894 -32.899 36.127 1.00 60.09 442 GLN A O 1
ATOM 3569 N N . GLU A 1 443 ? -47.409 -34.473 35.548 1.00 61.78 443 GLU A N 1
ATOM 3570 C CA . GLU A 1 443 ? -46.390 -34.125 36.536 1.00 61.78 443 GLU A CA 1
ATOM 3571 C C . GLU A 1 443 ? -45.008 -34.080 35.878 1.00 61.78 443 GLU A C 1
ATOM 3573 O O . GLU A 1 443 ? -44.764 -34.707 34.841 1.00 61.78 443 GLU A O 1
ATOM 3578 N N . ASN A 1 444 ? -44.107 -33.315 36.492 1.00 64.69 444 ASN A N 1
ATOM 3579 C CA . ASN A 1 444 ? -42.724 -33.192 36.051 1.00 64.69 444 ASN A CA 1
ATOM 3580 C C . ASN A 1 444 ? -41.928 -34.417 36.512 1.00 64.69 444 ASN A C 1
ATOM 3582 O O . ASN A 1 444 ? -41.872 -34.714 37.707 1.00 64.69 444 ASN A O 1
ATOM 3586 N N . GLU A 1 445 ? -41.294 -35.110 35.572 1.00 73.81 445 GLU A N 1
ATOM 3587 C CA . GLU A 1 445 ? -40.394 -36.227 35.844 1.00 73.81 445 GLU A CA 1
ATOM 3588 C C . GLU A 1 445 ? -38.943 -35.774 35.637 1.00 73.81 445 GLU A C 1
ATOM 3590 O O . GLU A 1 445 ? -38.630 -35.040 34.697 1.00 73.81 445 GLU A O 1
ATOM 3595 N N . ILE A 1 446 ? -38.059 -36.171 36.556 1.00 77.12 446 ILE A N 1
ATOM 3596 C CA . ILE A 1 446 ? -36.633 -35.839 36.489 1.00 77.12 446 ILE A CA 1
ATOM 3597 C C . ILE A 1 446 ? -35.88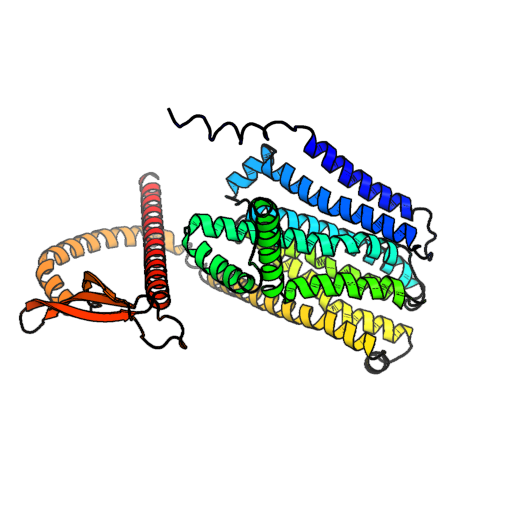9 -37.021 35.870 1.00 77.12 446 ILE A C 1
ATOM 3599 O O . ILE A 1 446 ? -35.660 -38.037 36.530 1.00 77.12 446 ILE A O 1
ATOM 3603 N N . ASP A 1 447 ? -35.456 -36.842 34.630 1.00 78.69 447 ASP A N 1
ATOM 3604 C CA . ASP A 1 447 ? -34.569 -37.750 33.917 1.00 78.69 447 ASP A CA 1
ATOM 3605 C C . ASP A 1 447 ? -33.097 -37.422 34.189 1.00 78.69 447 ASP A C 1
ATOM 3607 O O . ASP A 1 447 ? -32.735 -36.312 34.592 1.00 78.69 447 ASP A O 1
ATOM 3611 N N . LYS A 1 448 ? -32.217 -38.402 33.963 1.00 81.81 448 LYS A N 1
ATOM 3612 C CA . LYS A 1 448 ? -30.766 -38.246 34.125 1.00 81.81 448 LYS A CA 1
ATOM 3613 C C . LYS A 1 448 ? -30.043 -38.554 32.825 1.00 81.81 448 LYS A C 1
ATOM 3615 O O . LYS A 1 448 ? -30.281 -39.590 32.211 1.00 81.81 448 LYS A O 1
ATOM 3620 N N . ILE A 1 449 ? -29.133 -37.667 32.436 1.00 82.81 449 ILE A N 1
ATOM 3621 C CA . ILE A 1 449 ? -28.240 -37.848 31.292 1.00 82.81 449 ILE A CA 1
ATOM 3622 C C . ILE A 1 449 ? -26.810 -37.936 31.816 1.00 82.81 449 ILE A C 1
ATOM 3624 O O . ILE A 1 449 ? -26.252 -36.935 32.268 1.00 82.81 449 ILE A O 1
ATOM 3628 N N . ASP A 1 450 ? -26.221 -39.125 31.722 1.00 83.81 450 ASP A N 1
ATOM 3629 C CA . ASP A 1 450 ? -24.861 -39.405 32.175 1.00 83.81 450 ASP A CA 1
ATOM 3630 C C . ASP A 1 450 ? -23.897 -39.486 30.991 1.00 83.81 450 ASP A C 1
ATOM 3632 O O . ASP A 1 450 ? -24.129 -40.218 30.028 1.00 83.81 450 ASP A O 1
ATOM 3636 N N . PHE A 1 451 ? -22.777 -38.771 31.072 1.00 85.19 451 PHE A N 1
ATOM 3637 C CA . PHE A 1 451 ? -21.682 -38.907 30.117 1.00 85.19 451 PHE A CA 1
ATOM 3638 C C . PHE A 1 451 ? -20.322 -38.752 30.798 1.00 85.19 451 PHE A C 1
ATOM 3640 O O . PHE A 1 451 ? -20.192 -38.178 31.878 1.00 85.19 451 PHE A O 1
ATOM 3647 N N . SER A 1 452 ? -19.290 -39.306 30.163 1.00 83.25 452 SER A N 1
ATOM 3648 C CA . SER A 1 452 ? -17.899 -39.193 30.609 1.00 83.25 452 SER A CA 1
ATOM 3649 C C . SER A 1 452 ? -17.104 -38.433 29.559 1.00 83.25 452 SER A C 1
ATOM 3651 O O . SER A 1 452 ? -17.293 -38.672 28.368 1.00 83.25 452 SER A O 1
ATOM 3653 N N . CYS A 1 453 ? -16.227 -37.530 29.977 1.00 79.12 453 CYS A N 1
ATOM 3654 C CA . CYS A 1 453 ? -15.422 -36.731 29.063 1.00 79.12 453 CYS A CA 1
ATOM 3655 C C . CYS A 1 453 ? -13.998 -36.532 29.584 1.00 79.12 453 CYS A C 1
ATOM 3657 O O . CYS A 1 453 ? -13.752 -36.432 30.789 1.00 79.12 453 CYS A O 1
ATOM 3659 N N . THR A 1 454 ? -13.053 -36.441 28.654 1.00 83.44 454 THR A N 1
ATOM 3660 C CA . THR A 1 454 ? -11.677 -36.016 28.931 1.00 83.44 454 THR A CA 1
ATOM 3661 C C . THR A 1 454 ? -11.618 -34.525 29.274 1.00 83.44 454 THR A C 1
ATOM 3663 O O . THR A 1 454 ? -12.558 -33.767 29.029 1.00 83.44 454 THR A O 1
ATOM 3666 N N . CYS A 1 455 ? -10.481 -34.066 29.804 1.00 75.31 455 CYS A N 1
ATOM 3667 C CA . CYS A 1 455 ? -10.256 -32.645 30.078 1.00 75.31 455 CYS A CA 1
ATOM 3668 C C . CYS A 1 455 ? -10.455 -31.753 28.829 1.00 75.31 455 CYS A C 1
ATOM 3670 O O . CYS A 1 455 ? -11.103 -30.710 28.924 1.00 75.31 455 CYS A O 1
ATOM 3672 N N . GLN A 1 456 ? -9.973 -32.175 27.647 1.00 74.44 456 GLN A N 1
ATOM 3673 C CA . GLN A 1 456 ? -10.188 -31.429 26.396 1.00 74.44 456 GLN A CA 1
ATOM 3674 C C . GLN A 1 456 ? -11.666 -31.360 25.989 1.00 74.44 456 GLN A C 1
ATOM 3676 O O . GLN A 1 456 ? -12.144 -30.295 25.599 1.00 74.44 456 GLN A O 1
ATOM 3681 N N . GLU A 1 457 ? -12.399 -32.469 26.079 1.00 75.62 457 GLU A N 1
ATOM 3682 C CA . GLU A 1 457 ? -13.817 -32.521 25.694 1.00 75.62 457 GLU A CA 1
ATOM 3683 C C . GLU A 1 457 ? -14.692 -31.694 26.642 1.00 75.62 457 GLU A C 1
ATOM 3685 O O . GLU A 1 457 ? -15.580 -30.968 26.191 1.00 75.62 457 GLU A O 1
ATOM 3690 N N . LEU A 1 458 ? -14.395 -31.724 27.946 1.00 80.38 458 LEU A N 1
ATOM 3691 C CA . LEU A 1 458 ? -15.057 -30.869 28.929 1.00 80.38 458 LEU A CA 1
ATOM 3692 C C . LEU A 1 458 ? -14.831 -29.383 28.620 1.00 80.38 458 LEU A C 1
ATOM 3694 O O . LEU A 1 458 ? -15.748 -28.563 28.725 1.00 80.38 458 LEU A O 1
ATOM 3698 N N . GLN A 1 459 ? -13.615 -29.027 28.204 1.00 72.81 459 GLN A N 1
ATOM 3699 C CA . GLN A 1 459 ? -13.279 -27.659 27.833 1.00 72.81 459 GLN A CA 1
ATOM 3700 C C . GLN A 1 459 ? -14.027 -27.197 26.570 1.00 72.81 459 GLN A C 1
ATOM 3702 O O . GLN A 1 459 ? -14.533 -26.070 26.565 1.00 72.81 459 GLN A O 1
ATOM 3707 N N . ASP A 1 460 ? -14.153 -28.043 25.537 1.00 72.88 460 ASP A N 1
ATOM 3708 C CA . ASP A 1 460 ? -14.950 -27.727 24.336 1.00 72.88 460 ASP A CA 1
ATOM 3709 C C . ASP A 1 460 ? -16.439 -27.559 24.679 1.00 72.88 460 ASP A C 1
ATOM 3711 O O . ASP A 1 460 ? -17.078 -26.594 24.249 1.00 72.88 460 ASP A O 1
ATOM 3715 N N . LEU A 1 461 ? -16.985 -28.429 25.538 1.00 75.25 461 LEU A N 1
ATOM 3716 C CA . LEU A 1 461 ? -18.371 -28.341 26.004 1.00 75.25 461 LEU A CA 1
ATOM 3717 C C . LEU A 1 461 ? -18.650 -27.007 26.718 1.00 75.25 461 LEU A C 1
ATOM 3719 O O . LEU A 1 461 ? -19.589 -26.288 26.365 1.00 75.25 461 LEU A O 1
ATOM 3723 N N . VAL A 1 462 ? -17.806 -26.628 27.683 1.00 78.12 462 VAL A N 1
ATOM 3724 C CA . VAL A 1 462 ? -17.940 -25.355 28.414 1.00 78.12 462 VAL A CA 1
ATOM 3725 C C . VAL A 1 462 ? -17.775 -24.156 27.476 1.00 78.12 462 VAL A C 1
ATOM 3727 O O . VAL A 1 462 ? -18.475 -23.148 27.626 1.00 78.12 462 VAL A O 1
ATOM 3730 N N . TYR A 1 463 ? -16.865 -24.241 26.504 1.00 66.06 463 TYR A N 1
ATOM 3731 C CA . TYR A 1 463 ? -16.651 -23.179 25.524 1.00 66.06 463 TYR A CA 1
ATOM 3732 C C . TYR A 1 463 ? -17.904 -22.930 24.676 1.00 66.06 463 TYR A C 1
ATOM 3734 O O . TYR A 1 463 ? -18.373 -21.789 24.599 1.00 66.06 463 TYR A O 1
ATOM 3742 N N . ARG A 1 464 ? -18.494 -23.992 24.113 1.00 68.56 464 ARG A N 1
ATOM 3743 C CA . ARG A 1 464 ? -19.708 -23.908 23.286 1.00 68.56 464 ARG A CA 1
ATOM 3744 C C . ARG A 1 464 ? -20.910 -23.385 24.070 1.00 68.56 464 ARG A C 1
ATOM 3746 O O . ARG A 1 464 ? -21.642 -22.533 23.565 1.00 68.56 464 ARG A O 1
ATOM 3753 N N . LEU A 1 465 ? -21.081 -23.814 25.324 1.00 72.56 465 LEU A N 1
ATOM 3754 C CA . LEU A 1 465 ? -22.145 -23.305 26.200 1.00 72.56 465 LEU A CA 1
ATOM 3755 C C . LEU A 1 465 ? -21.985 -21.803 26.484 1.00 72.56 465 LEU A C 1
ATOM 3757 O O . LEU A 1 465 ? -22.956 -21.046 26.417 1.00 72.56 465 LEU A O 1
ATOM 3761 N N . LYS A 1 466 ? -20.755 -21.332 26.731 1.00 68.50 466 LYS A N 1
ATOM 3762 C CA . LYS A 1 466 ? -20.473 -19.897 26.912 1.00 68.50 466 LYS A CA 1
ATOM 3763 C C . LYS A 1 466 ? -20.732 -19.085 25.645 1.00 68.50 466 LYS A C 1
ATOM 3765 O O . LYS A 1 466 ? -21.182 -17.942 25.738 1.00 68.50 466 LYS A O 1
ATOM 3770 N N . GLU A 1 467 ? -20.432 -19.631 24.470 1.00 70.38 467 GLU A N 1
ATOM 3771 C CA . GLU A 1 467 ? -20.711 -18.970 23.194 1.00 70.38 467 GLU A CA 1
ATOM 3772 C C . GLU A 1 467 ? -22.220 -18.828 22.952 1.00 70.38 467 GLU A C 1
ATOM 3774 O O . GLU A 1 467 ? -22.688 -17.731 22.631 1.00 70.38 467 GLU A O 1
ATOM 3779 N N . ALA A 1 468 ? -22.989 -19.890 23.211 1.00 62.59 468 ALA A N 1
ATOM 3780 C CA . ALA A 1 468 ? -24.448 -19.862 23.151 1.00 62.59 468 ALA A CA 1
ATOM 3781 C C . ALA A 1 468 ? -25.039 -18.819 24.118 1.00 62.59 468 ALA A C 1
ATOM 3783 O O . ALA A 1 468 ? -25.845 -17.982 23.703 1.00 62.59 468 ALA A O 1
ATOM 3784 N N . ALA A 1 469 ? -24.572 -18.783 25.372 1.00 68.88 469 ALA A N 1
ATOM 3785 C CA . ALA A 1 469 ? -25.005 -17.794 26.362 1.00 68.88 469 ALA A CA 1
ATOM 3786 C C . ALA A 1 469 ? -24.726 -16.348 25.910 1.00 68.88 469 ALA A C 1
ATOM 3788 O O . ALA A 1 469 ? -25.604 -15.484 25.992 1.00 68.88 469 ALA A O 1
ATOM 3789 N N . ARG A 1 470 ? -23.532 -16.080 25.358 1.00 67.50 470 ARG A N 1
ATOM 3790 C CA . ARG A 1 470 ? -23.179 -14.762 24.800 1.00 67.50 470 ARG A CA 1
ATOM 3791 C C . ARG A 1 470 ? -24.077 -14.371 23.630 1.00 67.50 470 ARG A C 1
ATOM 3793 O O . ARG A 1 470 ? -24.451 -13.203 23.509 1.00 67.50 470 ARG A O 1
ATOM 3800 N N . HIS A 1 471 ? -24.426 -15.322 22.766 1.00 66.06 471 HIS A N 1
ATOM 3801 C CA . HIS A 1 471 ? -25.313 -15.058 21.639 1.00 66.06 471 HIS A CA 1
ATOM 3802 C C . HIS A 1 471 ? -26.724 -14.681 22.116 1.00 66.06 471 HIS A C 1
ATOM 3804 O O . HIS A 1 471 ? -27.260 -13.667 21.668 1.00 66.06 471 HIS A O 1
ATOM 3810 N N . CYS A 1 472 ? -27.269 -15.410 23.095 1.00 64.25 472 CYS A N 1
ATOM 3811 C CA . CYS A 1 472 ? -28.550 -15.091 23.729 1.00 64.25 472 CYS A CA 1
ATOM 3812 C C . CYS A 1 472 ? -28.539 -13.708 24.400 1.00 64.25 472 CYS A C 1
ATOM 3814 O O . CYS A 1 472 ? -29.461 -12.918 24.194 1.00 64.25 472 CYS A O 1
ATOM 3816 N N . GLN A 1 473 ? -27.476 -13.368 25.136 1.00 70.56 473 GLN A N 1
ATOM 3817 C CA . GLN A 1 473 ? -27.345 -12.058 25.782 1.00 70.56 473 GLN A CA 1
ATOM 3818 C C . GLN A 1 473 ? -27.311 -10.913 24.760 1.00 70.56 473 GLN A C 1
ATOM 3820 O O . GLN A 1 473 ? -27.992 -9.904 24.929 1.00 70.56 473 GLN A O 1
ATOM 3825 N N . LYS A 1 474 ? -26.582 -11.086 23.655 1.00 74.94 474 LYS A N 1
ATOM 3826 C CA . LYS A 1 474 ? -26.523 -10.096 22.573 1.00 74.94 474 LYS A CA 1
ATOM 3827 C C . LYS A 1 474 ? -27.884 -9.883 21.903 1.00 74.94 474 LYS A C 1
ATOM 3829 O O . LYS A 1 474 ? -28.226 -8.752 21.562 1.00 74.94 474 LYS A O 1
ATOM 3834 N N . ILE A 1 475 ? -28.658 -10.954 21.720 1.00 70.44 475 ILE A N 1
ATOM 3835 C CA . ILE A 1 475 ? -30.027 -10.877 21.194 1.00 70.44 475 ILE A CA 1
ATOM 3836 C C . ILE A 1 475 ? -30.932 -10.127 22.180 1.00 70.44 475 ILE A C 1
ATOM 3838 O O . ILE A 1 475 ? -31.676 -9.239 21.766 1.00 70.44 475 ILE A O 1
ATOM 3842 N N . ALA A 1 476 ? -30.832 -10.421 23.480 1.00 65.31 476 ALA A N 1
ATOM 3843 C CA . ALA A 1 476 ? -31.590 -9.722 24.515 1.00 65.31 476 ALA A CA 1
ATOM 3844 C C . ALA A 1 476 ? -31.259 -8.217 24.561 1.00 65.31 476 ALA A C 1
ATOM 3846 O O . ALA A 1 476 ? -32.163 -7.384 24.636 1.00 65.31 476 ALA A O 1
ATOM 3847 N N . GLU A 1 477 ? -29.981 -7.848 24.448 1.00 70.94 477 GLU A N 1
ATOM 3848 C CA . GLU A 1 477 ? -29.539 -6.450 24.387 1.00 70.94 477 GLU A CA 1
ATOM 3849 C C . GLU A 1 477 ? -30.066 -5.717 23.141 1.00 70.94 477 GLU A C 1
ATOM 3851 O O . GLU A 1 477 ? -30.525 -4.577 23.259 1.00 70.94 477 GLU A O 1
ATOM 3856 N N . ASP A 1 478 ? -30.064 -6.364 21.967 1.00 68.19 478 ASP A N 1
ATOM 3857 C CA . ASP A 1 478 ? -30.655 -5.804 20.740 1.00 68.19 478 ASP A CA 1
ATOM 3858 C C . ASP A 1 478 ? -32.171 -5.601 20.898 1.00 68.19 478 ASP A C 1
ATOM 3860 O O . ASP A 1 478 ? -32.710 -4.562 20.509 1.00 68.19 478 ASP A O 1
ATOM 3864 N N . LEU A 1 479 ? -32.863 -6.546 21.545 1.00 62.97 479 LEU A N 1
ATOM 3865 C CA . LEU A 1 479 ? -34.300 -6.455 21.806 1.00 62.97 479 LEU A CA 1
ATOM 3866 C C . LEU A 1 479 ? -34.634 -5.292 22.755 1.00 62.97 479 LEU A C 1
ATOM 3868 O O . LEU A 1 479 ? -35.512 -4.479 22.464 1.00 62.97 479 LEU A O 1
ATOM 3872 N N . VAL A 1 480 ? -33.892 -5.155 23.860 1.00 63.09 480 VAL A N 1
ATOM 3873 C CA . VAL A 1 480 ? -34.043 -4.047 24.820 1.00 63.09 480 VAL A CA 1
ATOM 3874 C C . VAL A 1 480 ? -33.718 -2.705 24.166 1.00 63.09 480 VAL A C 1
ATOM 3876 O O . VAL A 1 480 ? -34.396 -1.706 24.427 1.00 63.09 480 VAL A O 1
ATOM 3879 N N . TYR A 1 481 ? -32.705 -2.656 23.299 1.00 66.06 481 TYR A N 1
ATOM 3880 C CA . TYR A 1 481 ? -32.374 -1.454 22.540 1.00 66.06 481 TYR A CA 1
ATOM 3881 C C . TYR A 1 481 ? -33.530 -1.036 21.625 1.00 66.06 481 TYR A C 1
ATOM 3883 O O . TYR A 1 481 ? -33.948 0.125 21.675 1.00 66.06 481 TYR A O 1
ATOM 3891 N N . ARG A 1 482 ? -34.098 -1.982 20.865 1.00 60.12 482 ARG A N 1
ATOM 3892 C CA . ARG A 1 482 ? -35.253 -1.744 19.984 1.00 60.12 482 ARG A CA 1
ATOM 3893 C C . ARG A 1 482 ? -36.493 -1.308 20.759 1.00 60.12 482 ARG A C 1
ATOM 3895 O O . ARG A 1 482 ? -37.168 -0.372 20.335 1.00 60.12 482 ARG A O 1
ATOM 3902 N N . LEU A 1 483 ? -36.758 -1.904 21.922 1.00 52.31 483 LEU A N 1
ATOM 3903 C CA . LEU A 1 483 ? -37.860 -1.501 22.805 1.00 52.31 483 LEU A CA 1
ATOM 3904 C C . LEU A 1 483 ? -37.666 -0.081 23.359 1.00 52.31 483 LEU A C 1
ATOM 3906 O O . LEU A 1 483 ? -38.599 0.720 23.353 1.00 52.31 483 LEU A O 1
ATOM 3910 N N . LYS A 1 484 ? -36.446 0.289 23.772 1.00 58.09 484 LYS A N 1
ATOM 3911 C CA . LYS A 1 484 ? -36.128 1.658 24.225 1.00 58.09 484 LYS A CA 1
ATOM 3912 C C . LYS A 1 484 ? -36.170 2.679 23.091 1.00 58.09 484 LYS A C 1
ATOM 3914 O O . LYS A 1 484 ? -36.472 3.850 23.318 1.00 58.09 484 LYS A O 1
ATOM 3919 N N . GLU A 1 485 ? -35.809 2.287 21.875 1.00 65.44 485 GLU A N 1
ATOM 3920 C CA . GLU A 1 485 ? -35.943 3.135 20.691 1.00 65.44 485 GLU A CA 1
ATOM 3921 C C . GLU A 1 485 ? -37.417 3.370 20.347 1.00 65.44 485 GLU A C 1
ATOM 3923 O O . GLU A 1 485 ? -37.811 4.524 20.177 1.00 65.44 485 GLU A O 1
ATOM 3928 N N . ALA A 1 486 ? -38.243 2.320 20.385 1.00 53.25 486 ALA A N 1
ATOM 3929 C CA . ALA A 1 486 ? -39.692 2.422 20.239 1.00 53.25 486 ALA A CA 1
ATOM 3930 C C . ALA A 1 486 ? -40.316 3.328 21.319 1.00 53.25 486 ALA A C 1
ATOM 3932 O O . ALA A 1 486 ? -41.050 4.257 20.986 1.00 53.25 486 ALA A O 1
ATOM 3933 N N . ALA A 1 487 ? -39.944 3.151 22.592 1.00 47.16 487 ALA A N 1
ATOM 3934 C CA . ALA A 1 487 ? -40.431 3.976 23.699 1.00 47.16 487 ALA A CA 1
ATOM 3935 C C . ALA A 1 487 ? -40.044 5.460 23.552 1.00 47.16 487 ALA A C 1
ATOM 3937 O O . ALA A 1 487 ? -40.888 6.339 23.709 1.00 47.16 487 ALA A O 1
ATOM 3938 N N . ARG A 1 488 ? -38.791 5.763 23.174 1.00 55.34 488 ARG A N 1
ATOM 3939 C CA . ARG A 1 488 ? -38.337 7.147 22.921 1.00 55.34 488 ARG A CA 1
ATOM 3940 C C . ARG A 1 488 ? -39.022 7.778 21.714 1.00 55.34 488 ARG A C 1
ATOM 3942 O O . ARG A 1 488 ? -39.215 8.993 21.692 1.00 55.34 488 ARG A O 1
ATOM 3949 N N . HIS A 1 489 ? -39.371 6.977 20.712 1.00 51.38 489 HIS A N 1
ATOM 3950 C CA . HIS A 1 489 ? -40.129 7.450 19.562 1.00 51.38 489 HIS A CA 1
ATOM 3951 C C . HIS A 1 489 ? -41.570 7.792 19.963 1.00 51.38 489 HIS A C 1
ATOM 3953 O O . HIS A 1 489 ? -42.038 8.873 19.618 1.00 51.38 489 HIS A O 1
ATOM 3959 N N . CYS A 1 490 ? -42.222 6.963 20.787 1.00 47.31 490 CYS A N 1
ATOM 3960 C CA . CYS A 1 490 ? -43.536 7.271 21.362 1.00 47.31 490 CYS A CA 1
ATOM 3961 C C . CYS A 1 490 ? -43.514 8.516 22.265 1.00 47.31 490 CYS A C 1
ATOM 3963 O O . CYS A 1 490 ? -44.397 9.362 22.168 1.00 47.31 490 CYS A O 1
ATOM 3965 N N . GLN A 1 491 ? -42.479 8.687 23.090 1.00 47.19 491 GLN A N 1
ATOM 3966 C CA . GLN A 1 491 ? -42.370 9.823 24.011 1.00 47.19 491 GLN A CA 1
ATOM 3967 C C . GLN A 1 491 ? -42.138 11.157 23.279 1.00 47.19 491 GLN A C 1
ATOM 3969 O O . GLN A 1 491 ? -42.695 12.180 23.661 1.00 47.19 491 GLN A O 1
ATOM 3974 N N . LYS A 1 492 ? -41.381 11.153 22.172 1.00 51.56 492 LYS A N 1
ATOM 3975 C CA . LYS A 1 492 ? -41.230 12.333 21.299 1.00 51.56 492 LYS A CA 1
ATOM 3976 C C . LYS A 1 492 ? -42.511 12.703 20.551 1.00 51.56 492 LYS A C 1
ATOM 3978 O O . LYS A 1 492 ? -42.678 13.865 20.204 1.00 51.56 492 LYS A O 1
ATOM 3983 N N . ILE A 1 493 ? -43.388 11.734 20.299 1.00 52.16 493 ILE A N 1
ATOM 3984 C CA . ILE A 1 493 ? -44.698 11.969 19.680 1.00 52.16 493 ILE A CA 1
ATOM 3985 C C . ILE A 1 493 ? -45.682 12.553 20.708 1.00 52.16 493 ILE A C 1
ATOM 3987 O O . ILE A 1 493 ? -46.483 13.402 20.346 1.00 52.16 493 ILE A O 1
ATOM 3991 N N . ALA A 1 494 ? -45.582 12.173 21.986 1.00 45.62 494 ALA A N 1
ATOM 3992 C CA . ALA A 1 494 ? -46.448 12.683 23.055 1.00 45.62 494 ALA A CA 1
ATOM 3993 C C . ALA A 1 494 ? -46.140 14.131 23.496 1.00 45.62 494 ALA A C 1
ATOM 3995 O O . ALA A 1 494 ? -47.024 14.808 24.005 1.00 45.62 494 ALA A O 1
ATOM 3996 N N . VAL A 1 495 ? -44.901 14.607 23.316 1.00 51.03 495 VAL A N 1
ATOM 3997 C CA . VAL A 1 495 ? -44.457 15.956 23.742 1.00 51.03 495 VAL A CA 1
ATOM 3998 C C . VAL A 1 495 ? -44.509 16.981 22.592 1.00 51.03 495 VAL A C 1
ATOM 4000 O O . VAL A 1 495 ? -44.255 18.162 22.794 1.00 51.03 495 VAL A O 1
ATOM 4003 N N . GLY A 1 496 ? -44.844 16.548 21.373 1.00 48.44 496 GLY A N 1
ATOM 4004 C CA . GLY A 1 496 ? -45.068 17.431 20.229 1.00 48.44 496 GLY A CA 1
ATOM 4005 C C . GLY A 1 496 ? -46.545 17.779 20.068 1.00 48.44 496 GLY A C 1
ATOM 4006 O O . GLY A 1 496 ? -47.185 17.226 19.175 1.00 48.44 496 GLY A O 1
ATOM 4007 N N . HIS A 1 497 ? -47.049 18.676 20.917 1.00 43.28 497 HIS A N 1
ATOM 4008 C CA . HIS A 1 497 ? -48.297 19.412 20.719 1.00 43.28 497 HIS A CA 1
ATOM 4009 C C . HIS A 1 497 ? -48.042 20.906 20.878 1.00 43.28 497 HIS A C 1
ATOM 4011 O O . HIS A 1 497 ? -47.293 21.263 21.816 1.00 43.28 497 HIS A O 1
#

Radius of gyration: 32.64 Å; chains: 1; bounding box: 87×70×88 Å

Secondary structure (DSSP, 8-state):
--SSSSSSSTTSSS--TTHHHHHHHHHHHHHHHHHHHHTTS-TTPPPPHHHHHHHHHHHHHHHHHHHHHHHHHHHHSHHHHHHHHHHT--HHHHHHHHHHHHHHHHHHHHHHHHHHHHHHHTTT-TTT---HHHHHHHHHHHHHHHHHHHHHHHHHHHHHHHHHHHH-THHHHHHHHHHHHHHGGG--S--SSHHHHHHHHHHHHHHHHHHHH-HHHHHHHHIIIIIIHHIIIIITTT--THHHHHHHHGGGGHHHHHHHHHHHHTT-TTSHHHHHHHHHHHHHHIIIIIIHHHHHHHHHHHHHT--HHHHHHHS-HHHHHHHHHHHHHHHHHHHHHHHHHHHHHHHHHHHHHTTTSTTTHHHHHHHHHHHHHHHHHHHHHHHHHHHHHHHHHHHHSS-PPPEEEEEEEEEE----S-TTS----PEEEEEEEEEEEETTTTEEEEEEEEEEEEHHHHHHHHHHHHHHHHHHHHHHHHHHHHHHHHHHHHHHHHS--

Organism: Popillia japonica (NCBI:txid7064)

InterPro domains:
  IPR006634 TRAM/LAG1/CLN8 homology domain [PF03798] (98-339)
  IPR006634 TRAM/LAG1/CLN8 homology domain [PS50922] (92-346)
  IPR006634 TRAM/LAG1/CLN8 homology domain [SM00724] (92-346)
  IPR017920 COMM domain [PF07258] (401-468)
  IPR017920 COMM domain [PS51269] (403-476)
  IPR050846 TLC domain-containing [PTHR13439] (55-345)

Foldseek 3Di:
DPDPPVPPVVVVVPDDPPLLVVLVCQQVVLVVVLCVLCVPDDFADAQDPVNLLSLLVSLLSNLVSQLVNQLCCLPPDPVNVVLCVLLVFDSLLSLLLSLLVSLLVLLVLLLVLLVVQQVPFLVPAQWFAAGNSLLSSLSNCLSVLVVSLVSVLVSVVRVVVVVCVVPDPPVVCVLVVVVVVVPVVDDDDDDDVCPVVVVVVVVVVSSVVVCVVPVVVNVVSCCCSPVVSCCSNPVVVRTRCNLVSLVSLLSVLSNLVSVLSSCVSSVNCVPPVNLVSLVVSLVSLCVSQPVSVLVVLVSQCVSVVHDSVVSLVPDDPVVNVVNCVRRVVSVVVSVVSVVVSVVVVVVVVVVVVVPVCPVVVPVVCVVVVVVVVVVVVVVVVVCVVCVVVVVVVVLVPDDDPFAFDDKDKDKDADDDPDPPDPGQDIKMKMKTWTWDQDPVPRDTDTDIDIDIDGPVVVVVVVVVVVVVVVVVVVVVVVVVVVVVVVVVVVVVVVPPD